Protein AF-A0A7M4D981-F1 (afdb_monomer_lite)

Secondary structure (DSSP, 8-state):
---------GGGEEEEETT--EE-EEEETTEEEE-PPP-STT-EEEEEEEEEEE-TTT--EEEEEEEEEEEE--PPEEEEEEEEEBTT------HHHHHHHHHHHHGGGTEEEEEEE---B----SS-GGG-B--S--SSS-SS-HHHHHHHHHHHHHS---TTSEEEEEES-BSSTT--EE--TT-SEEEEEGGGGTT-HHHHHHHHHHHHHHHHH-PPPHHHH-TTSPTT-S-BTTSSSS--BPPHHHHHHHHS-------S---TT--------HHHHHHHHHHHHHHHHHTPPEEE----SS---EEEEEEEETTEEEEEEEEEE-S-EEE-----PPEEETTEEEEEETTTEEEEESS-HHHHHHHHS--HHHHHHHHHHHHHHGGG--SHHHHHHHHHHS-GGGGGG--HHHHHHHHHHHTT-S----TTS-S--HHHHHHHHHHHTTT-HHHHHHHHHHHTSTTHHHHHHHH--HHHHHHHHHHHHHHHHHHS---TTGGGPPEE-TT--EE---SS-S-SS-S-EEE----HHHH----EEE---

Sequence (553 aa):
MSRNKLFYNPEGVHFMNAMGAEITPQKQGDAFSLNLRGSFHEDVQQITAYYNVKDDSTKKTKKVLLGALNVISYDQIEKNLVLVPVNGNSTSIPRAQLETYLNDTYSPANVRWTVSRHAGVQVEYSDDMSQGLDDGESKMLSNYTKEMNKVIKALKRSGDYDKHKTYVFLVDKAQTANKAGFMPKKRPWGFVFTNIHYNNSKALCRTISHEVAHGEFRLSHPFQDFPSIPENSTQNLMDYADGQQLRKYQWDDIHNLRDVELWGQEEEGNASQLVSDPVCTQKLLEQFRWAYVHGEKLNYQADGYPWIGHHAKELILGDNQFEKISIEVREAIDFIPTKVSSQIHYGRADVLYGKVLVISSIDKFDLFQDYLYPDLSEYNHQIGELIIKINSIEDKFDLLNHLAILPYQEYDRMSPNDISHIFNKIADLFTMTTDYISCVNTEEIILKIIESCKSDNQKQMALLSVLRKGNNINRFIAHLDGENRKEFLFTCAKFEIQNTTPDVTEIYRQNLNYMGDSYTKVFNWEETLNPDVIFISENLVRTGKFKISTKND

Foldseek 3Di:
DDDPPPPDDPVQKWKAKPVRHTWDWDDDPSDTDTDDDADPAFDKIKIWIWGWDQDPVVRDTDTGTPDIDIDTHHDAAEAEEEEAEEQCPPDDQDQVNLQVLLCVLCVVLNYHYHYYYDPHFYFDLDPDCVLPFELAEPPDPDPGHSSLVRRVVRVVVVVPDDPRHAYEYETQAYNDPPDAKDAAAQASYIYGHCVNQVPPNLVNSLSVSLRCCCHQQVDAAVCVVPVVQDALRDLDSSGPHSHRYDDPVSSVSRRVVPPPPPPDDPDPHYDPDPDAFLLQQLQLLQLLQVLQQVVHWRWAAQPPPDFNFHKHAQHDQQNDGARMKGKTAQHTGTGRDDQDAFDDDPQKTWDDDDRGMIIIGNDPNVVVSCSSNDHPVVSVVRLVVLLVCLLVDQALVVNLSSLLSHDLVCLLVHDLVSLLSNLLNCLPDPAADDPPPGSRRPLVSLLSNLVSCQPPLSNLVSNLVSCPPDPSVLSNLVHDDDVSSVSNVVSNLVSLAVNDDDPPVLQVDFDADPVRDTDRDPSHDPDDDDDFWDFDDDDSPPDVDGDTDGDDD

Radius of gyration: 33.83 Å; chains: 1; bounding box: 59×115×68 Å

pLDDT: mean 77.54, std 19.72, range [28.14, 98.12]

Structure (mmCIF, N/CA/C/O backbone):
data_AF-A0A7M4D981-F1
#
_entry.id   AF-A0A7M4D981-F1
#
loop_
_atom_site.group_PDB
_atom_site.id
_atom_site.type_symbol
_atom_site.label_atom_id
_atom_site.label_alt_id
_atom_site.label_comp_id
_atom_site.label_asym_id
_atom_site.label_entity_id
_atom_site.label_seq_id
_atom_site.pdbx_PDB_ins_code
_atom_site.Cartn_x
_atom_site.Cartn_y
_atom_site.Cartn_z
_atom_site.occupancy
_atom_site.B_iso_or_equiv
_atom_site.auth_seq_id
_atom_site.auth_comp_id
_atom_site.auth_asym_id
_atom_site.auth_atom_id
_atom_site.pdbx_PDB_model_num
ATOM 1 N N . MET A 1 1 ? 2.452 -58.410 32.528 1.00 35.91 1 MET A N 1
ATOM 2 C CA . MET A 1 1 ? 1.148 -58.110 31.896 1.00 35.91 1 MET A CA 1
ATOM 3 C C . MET A 1 1 ? 1.405 -57.635 30.477 1.00 35.91 1 MET A C 1
ATOM 5 O O . MET A 1 1 ? 2.052 -56.610 30.296 1.00 35.91 1 MET A O 1
ATOM 9 N N . SER A 1 2 ? 1.005 -58.429 29.483 1.00 33.47 2 SER A N 1
ATOM 10 C CA . SER A 1 2 ? 1.162 -58.105 28.065 1.00 33.47 2 SER A CA 1
ATOM 11 C C . SER A 1 2 ? 0.303 -56.894 27.706 1.00 33.47 2 SER A C 1
ATOM 13 O O . SER A 1 2 ? -0.898 -56.882 27.966 1.00 33.47 2 SER A O 1
ATOM 15 N N . ARG A 1 3 ? 0.905 -55.870 27.096 1.00 35.62 3 ARG A N 1
ATOM 16 C CA . ARG A 1 3 ? 0.148 -54.804 26.431 1.00 35.62 3 ARG A CA 1
ATOM 17 C C . ARG A 1 3 ? -0.583 -55.443 25.249 1.00 35.62 3 ARG A C 1
ATOM 19 O O . ARG A 1 3 ? 0.062 -55.809 24.271 1.00 35.62 3 ARG A O 1
ATOM 26 N N . ASN A 1 4 ? -1.901 -55.608 25.354 1.00 39.44 4 ASN A N 1
ATOM 27 C CA . ASN A 1 4 ? -2.748 -55.996 24.229 1.00 39.44 4 ASN A CA 1
ATOM 28 C C . ASN A 1 4 ? -2.600 -54.941 23.126 1.00 39.44 4 ASN A C 1
ATOM 30 O O . ASN A 1 4 ? -3.183 -53.861 23.207 1.00 39.44 4 ASN A O 1
ATOM 34 N N . LYS A 1 5 ? -1.803 -55.241 22.096 1.00 43.88 5 LYS A N 1
ATOM 35 C CA . LYS A 1 5 ? -1.917 -54.568 20.803 1.00 43.88 5 LYS A CA 1
ATOM 36 C C . LYS A 1 5 ? -3.284 -54.956 20.243 1.00 43.88 5 LYS A C 1
ATOM 38 O O . LYS A 1 5 ? -3.477 -56.098 19.838 1.00 43.88 5 LYS A O 1
ATOM 43 N N . LEU A 1 6 ? -4.235 -54.027 20.268 1.00 52.44 6 LEU A N 1
ATOM 44 C CA . LEU A 1 6 ? -5.447 -54.132 19.461 1.00 52.44 6 LEU A CA 1
ATOM 45 C C . LEU A 1 6 ? -5.005 -54.172 17.993 1.00 52.44 6 LEU A C 1
ATOM 47 O O . LEU A 1 6 ? -4.535 -53.173 17.452 1.00 52.44 6 LEU A O 1
ATOM 51 N N . PHE A 1 7 ? -5.081 -55.349 17.375 1.00 52.53 7 PHE A N 1
ATOM 52 C CA . PHE A 1 7 ? -4.925 -55.499 15.934 1.00 52.53 7 PHE A CA 1
ATOM 53 C C . PHE A 1 7 ? -6.234 -55.040 15.288 1.00 52.53 7 PHE A C 1
ATOM 55 O O . PHE A 1 7 ? -7.213 -55.784 15.258 1.00 52.53 7 PHE A O 1
ATOM 62 N N . TYR A 1 8 ? -6.283 -53.792 14.828 1.00 59.50 8 TYR A N 1
ATOM 63 C CA . TYR A 1 8 ? -7.421 -53.296 14.060 1.00 59.50 8 TYR A CA 1
ATOM 64 C C . TYR A 1 8 ? -7.385 -53.934 12.666 1.00 59.50 8 TYR A C 1
ATOM 66 O O . TYR A 1 8 ? -6.450 -53.700 11.904 1.00 59.50 8 TYR A O 1
ATOM 74 N N . ASN A 1 9 ? -8.380 -54.762 12.334 1.00 68.38 9 ASN A N 1
ATOM 75 C CA . ASN A 1 9 ? -8.575 -55.218 10.956 1.00 68.38 9 ASN A CA 1
ATOM 76 C C . ASN A 1 9 ? -8.981 -53.998 10.105 1.00 68.38 9 ASN A C 1
ATOM 78 O O . ASN A 1 9 ? -9.991 -53.380 10.447 1.00 68.38 9 ASN A O 1
ATOM 82 N N . PRO A 1 10 ? -8.270 -53.661 9.010 1.00 65.50 10 PRO A N 1
ATOM 83 C CA . PRO A 1 10 ? -8.648 -52.552 8.135 1.00 65.50 10 PRO A CA 1
ATOM 84 C C . PRO A 1 10 ? -10.115 -52.604 7.688 1.00 65.50 10 PRO A C 1
ATOM 86 O O . PRO A 1 10 ? -10.748 -51.568 7.551 1.00 65.50 10 PRO A O 1
ATOM 89 N N . GLU A 1 11 ? -10.703 -53.794 7.535 1.00 69.50 11 GLU A N 1
ATOM 90 C CA . GLU A 1 11 ? -12.107 -53.950 7.116 1.00 69.50 11 GLU A CA 1
ATOM 91 C C . GLU A 1 11 ? -13.147 -53.556 8.172 1.00 69.50 11 GLU A C 1
ATOM 93 O O . GLU A 1 11 ? -14.323 -53.432 7.849 1.00 69.50 11 GLU A O 1
ATOM 98 N N . GLY A 1 12 ? -12.736 -53.345 9.425 1.00 79.44 12 GLY A N 1
ATOM 99 C CA . GLY A 1 12 ? -13.617 -52.852 10.488 1.00 79.44 12 GLY A CA 1
ATOM 100 C C . GLY A 1 12 ? -13.555 -51.337 10.697 1.00 79.44 12 GLY A C 1
ATOM 101 O O . GLY A 1 12 ? -14.090 -50.845 11.691 1.00 79.44 12 GLY A O 1
ATOM 102 N N . VAL A 1 13 ? -12.864 -50.602 9.817 1.00 88.25 13 VAL A N 1
ATOM 103 C CA . VAL A 1 13 ? -12.816 -49.136 9.856 1.00 88.25 13 VAL A CA 1
ATOM 104 C C . VAL A 1 13 ? -14.079 -48.570 9.215 1.00 88.25 13 VAL A C 1
ATOM 106 O O . VAL A 1 13 ? -14.408 -48.870 8.070 1.00 88.25 13 VAL A O 1
ATOM 109 N N . HIS A 1 14 ? -14.765 -47.718 9.963 1.00 91.81 14 HIS A N 1
ATOM 110 C CA . HIS A 1 14 ? -15.961 -47.007 9.536 1.00 91.81 14 HIS A CA 1
ATOM 111 C C . HIS A 1 14 ? -15.699 -45.501 9.517 1.00 91.81 14 HIS A C 1
ATOM 113 O O . HIS A 1 14 ? -14.808 -45.009 10.214 1.00 91.81 14 HIS A O 1
ATOM 119 N N . PHE A 1 15 ? -16.494 -44.767 8.741 1.00 93.38 15 PHE A N 1
ATOM 120 C CA . PHE A 1 15 ? -16.379 -43.320 8.599 1.00 93.38 15 PHE A CA 1
ATOM 121 C C . PHE A 1 15 ? -17.729 -42.674 8.862 1.00 93.38 15 PHE A C 1
ATOM 123 O O . PHE A 1 15 ? -18.752 -43.157 8.385 1.00 93.38 15 PHE A O 1
ATOM 130 N N . MET A 1 16 ? -17.735 -41.566 9.591 1.00 91.06 16 MET A N 1
ATOM 131 C CA . MET A 1 16 ? -18.941 -40.777 9.822 1.00 91.06 16 MET A CA 1
ATOM 132 C C . MET A 1 16 ? -18.642 -39.285 9.737 1.00 91.06 16 MET A C 1
ATOM 134 O O . MET A 1 16 ? -17.504 -38.866 9.950 1.00 91.06 16 MET A O 1
ATOM 138 N N . ASN A 1 17 ? -19.662 -38.485 9.441 1.00 84.62 17 ASN A N 1
ATOM 139 C CA . ASN A 1 17 ? -19.564 -37.031 9.548 1.00 84.62 17 ASN A CA 1
ATOM 140 C C . ASN A 1 17 ? -19.780 -36.550 10.998 1.00 84.62 17 ASN A C 1
ATOM 142 O O . ASN A 1 17 ? -20.137 -37.331 11.883 1.00 84.62 17 ASN A O 1
ATOM 146 N N . ALA A 1 18 ? -19.627 -35.245 11.229 1.00 76.62 18 ALA A N 1
ATOM 147 C CA . ALA A 1 18 ? -19.832 -34.615 12.539 1.00 76.62 18 ALA A CA 1
ATOM 148 C C . ALA A 1 18 ? -21.239 -34.826 13.143 1.00 76.62 18 ALA A C 1
ATOM 150 O O . ALA A 1 18 ? -21.393 -34.805 14.361 1.00 76.62 18 ALA A O 1
ATOM 151 N N . MET A 1 19 ? -22.262 -35.068 12.314 1.00 78.88 19 MET A N 1
ATOM 152 C CA . MET A 1 19 ? -23.628 -35.377 12.765 1.00 78.88 19 MET A CA 1
ATOM 153 C C . MET A 1 19 ? -23.831 -36.871 13.079 1.00 78.88 19 MET A C 1
ATOM 155 O O . MET A 1 19 ? -24.933 -37.286 13.429 1.00 78.88 19 MET A O 1
ATOM 159 N N . GLY A 1 20 ? -22.787 -37.693 12.940 1.00 81.75 20 GLY A N 1
ATOM 160 C CA . GLY A 1 20 ? -22.836 -39.137 13.161 1.00 81.75 20 GLY A CA 1
ATOM 161 C C . GLY A 1 20 ? -23.452 -39.934 12.009 1.00 81.75 20 GLY A C 1
ATOM 162 O O . GLY A 1 20 ? -23.713 -41.123 12.185 1.00 81.75 20 GLY A O 1
ATOM 163 N N . ALA A 1 21 ? -23.683 -39.317 10.843 1.00 87.62 21 ALA A N 1
ATOM 164 C CA . ALA A 1 21 ? -24.151 -40.029 9.658 1.00 87.62 21 ALA A CA 1
ATOM 165 C C . ALA A 1 21 ? -22.999 -40.825 9.029 1.00 87.62 21 ALA A C 1
ATOM 167 O O . ALA A 1 21 ? -21.914 -40.284 8.810 1.00 87.62 21 ALA A O 1
ATOM 168 N N . GLU A 1 22 ? -23.244 -42.102 8.738 1.00 92.62 22 GLU A N 1
ATOM 169 C CA . GLU A 1 22 ? -22.244 -43.011 8.172 1.00 92.62 22 GLU A CA 1
ATOM 170 C C . GLU A 1 22 ? -21.929 -42.668 6.709 1.00 92.62 22 GLU A C 1
ATOM 172 O O . GLU A 1 22 ? -22.816 -42.368 5.908 1.00 92.62 22 GLU A O 1
ATOM 177 N N . ILE A 1 23 ? -20.651 -42.761 6.355 1.00 92.44 23 ILE A N 1
ATOM 178 C CA . ILE A 1 23 ? -20.125 -42.551 5.008 1.00 92.44 23 ILE A CA 1
ATOM 179 C C . ILE A 1 23 ? -19.639 -43.902 4.507 1.00 92.44 23 ILE A C 1
ATOM 181 O O . ILE A 1 23 ? -18.831 -44.553 5.163 1.00 92.44 23 ILE A O 1
ATOM 185 N N . THR A 1 24 ? -20.129 -44.331 3.343 1.00 92.25 24 THR A N 1
ATOM 186 C CA . THR A 1 24 ? -19.738 -45.620 2.759 1.00 92.25 24 THR A CA 1
ATOM 187 C C . THR A 1 24 ? -18.385 -45.480 2.058 1.00 92.25 24 THR A C 1
ATOM 189 O O . THR A 1 24 ? -18.315 -44.782 1.043 1.00 92.25 24 THR A O 1
ATOM 192 N N . PRO A 1 25 ? -17.310 -46.121 2.556 1.00 91.31 25 PRO A N 1
ATOM 193 C CA . PRO A 1 25 ? -16.015 -46.067 1.902 1.00 91.31 25 PRO A CA 1
ATOM 194 C C . PRO A 1 25 ? -15.925 -47.082 0.757 1.00 91.31 25 PRO A C 1
ATOM 196 O O . PRO A 1 25 ? -16.499 -48.170 0.816 1.00 91.31 25 PRO A O 1
ATOM 199 N N . GLN A 1 26 ? -15.130 -46.765 -0.259 1.00 90.94 26 GLN A N 1
ATOM 200 C CA . GLN A 1 26 ? -14.675 -47.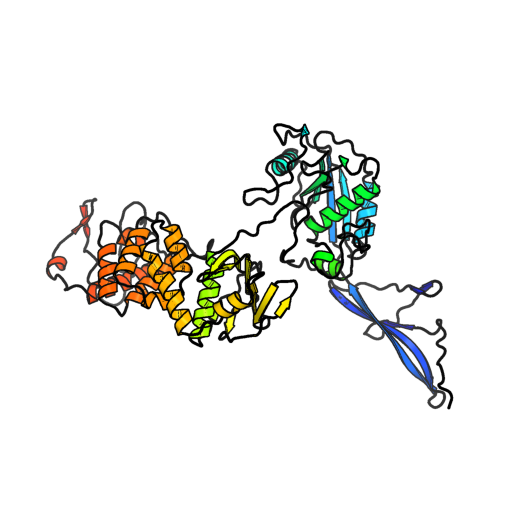713 -1.271 1.00 90.94 26 GLN A CA 1
ATOM 201 C C . GLN A 1 26 ? -13.218 -48.076 -0.989 1.00 90.94 26 GLN A C 1
ATOM 203 O O . GLN A 1 26 ? -12.334 -47.225 -1.062 1.00 90.94 26 GLN A O 1
ATOM 208 N N . LYS A 1 27 ? -12.950 -49.336 -0.643 1.00 85.00 27 LYS A N 1
ATOM 209 C CA . LYS A 1 27 ? -11.582 -49.803 -0.381 1.00 85.00 27 LYS A CA 1
ATOM 210 C C . LYS A 1 27 ? -10.807 -49.923 -1.696 1.00 85.00 27 LYS A C 1
ATOM 212 O O . LYS A 1 27 ? -11.278 -50.555 -2.638 1.00 85.00 27 LYS A O 1
ATOM 217 N N . GLN A 1 28 ? -9.618 -49.334 -1.740 1.00 86.06 28 GLN A N 1
ATOM 218 C CA . GLN A 1 28 ? -8.698 -49.362 -2.874 1.00 86.06 28 GLN A CA 1
ATOM 219 C C . GLN A 1 28 ? -7.299 -49.723 -2.361 1.00 86.06 28 GLN A C 1
ATOM 221 O O . GLN A 1 28 ? -6.540 -48.861 -1.921 1.00 86.06 28 GLN A O 1
ATOM 226 N N . GLY A 1 29 ? -6.978 -51.021 -2.361 1.00 83.56 29 GLY A N 1
ATOM 227 C CA . GLY A 1 29 ? -5.745 -51.533 -1.754 1.00 83.56 29 GLY A CA 1
ATOM 228 C C . GLY A 1 29 ? -5.684 -51.216 -0.257 1.00 83.56 29 GLY A C 1
ATOM 229 O O . GLY A 1 29 ? -6.576 -51.615 0.497 1.00 83.56 29 GLY A O 1
ATOM 230 N N . ASP A 1 30 ? -4.657 -50.463 0.140 1.00 83.50 30 ASP A N 1
ATOM 231 C CA . ASP A 1 30 ? -4.426 -50.013 1.520 1.00 83.50 30 ASP A CA 1
ATOM 232 C C . ASP A 1 30 ? -5.098 -48.663 1.849 1.00 83.50 30 ASP A C 1
ATOM 234 O O . ASP A 1 30 ? -4.933 -48.137 2.950 1.00 83.50 30 ASP A O 1
ATOM 238 N N . ALA A 1 31 ? -5.870 -48.094 0.916 1.00 86.00 31 ALA A N 1
ATOM 239 C CA . ALA A 1 31 ? -6.561 -46.818 1.078 1.00 86.00 31 ALA A CA 1
ATOM 240 C C . ALA A 1 31 ? -8.091 -46.966 1.039 1.00 86.00 31 ALA A C 1
ATOM 242 O O . ALA A 1 31 ? -8.646 -47.922 0.491 1.00 86.00 31 ALA A O 1
ATOM 243 N N . PHE A 1 32 ? -8.785 -45.968 1.586 1.00 89.00 32 PHE A N 1
ATOM 244 C CA . PHE A 1 32 ? -10.228 -45.796 1.435 1.00 89.00 32 PHE A CA 1
ATOM 245 C C . PHE A 1 32 ? -10.507 -44.549 0.601 1.00 89.00 32 PHE A C 1
ATOM 247 O O . PHE A 1 32 ? -10.018 -43.466 0.914 1.00 89.00 32 PHE A O 1
ATOM 254 N N . SER A 1 33 ? -11.317 -44.699 -0.442 1.00 91.12 33 SER A N 1
ATOM 255 C CA . SER A 1 33 ? -11.896 -43.593 -1.195 1.00 91.12 33 SER A CA 1
ATOM 256 C C . SER A 1 33 ? -13.271 -43.265 -0.619 1.00 91.12 33 SER A C 1
ATOM 258 O O . SER A 1 33 ? -14.108 -44.153 -0.437 1.00 91.12 33 SER A O 1
ATOM 260 N N . LEU A 1 34 ? -13.492 -41.994 -0.289 1.00 91.19 34 LEU A N 1
ATOM 261 C CA . LEU A 1 34 ? -14.752 -41.496 0.252 1.00 91.19 34 LEU A CA 1
ATOM 262 C C . LEU A 1 34 ? -15.383 -40.552 -0.769 1.00 91.19 34 LEU A C 1
ATOM 264 O O . LEU A 1 34 ? -14.747 -39.593 -1.197 1.00 91.19 34 LEU A O 1
ATOM 268 N N . ASN A 1 35 ? -16.647 -40.791 -1.113 1.00 89.81 35 ASN A N 1
ATOM 269 C CA . ASN A 1 35 ? -17.432 -39.841 -1.893 1.00 89.81 35 ASN A CA 1
ATOM 270 C C . ASN A 1 35 ? -18.133 -38.889 -0.927 1.00 89.81 35 ASN A C 1
ATOM 272 O O . ASN A 1 35 ? -19.099 -39.265 -0.262 1.00 89.81 35 ASN A O 1
ATOM 276 N N . LEU A 1 36 ? -17.612 -37.671 -0.828 1.00 87.38 36 LEU A N 1
ATOM 277 C CA . LEU A 1 36 ? -18.137 -36.631 0.047 1.00 87.38 36 LEU A CA 1
ATOM 278 C C . LEU A 1 36 ? -18.955 -35.638 -0.776 1.00 87.38 36 LEU A C 1
ATOM 280 O O . LEU A 1 36 ? -18.582 -35.282 -1.893 1.00 87.38 36 LEU A O 1
ATOM 284 N N . ARG A 1 37 ? -20.079 -35.185 -0.220 1.00 83.44 37 ARG A N 1
ATOM 285 C CA . ARG A 1 37 ? -20.861 -34.099 -0.809 1.00 83.44 37 ARG A CA 1
ATOM 286 C C . ARG A 1 37 ? -20.360 -32.783 -0.227 1.00 83.44 37 ARG A C 1
ATOM 288 O O . ARG A 1 37 ? -20.421 -32.612 0.987 1.00 83.44 37 ARG A O 1
ATOM 295 N N . GLY A 1 38 ? -19.898 -31.882 -1.092 1.00 77.31 38 GLY A N 1
ATOM 296 C CA . GLY A 1 38 ? -19.537 -30.522 -0.695 1.00 77.31 38 GLY A CA 1
ATOM 297 C C . GLY A 1 38 ? -20.724 -29.768 -0.087 1.00 77.31 38 GLY A C 1
ATOM 298 O O . GLY A 1 38 ? -21.881 -30.019 -0.445 1.00 77.31 38 GLY A O 1
ATOM 299 N N . SER A 1 39 ? -20.416 -28.877 0.848 1.00 76.75 39 SER A N 1
ATOM 300 C CA . SER A 1 39 ? -21.352 -27.958 1.501 1.00 76.75 39 SER A CA 1
ATOM 301 C C . SER A 1 39 ? -21.214 -26.549 0.901 1.00 76.75 39 SER A C 1
ATOM 303 O O . SER A 1 39 ? -20.708 -26.399 -0.212 1.00 76.75 39 SER A O 1
ATOM 305 N N . PHE A 1 40 ? -21.688 -25.527 1.612 1.00 75.25 40 PHE A N 1
ATOM 306 C CA . PHE A 1 40 ? -21.482 -24.121 1.277 1.00 75.25 40 PHE A CA 1
ATOM 307 C C . PHE A 1 40 ? -19.993 -23.760 1.216 1.00 75.25 40 PHE A C 1
ATOM 309 O O . PHE A 1 40 ? -19.147 -24.439 1.805 1.00 75.25 40 PHE A O 1
ATOM 316 N N . HIS A 1 41 ? -19.693 -22.673 0.509 1.00 78.25 41 HIS A N 1
ATOM 317 C CA . HIS A 1 41 ? -18.358 -22.101 0.427 1.00 78.25 41 HIS A CA 1
ATOM 318 C C . HIS A 1 41 ? -17.707 -21.959 1.812 1.00 78.25 41 HIS A C 1
ATOM 320 O O . HIS A 1 41 ? -18.306 -21.409 2.735 1.00 78.25 41 HIS A O 1
ATOM 326 N N . GLU A 1 42 ? -16.492 -22.489 1.932 1.00 72.56 42 GLU A N 1
ATOM 327 C CA . GLU A 1 42 ? -15.629 -22.512 3.121 1.00 72.56 42 GLU A CA 1
ATOM 328 C C . GLU A 1 42 ? -16.163 -23.280 4.329 1.00 72.56 42 GLU A C 1
ATOM 330 O O . GLU A 1 42 ? -15.545 -23.283 5.395 1.00 72.56 42 GLU A O 1
ATOM 335 N N . ASP A 1 43 ? -17.276 -23.993 4.169 1.00 74.19 43 ASP A N 1
ATOM 336 C CA . ASP A 1 43 ? -17.795 -24.837 5.228 1.00 74.19 43 ASP A CA 1
ATOM 337 C C . ASP A 1 43 ? -16.901 -26.067 5.426 1.00 74.19 43 ASP A C 1
ATOM 339 O O . ASP A 1 43 ? -16.451 -26.723 4.474 1.00 74.19 43 ASP A O 1
ATOM 343 N N . VAL A 1 44 ? -16.648 -26.378 6.695 1.00 78.44 44 VAL A N 1
ATOM 344 C CA . VAL A 1 44 ? -15.725 -27.425 7.119 1.00 78.44 44 VAL A CA 1
ATOM 345 C C . VAL A 1 44 ? -16.511 -28.578 7.719 1.00 78.44 44 VAL A C 1
ATOM 347 O O . VAL A 1 44 ? -17.068 -28.492 8.813 1.00 78.44 44 VAL A O 1
ATOM 350 N N . GLN A 1 45 ? -16.471 -29.720 7.040 1.00 80.19 45 GLN A N 1
ATOM 351 C CA . GLN A 1 45 ? -17.023 -30.966 7.542 1.00 80.19 45 GLN A CA 1
ATOM 352 C C . GLN A 1 45 ? -15.922 -31.822 8.170 1.00 80.19 45 GLN A C 1
ATOM 354 O O . GLN A 1 45 ? -14.953 -32.198 7.513 1.00 80.19 45 GLN A O 1
ATOM 359 N N . GLN A 1 46 ? -16.095 -32.203 9.437 1.00 84.62 46 GLN A N 1
ATOM 360 C CA . GLN A 1 46 ? -15.244 -33.222 10.045 1.00 84.62 46 GLN A CA 1
ATOM 361 C C . GLN A 1 46 ? -15.691 -34.624 9.617 1.00 84.62 46 GLN A C 1
ATOM 363 O O . GLN A 1 46 ? -16.857 -34.995 9.775 1.00 84.62 46 GLN A O 1
ATOM 368 N N . ILE A 1 47 ? -14.733 -35.403 9.124 1.00 89.44 47 ILE A N 1
ATOM 369 C CA . ILE A 1 47 ? -14.857 -36.820 8.802 1.00 89.44 47 ILE A CA 1
ATOM 370 C C . ILE A 1 47 ? -14.077 -37.606 9.845 1.00 89.44 47 ILE A C 1
ATOM 372 O O . ILE A 1 47 ? -12.863 -37.452 9.975 1.00 89.44 47 ILE A O 1
ATOM 376 N N . THR A 1 48 ? -14.764 -38.459 10.592 1.00 90.75 48 THR A N 1
ATOM 377 C CA . THR A 1 48 ? -14.171 -39.239 11.674 1.00 90.75 48 THR A CA 1
ATOM 378 C C . THR A 1 48 ? -14.072 -40.701 11.269 1.00 90.75 48 THR A C 1
ATOM 380 O O . THR A 1 48 ? -15.085 -41.339 10.979 1.00 90.75 48 THR A O 1
ATOM 383 N N . ALA A 1 49 ? -12.856 -41.241 11.293 1.00 91.62 49 ALA A N 1
ATOM 384 C CA . ALA A 1 49 ? -12.606 -42.669 11.188 1.00 91.62 49 ALA A CA 1
ATOM 385 C C . ALA A 1 49 ? -12.733 -43.308 12.575 1.00 91.62 49 ALA A C 1
ATOM 387 O O . ALA A 1 49 ? -12.156 -42.823 13.555 1.00 91.62 49 ALA A O 1
ATOM 388 N N . TYR A 1 50 ? -13.474 -44.404 12.678 1.00 89.19 50 TYR A N 1
ATOM 389 C CA . TYR A 1 50 ? -13.703 -45.084 13.947 1.00 89.19 50 TYR A CA 1
ATOM 390 C C . TYR A 1 50 ? -13.802 -46.604 13.774 1.00 89.19 50 TYR A C 1
ATOM 392 O O . TYR A 1 50 ? -14.042 -47.118 12.684 1.00 89.19 50 TYR A O 1
ATOM 400 N N . TYR A 1 51 ? -13.610 -47.326 14.876 1.00 89.44 51 TYR A N 1
ATOM 401 C CA . TYR A 1 51 ? -13.730 -48.776 14.965 1.00 89.44 51 TYR A CA 1
ATOM 402 C C . TYR A 1 51 ? -14.811 -49.155 15.975 1.00 89.44 51 TYR A C 1
ATOM 404 O O . TYR A 1 51 ? -14.914 -48.552 17.046 1.00 89.44 51 TYR A O 1
ATOM 412 N N . ASN A 1 52 ? -15.603 -50.177 15.669 1.00 85.69 52 ASN A N 1
ATOM 413 C CA . ASN A 1 52 ? -16.591 -50.714 16.601 1.00 85.69 52 ASN A CA 1
ATOM 414 C C . ASN A 1 52 ? -15.958 -51.816 17.458 1.00 85.69 52 ASN A C 1
ATOM 416 O O . ASN A 1 52 ? -15.643 -52.893 16.959 1.00 85.69 52 ASN A O 1
ATOM 420 N N . VAL A 1 53 ? -15.792 -51.566 18.758 1.00 82.75 53 VAL A N 1
ATOM 421 C CA . VAL A 1 53 ? -15.291 -52.563 19.715 1.00 82.75 53 VAL A CA 1
ATOM 422 C C . VAL A 1 53 ? -16.458 -53.086 20.542 1.00 82.75 53 VAL A C 1
ATOM 424 O O . VAL A 1 53 ? -17.174 -52.313 21.180 1.00 82.75 53 VAL A O 1
ATOM 427 N N . LYS A 1 54 ? -16.668 -54.403 20.527 1.00 78.88 54 LYS A N 1
ATOM 428 C CA . LYS A 1 54 ? -17.647 -55.056 21.400 1.00 78.88 54 LYS A CA 1
ATOM 429 C C . LYS A 1 54 ? -17.054 -55.210 22.795 1.00 78.88 54 LYS A C 1
ATOM 431 O O . LYS A 1 54 ? -15.931 -55.677 22.943 1.00 78.88 54 LYS A O 1
ATOM 436 N N . ASP A 1 55 ? -17.811 -54.802 23.802 1.00 70.31 55 ASP A N 1
ATOM 437 C CA . ASP A 1 55 ? -17.520 -55.110 25.195 1.00 70.31 55 ASP A CA 1
ATOM 438 C C . ASP A 1 55 ? -18.209 -56.433 25.554 1.00 70.31 55 ASP A C 1
ATOM 440 O O . ASP A 1 55 ? -19.440 -56.509 25.625 1.00 70.31 55 ASP A O 1
ATOM 444 N N . ASP A 1 56 ? -17.409 -57.477 25.766 1.00 68.69 56 ASP A N 1
ATOM 445 C CA . ASP A 1 56 ? -17.889 -58.833 26.048 1.00 68.69 56 ASP A CA 1
ATOM 446 C C . ASP A 1 56 ? -18.669 -58.933 27.372 1.00 68.69 56 ASP A C 1
ATOM 448 O O . ASP A 1 56 ? -19.501 -59.828 27.531 1.00 68.69 56 ASP A O 1
ATOM 452 N N . SER A 1 57 ? -18.458 -57.999 28.307 1.00 66.75 57 SER A N 1
ATOM 453 C CA . SER A 1 57 ? -19.123 -57.990 29.616 1.00 66.75 57 SER A CA 1
ATOM 454 C C . SER A 1 57 ? -20.500 -57.321 29.582 1.00 66.75 57 SER A C 1
ATOM 456 O O . SER A 1 57 ? -21.433 -57.777 30.242 1.00 66.75 57 SER A O 1
ATOM 458 N N . THR A 1 58 ? -20.659 -56.267 28.777 1.00 71.94 58 THR A N 1
ATOM 459 C CA . THR A 1 58 ? -21.910 -55.494 28.693 1.00 71.94 58 THR A CA 1
ATOM 460 C C . THR A 1 58 ? -22.730 -55.796 27.437 1.00 71.94 58 THR A C 1
ATOM 462 O O . THR A 1 58 ? -23.861 -55.320 27.322 1.00 71.94 58 THR A O 1
ATOM 465 N N . LYS A 1 59 ? -22.177 -56.568 26.486 1.00 71.06 59 LYS A N 1
ATOM 466 C CA . LYS A 1 59 ? -22.699 -56.786 25.121 1.00 71.06 59 LYS A CA 1
ATOM 467 C C . LYS A 1 59 ? -22.962 -55.490 24.340 1.00 71.06 59 LYS A C 1
ATOM 469 O O . LYS A 1 59 ? -23.649 -55.511 23.317 1.00 71.06 59 LYS A O 1
ATOM 474 N N . LYS A 1 60 ? -22.430 -54.352 24.798 1.00 71.94 60 LYS A N 1
ATOM 475 C CA . LYS A 1 60 ? -22.570 -53.058 24.125 1.00 71.94 60 LYS A CA 1
ATOM 476 C C . LYS A 1 60 ? -21.426 -52.867 23.136 1.00 71.94 60 LYS A C 1
ATOM 478 O O . LYS A 1 60 ? -20.297 -53.288 23.370 1.00 71.94 60 LYS A O 1
ATOM 483 N N . THR A 1 61 ? -21.731 -52.220 22.016 1.00 79.44 61 THR A N 1
ATOM 484 C CA . THR A 1 61 ? -20.716 -51.812 21.040 1.00 79.44 61 THR A CA 1
ATOM 485 C C . THR A 1 61 ? -20.285 -50.389 21.359 1.00 79.44 61 THR A C 1
ATOM 487 O O . THR A 1 61 ? -21.127 -49.497 21.463 1.00 79.44 61 THR A O 1
ATOM 490 N N . LYS A 1 62 ? -18.981 -50.177 21.530 1.00 82.31 62 LYS A N 1
ATOM 491 C CA . LYS A 1 62 ? -18.375 -48.868 21.764 1.00 82.31 62 LYS A CA 1
ATOM 492 C C . LYS A 1 62 ? -17.636 -48.419 20.504 1.00 82.31 62 LYS A C 1
ATOM 494 O O . LYS A 1 62 ? -16.788 -49.150 19.995 1.00 82.31 62 LYS A O 1
ATOM 499 N N . LYS A 1 63 ? -17.923 -47.200 20.039 1.00 86.44 63 LYS A N 1
ATOM 500 C CA . LYS A 1 63 ? -17.138 -46.541 18.986 1.00 86.44 63 LYS A CA 1
ATOM 501 C C . LYS A 1 63 ? -15.802 -46.077 19.578 1.00 86.44 63 LYS A C 1
ATOM 503 O O . LYS A 1 63 ? -15.780 -45.323 20.551 1.00 86.44 63 LYS A O 1
ATOM 508 N N . VAL A 1 64 ? -14.696 -46.543 19.008 1.00 86.44 64 VAL A N 1
ATOM 509 C CA . VAL A 1 64 ? -13.332 -46.099 19.318 1.00 86.44 64 VAL A CA 1
ATOM 510 C C . VAL A 1 64 ? -12.846 -45.254 18.152 1.00 86.44 64 VAL A C 1
ATOM 512 O O . VAL A 1 64 ? -12.770 -45.742 17.029 1.00 86.44 64 VAL A O 1
ATOM 515 N N . LEU A 1 65 ? -12.551 -43.980 18.402 1.00 86.62 65 LEU A N 1
ATOM 516 C CA . LEU A 1 65 ? -12.083 -43.067 17.362 1.00 86.62 65 LEU A CA 1
ATOM 517 C C . LEU A 1 65 ? -10.643 -43.419 16.970 1.00 86.62 65 LEU A C 1
ATOM 519 O O . LEU A 1 65 ? -9.797 -43.612 17.842 1.00 86.62 65 LEU A O 1
ATOM 523 N N . LEU A 1 66 ? -10.386 -43.506 15.667 1.00 86.69 66 LEU A N 1
ATOM 524 C CA . LEU A 1 66 ? -9.061 -43.773 15.100 1.00 86.69 66 LEU A CA 1
ATOM 525 C C . LEU A 1 66 ? -8.380 -42.479 14.646 1.00 86.69 66 LEU A C 1
ATOM 527 O O . LEU A 1 66 ? -7.166 -42.346 14.763 1.00 86.69 66 LEU A O 1
ATOM 531 N N . GLY A 1 67 ? -9.166 -41.525 14.148 1.00 83.81 67 GLY A N 1
ATOM 532 C CA . GLY A 1 67 ? -8.692 -40.222 13.700 1.00 83.81 67 GLY A CA 1
ATOM 533 C C . GLY A 1 67 ? -9.822 -39.394 13.102 1.00 83.81 67 GLY A C 1
ATOM 534 O O . GLY A 1 67 ? -10.919 -39.902 12.861 1.00 83.81 67 GLY A O 1
ATOM 535 N N . ALA A 1 68 ? -9.557 -38.116 12.861 1.00 85.94 68 ALA A N 1
ATOM 536 C CA . ALA A 1 68 ? -10.492 -37.219 12.202 1.00 85.94 68 ALA A CA 1
ATOM 537 C C . ALA A 1 68 ? -9.755 -36.315 11.210 1.00 85.94 68 ALA A C 1
ATOM 539 O O . ALA A 1 68 ? -8.611 -35.932 11.450 1.00 85.94 68 ALA A O 1
ATOM 540 N N . LEU A 1 69 ? -10.425 -35.983 10.110 1.00 82.88 69 LEU A N 1
ATOM 541 C CA . LEU A 1 69 ? -9.959 -35.058 9.085 1.00 82.88 69 LEU A CA 1
ATOM 542 C C . LEU A 1 69 ? -11.029 -33.993 8.865 1.00 82.88 69 LEU A C 1
ATOM 544 O O . LEU A 1 69 ? -12.197 -34.317 8.675 1.00 82.88 69 LEU A O 1
ATOM 548 N N . ASN A 1 70 ? -10.621 -32.731 8.853 1.00 81.50 70 ASN A N 1
ATOM 549 C CA . ASN A 1 70 ? -11.486 -31.633 8.450 1.00 81.50 70 ASN A CA 1
ATOM 550 C C . ASN A 1 70 ? -11.383 -31.451 6.931 1.00 81.50 70 ASN A C 1
ATOM 552 O O . ASN A 1 70 ? -10.286 -31.268 6.404 1.00 81.50 70 ASN A O 1
ATOM 556 N N . VAL A 1 71 ? -12.519 -31.515 6.242 1.00 82.19 71 VAL A N 1
ATOM 557 C CA . VAL A 1 71 ? -12.636 -31.341 4.792 1.00 82.19 71 VAL A CA 1
ATOM 558 C C . VAL A 1 71 ? -13.399 -30.051 4.529 1.00 82.19 71 VAL A C 1
ATOM 560 O O . VAL A 1 71 ? -14.530 -29.902 4.984 1.00 82.19 71 VAL A O 1
ATOM 563 N N . ILE A 1 72 ? -12.771 -29.122 3.817 1.00 79.06 72 ILE A N 1
ATOM 564 C CA . ILE A 1 72 ? -13.365 -27.837 3.438 1.00 79.06 72 ILE A CA 1
ATOM 565 C C . ILE A 1 72 ? -13.996 -27.929 2.047 1.00 79.06 72 ILE A C 1
ATOM 567 O O . ILE A 1 72 ? -13.476 -28.630 1.176 1.00 79.06 72 ILE A O 1
ATOM 571 N N . SER A 1 73 ? -15.112 -27.234 1.845 1.00 82.00 73 SER A N 1
ATOM 572 C CA . SER A 1 73 ? -15.761 -27.085 0.537 1.00 82.00 73 SER A CA 1
ATOM 573 C C . SER A 1 73 ? -15.467 -25.708 -0.054 1.00 82.00 73 SER A C 1
ATOM 575 O O . SER A 1 73 ? -15.443 -24.722 0.673 1.00 82.00 73 SER A O 1
ATOM 577 N N . TYR A 1 74 ? -15.284 -25.620 -1.370 1.00 83.12 74 TYR A N 1
ATOM 578 C CA . TYR A 1 74 ? -15.146 -24.344 -2.073 1.00 83.12 74 TYR A CA 1
ATOM 579 C C . TYR A 1 74 ? -16.106 -24.274 -3.252 1.00 83.12 74 TYR A C 1
ATOM 581 O O . TYR A 1 74 ? -16.360 -25.296 -3.896 1.00 83.12 74 TYR A O 1
ATOM 589 N N . ASP A 1 75 ? -16.574 -23.071 -3.575 1.00 86.88 75 ASP A N 1
ATOM 590 C CA . ASP A 1 75 ? -17.336 -22.837 -4.796 1.00 86.88 75 ASP A CA 1
ATOM 591 C C . ASP A 1 75 ? -16.416 -23.008 -6.005 1.00 86.88 75 ASP A C 1
ATOM 593 O O . ASP A 1 75 ? -15.199 -22.872 -5.904 1.00 86.88 75 ASP A O 1
ATOM 597 N N . GLN A 1 76 ? -16.969 -23.363 -7.161 1.00 93.50 76 GLN A N 1
ATOM 598 C CA . GLN A 1 76 ? -16.150 -23.498 -8.361 1.00 93.50 76 GLN A CA 1
ATOM 599 C C . GLN A 1 76 ? -15.845 -22.117 -8.950 1.00 93.50 76 GLN A C 1
ATOM 601 O O . GLN A 1 76 ? -16.762 -21.347 -9.233 1.00 93.50 76 GLN A O 1
ATOM 606 N N . ILE A 1 77 ? -14.564 -21.827 -9.192 1.00 94.38 77 ILE A N 1
ATOM 607 C CA . ILE A 1 77 ? -14.133 -20.612 -9.896 1.00 94.38 77 ILE A CA 1
ATOM 608 C C . ILE A 1 77 ? -13.905 -20.953 -11.368 1.00 94.38 77 ILE A C 1
ATOM 610 O O . ILE A 1 77 ? -13.053 -21.779 -11.693 1.00 94.38 77 ILE A O 1
ATOM 614 N N . GLU A 1 78 ? -14.619 -20.284 -12.271 1.00 96.44 78 GLU A N 1
ATOM 615 C CA . GLU A 1 78 ? -14.395 -20.409 -13.713 1.00 96.44 78 GLU A CA 1
ATOM 616 C C . GLU A 1 78 ? -13.506 -19.272 -14.240 1.00 96.44 78 GLU A C 1
ATOM 618 O O . GLU A 1 78 ? -13.758 -18.091 -13.989 1.00 96.44 78 GLU A O 1
ATOM 623 N N . LYS A 1 79 ? -12.461 -19.620 -15.000 1.00 96.38 79 LYS A N 1
ATOM 624 C CA . LYS A 1 79 ? -11.529 -18.671 -15.624 1.00 96.38 79 LYS A CA 1
ATOM 625 C C . LYS A 1 79 ? -11.378 -18.933 -17.119 1.00 96.38 79 LYS A C 1
ATOM 627 O O . LYS A 1 79 ? -11.387 -20.073 -17.583 1.00 96.38 79 LYS A O 1
ATOM 632 N N . ASN A 1 80 ? -11.203 -17.855 -17.878 1.00 97.19 80 ASN A N 1
ATOM 633 C CA . ASN A 1 80 ? -11.061 -17.890 -19.330 1.00 97.19 80 ASN A CA 1
ATOM 634 C C . ASN A 1 80 ? -9.715 -17.290 -19.733 1.00 97.19 80 ASN A C 1
ATOM 636 O O . ASN A 1 80 ? -9.502 -16.091 -19.562 1.00 97.19 80 ASN A O 1
ATOM 640 N N . LEU A 1 81 ? -8.836 -18.115 -20.298 1.00 97.56 81 LEU A N 1
ATOM 641 C CA . LEU A 1 81 ? -7.526 -17.704 -20.795 1.00 97.56 81 LEU A CA 1
ATOM 642 C C . LEU A 1 81 ? -7.550 -17.554 -22.316 1.00 97.56 81 LEU A C 1
ATOM 644 O O . LEU A 1 81 ? -8.060 -18.418 -23.031 1.00 97.56 81 LEU A O 1
ATOM 648 N N . VAL A 1 82 ? -6.952 -16.483 -22.826 1.00 96.56 82 VAL A N 1
ATOM 649 C CA . VAL A 1 82 ? -6.759 -16.241 -24.257 1.00 96.56 82 VAL A CA 1
ATOM 650 C C . VAL A 1 82 ? -5.265 -16.167 -24.558 1.00 96.56 82 VAL A C 1
ATOM 652 O O . VAL A 1 82 ? -4.567 -15.272 -24.084 1.00 96.56 82 VAL A O 1
ATOM 655 N N . LEU A 1 83 ? -4.768 -17.092 -25.378 1.00 95.12 83 LEU A N 1
ATOM 656 C CA . LEU A 1 83 ? -3.407 -17.032 -25.909 1.00 95.12 83 LEU A CA 1
ATOM 657 C C . LEU A 1 83 ? -3.347 -16.064 -27.087 1.00 95.12 83 LEU A C 1
ATOM 659 O O . LEU A 1 83 ? -4.093 -16.229 -28.055 1.00 95.12 83 LEU A O 1
ATOM 663 N N . VAL A 1 84 ? -2.432 -15.099 -27.033 1.00 95.19 84 VAL A N 1
ATOM 664 C CA . VAL A 1 84 ? -2.283 -14.053 -28.050 1.00 95.19 84 VAL A CA 1
ATOM 665 C C . VAL A 1 84 ? -0.871 -14.086 -28.636 1.00 95.19 84 VAL A C 1
ATOM 667 O O . VAL A 1 84 ? 0.060 -13.583 -28.011 1.00 95.19 84 VAL A O 1
ATOM 670 N N . PRO A 1 85 ? -0.680 -14.645 -29.841 1.00 94.69 85 PRO A N 1
ATOM 671 C CA . PRO A 1 85 ? 0.584 -14.518 -30.560 1.00 94.69 85 PRO A CA 1
ATOM 672 C C . PRO A 1 85 ? 0.914 -13.051 -30.868 1.00 94.69 85 PRO A C 1
ATOM 674 O O . PRO A 1 85 ? 0.066 -12.332 -31.398 1.00 94.69 85 PRO A O 1
ATOM 677 N N . VAL A 1 86 ? 2.134 -12.606 -30.573 1.00 95.00 86 VAL A N 1
ATOM 678 C CA . VAL A 1 86 ? 2.621 -11.262 -30.923 1.00 95.00 86 VAL A CA 1
ATOM 679 C C . VAL A 1 86 ? 3.582 -11.367 -32.104 1.00 95.00 86 VAL A C 1
ATOM 681 O O . VAL A 1 86 ? 4.454 -12.231 -32.117 1.00 95.00 86 VAL A O 1
ATOM 684 N N . ASN A 1 87 ? 3.411 -10.507 -33.111 1.00 93.12 87 ASN A N 1
ATOM 685 C CA . ASN A 1 87 ? 4.303 -10.378 -34.272 1.00 93.12 87 ASN A CA 1
ATOM 686 C C . ASN A 1 87 ? 4.586 -11.698 -35.004 1.00 93.12 87 ASN A C 1
ATOM 688 O O . ASN A 1 87 ? 5.705 -11.978 -35.421 1.00 93.12 87 ASN A O 1
ATOM 692 N N . GLY A 1 88 ? 3.552 -12.530 -35.156 1.00 81.44 88 GLY A N 1
ATOM 693 C CA . GLY A 1 88 ? 3.664 -13.795 -35.886 1.00 81.44 88 GLY A CA 1
ATOM 694 C C . GLY A 1 88 ? 4.398 -14.905 -35.129 1.00 81.44 88 GLY A C 1
ATOM 695 O O . GLY A 1 88 ? 4.794 -15.883 -35.760 1.00 81.44 88 GLY A O 1
ATOM 696 N N . ASN A 1 89 ? 4.553 -14.789 -33.802 1.00 85.94 89 ASN A N 1
ATOM 697 C CA . ASN A 1 89 ? 5.091 -15.863 -32.968 1.00 85.94 89 ASN A CA 1
ATOM 698 C C . ASN A 1 89 ? 4.345 -17.184 -33.233 1.00 85.94 89 ASN A C 1
ATOM 700 O O . ASN A 1 89 ? 3.153 -17.323 -32.946 1.00 85.94 89 ASN A O 1
ATOM 704 N N . SER A 1 90 ? 5.058 -18.151 -33.806 1.00 73.12 90 SER A N 1
ATOM 705 C CA . SER A 1 90 ? 4.503 -19.414 -34.295 1.00 73.12 90 SER A CA 1
ATOM 706 C C . SER A 1 90 ? 4.638 -20.559 -33.292 1.00 73.12 90 SER A C 1
ATOM 708 O O . SER A 1 90 ? 4.364 -21.711 -33.637 1.00 73.12 90 SER A O 1
ATOM 710 N N . THR A 1 91 ? 5.023 -20.263 -32.044 1.00 79.94 91 THR A N 1
ATOM 711 C CA . THR A 1 91 ? 5.218 -21.278 -31.007 1.00 79.94 91 THR A CA 1
ATOM 712 C C . THR A 1 91 ? 3.958 -22.130 -30.847 1.00 79.94 91 THR A C 1
ATOM 714 O O . THR A 1 91 ? 2.856 -21.662 -30.521 1.00 79.94 91 THR A O 1
ATOM 717 N N . SER A 1 92 ? 4.121 -23.421 -31.127 1.00 70.50 92 SER A N 1
ATOM 718 C CA . SER A 1 92 ? 3.027 -24.381 -31.140 1.00 70.50 92 SER A CA 1
ATOM 719 C C . SER A 1 92 ? 2.800 -24.943 -29.741 1.00 70.50 92 SER A C 1
ATOM 721 O O . SER A 1 92 ? 3.444 -25.906 -29.332 1.00 70.50 92 SER A O 1
ATOM 723 N N . ILE A 1 93 ? 1.838 -24.364 -29.025 1.00 77.62 93 ILE A N 1
ATOM 724 C CA . ILE A 1 93 ? 1.210 -24.984 -27.854 1.00 77.62 93 ILE A CA 1
ATOM 725 C C . ILE A 1 93 ? -0.183 -25.451 -28.282 1.00 77.62 93 ILE A C 1
ATOM 727 O O . ILE A 1 93 ? -1.016 -24.607 -28.639 1.00 77.62 93 ILE A O 1
ATOM 731 N N . PRO A 1 94 ? -0.484 -26.759 -28.246 1.00 79.31 94 PRO A N 1
ATOM 732 C CA . PRO A 1 94 ? -1.851 -27.223 -28.419 1.00 79.31 94 PRO A CA 1
ATOM 733 C C . PRO A 1 94 ? -2.743 -26.643 -27.313 1.00 79.31 94 PRO A C 1
ATOM 735 O O . PRO A 1 94 ? -2.503 -26.883 -26.133 1.00 79.31 94 PRO A O 1
ATOM 738 N N . ARG A 1 95 ? -3.809 -25.920 -27.688 1.00 88.69 95 ARG A N 1
ATOM 739 C CA . ARG A 1 95 ? -4.820 -25.356 -26.762 1.00 88.69 95 ARG A CA 1
ATOM 740 C C . ARG A 1 95 ? -5.256 -26.368 -25.697 1.00 88.69 95 ARG A C 1
ATOM 742 O O . ARG A 1 95 ? -5.305 -26.042 -24.518 1.00 88.69 95 ARG A O 1
ATOM 749 N N . ALA A 1 96 ? -5.537 -27.597 -26.133 1.00 91.19 96 ALA A N 1
ATOM 750 C CA . ALA A 1 96 ? -5.978 -28.687 -25.269 1.00 91.19 96 ALA A CA 1
ATOM 751 C C . ALA A 1 96 ? -4.907 -29.106 -24.251 1.00 91.19 96 ALA A C 1
ATOM 753 O O . ALA A 1 96 ? -5.242 -29.378 -23.108 1.00 91.19 96 ALA A O 1
ATOM 754 N N . GLN A 1 97 ? -3.625 -29.101 -24.636 1.00 94.19 97 GLN A N 1
ATOM 755 C CA . GLN A 1 97 ? -2.532 -29.442 -23.723 1.00 94.19 97 GLN A CA 1
ATOM 756 C C . GLN A 1 97 ? -2.436 -28.426 -22.579 1.00 94.19 97 GLN A C 1
ATOM 758 O O . GLN A 1 97 ? -2.324 -28.827 -21.424 1.00 94.19 97 GLN A O 1
ATOM 763 N N . LEU A 1 98 ? -2.520 -27.127 -22.890 1.00 95.75 98 LEU A N 1
ATOM 764 C CA . LEU A 1 98 ? -2.506 -26.079 -21.869 1.00 95.75 98 LEU A CA 1
ATOM 765 C C . LEU A 1 98 ? -3.755 -26.135 -20.979 1.00 95.75 98 LEU A C 1
ATOM 767 O O . LEU A 1 98 ? -3.643 -26.008 -19.766 1.00 95.75 98 LEU A O 1
ATOM 771 N N . GLU A 1 99 ? -4.935 -26.343 -21.567 1.00 97.69 99 GLU A N 1
ATOM 772 C CA . GLU A 1 99 ? -6.192 -26.463 -20.819 1.00 97.69 99 GLU A CA 1
ATOM 773 C C . GLU A 1 99 ? -6.159 -27.637 -19.835 1.00 97.69 99 GLU A C 1
ATOM 775 O O . GLU A 1 99 ? -6.530 -27.466 -18.675 1.00 97.69 99 GLU A O 1
ATOM 780 N N . THR A 1 100 ? -5.668 -28.804 -20.261 1.00 97.38 100 THR A N 1
ATOM 781 C CA . THR A 1 100 ? -5.451 -29.948 -19.365 1.00 97.38 100 THR A CA 1
ATOM 782 C C . THR A 1 100 ? -4.450 -29.598 -18.270 1.00 97.38 100 THR A C 1
ATOM 784 O O . THR A 1 100 ? -4.760 -29.779 -17.100 1.00 97.38 100 THR A O 1
ATOM 787 N N . TYR A 1 101 ? -3.299 -29.012 -18.618 1.00 97.06 101 TYR A N 1
ATOM 788 C CA . TYR A 1 101 ? -2.270 -28.665 -17.636 1.00 97.06 101 TYR A CA 1
ATOM 789 C C . TYR A 1 101 ? -2.783 -27.690 -16.563 1.00 97.06 101 TYR A C 1
ATOM 791 O O . TYR A 1 101 ? -2.547 -27.900 -15.373 1.00 97.06 101 TYR A O 1
ATOM 799 N N . LEU A 1 102 ? -3.512 -26.641 -16.959 1.00 97.88 102 LEU A N 1
ATOM 800 C CA . LEU A 1 102 ? -4.124 -25.685 -16.031 1.00 97.88 102 LEU A CA 1
ATOM 801 C C . LEU A 1 102 ? -5.147 -26.376 -15.121 1.00 97.88 102 LEU A C 1
ATOM 803 O O . LEU A 1 102 ? -5.099 -26.213 -13.905 1.00 97.88 102 LEU A O 1
ATOM 807 N N . ASN A 1 103 ? -6.054 -27.176 -15.683 1.00 98.12 103 ASN A N 1
ATOM 808 C CA . ASN A 1 103 ? -7.079 -27.855 -14.888 1.00 98.12 103 ASN A CA 1
ATOM 809 C C . ASN A 1 103 ? -6.483 -28.912 -13.941 1.00 98.12 103 ASN A C 1
ATOM 811 O O . ASN A 1 103 ? -6.930 -29.023 -12.802 1.00 98.12 103 ASN A O 1
ATOM 815 N N . ASP A 1 104 ? -5.424 -29.616 -14.339 1.00 97.50 104 ASP A N 1
ATOM 816 C CA . ASP A 1 104 ? -4.700 -30.532 -13.450 1.00 97.50 104 ASP A CA 1
ATOM 817 C C . ASP A 1 104 ? -4.012 -29.774 -12.302 1.00 97.50 104 ASP A C 1
ATOM 819 O O . ASP A 1 104 ? -4.008 -30.231 -11.162 1.00 97.50 104 ASP A O 1
ATOM 823 N N . THR A 1 105 ? -3.476 -28.584 -12.590 1.00 97.31 105 THR A N 1
ATOM 824 C CA . THR A 1 105 ? -2.776 -27.728 -11.619 1.00 97.31 105 THR A CA 1
ATOM 825 C C . THR A 1 105 ? -3.720 -27.123 -10.577 1.00 97.31 105 THR A C 1
ATOM 827 O O . THR A 1 105 ? -3.423 -27.158 -9.383 1.00 97.31 105 THR A O 1
ATOM 830 N N . TYR A 1 106 ? -4.861 -26.571 -11.008 1.00 97.50 106 TYR A N 1
ATOM 831 C CA . TYR A 1 106 ? -5.752 -25.798 -10.134 1.00 97.50 106 TYR A CA 1
ATOM 832 C C . TYR A 1 106 ? -7.012 -26.541 -9.666 1.00 97.50 106 TYR A C 1
ATOM 834 O O . TYR A 1 106 ? -7.726 -26.024 -8.803 1.00 97.50 106 TYR A O 1
ATOM 842 N N . SER A 1 107 ? -7.290 -27.754 -10.158 1.00 95.44 107 SER A N 1
ATOM 843 C CA . SER A 1 107 ? -8.432 -28.549 -9.675 1.00 95.44 107 SER A CA 1
ATOM 844 C C . SER A 1 107 ? -8.428 -28.829 -8.165 1.00 95.44 107 SER A C 1
ATOM 846 O O . SER A 1 107 ? -9.523 -28.820 -7.596 1.00 95.44 107 SER A O 1
ATOM 848 N N . PRO A 1 108 ? -7.282 -28.985 -7.457 1.00 91.75 108 PRO A N 1
ATOM 849 C CA . PRO A 1 108 ? -7.304 -29.116 -5.997 1.00 91.75 108 PRO A CA 1
ATOM 850 C C . PRO A 1 108 ? -7.877 -27.882 -5.280 1.00 91.75 108 PRO A C 1
ATOM 852 O O . PRO A 1 108 ? -8.431 -28.005 -4.193 1.00 91.75 108 PRO A O 1
ATOM 855 N N . ALA A 1 109 ? -7.791 -26.709 -5.916 1.00 92.38 109 ALA A N 1
ATOM 856 C CA . ALA A 1 109 ? -8.410 -25.463 -5.478 1.00 92.38 109 ALA A CA 1
ATOM 857 C C . ALA A 1 109 ? -9.765 -25.207 -6.169 1.00 92.38 109 ALA A C 1
ATOM 859 O O . ALA A 1 109 ? -10.190 -24.068 -6.255 1.00 92.38 109 ALA A O 1
ATOM 860 N N . ASN A 1 110 ? -10.438 -26.222 -6.720 1.00 93.62 110 ASN A N 1
ATOM 861 C CA . ASN A 1 110 ? -11.728 -26.113 -7.421 1.00 93.62 110 ASN A CA 1
ATOM 862 C C . ASN A 1 110 ? -11.814 -24.989 -8.482 1.00 93.62 110 ASN A C 1
ATOM 864 O O . ASN A 1 110 ? -12.862 -24.368 -8.677 1.00 93.62 110 ASN A O 1
ATOM 868 N N . VAL A 1 111 ? -10.711 -24.719 -9.183 1.00 97.06 111 VAL A N 1
ATOM 869 C CA . VAL A 1 111 ? -10.690 -23.774 -10.306 1.00 97.06 111 VAL A CA 1
ATOM 870 C C . VAL A 1 111 ? -10.770 -24.543 -11.613 1.00 97.06 111 VAL A C 1
ATOM 872 O O . VAL A 1 111 ? -10.056 -25.527 -11.818 1.00 97.06 111 VAL A O 1
ATOM 875 N N . ARG A 1 112 ? -11.593 -24.040 -12.529 1.00 97.81 112 ARG A N 1
ATOM 876 C CA . ARG A 1 112 ? -11.732 -24.559 -13.881 1.00 97.81 112 ARG A CA 1
ATOM 877 C C . ARG A 1 112 ? -11.330 -23.511 -14.910 1.00 97.81 112 ARG A C 1
ATOM 879 O O . ARG A 1 112 ? -11.887 -22.417 -14.956 1.00 97.81 112 ARG A O 1
ATOM 886 N N . TRP A 1 113 ? -10.399 -23.879 -15.779 1.00 98.00 113 TRP A N 1
ATOM 887 C CA . TRP A 1 113 ? -9.907 -23.049 -16.870 1.00 98.00 113 TRP A CA 1
ATOM 888 C C . TRP A 1 113 ? -10.464 -23.498 -18.216 1.00 98.00 113 TRP A C 1
ATOM 890 O O . TRP A 1 113 ? -10.461 -24.687 -18.539 1.00 98.00 113 TRP A O 1
ATOM 900 N N . THR A 1 114 ? -10.862 -22.521 -19.026 1.00 98.00 114 THR A N 1
ATOM 901 C CA . THR A 1 114 ? -11.111 -22.688 -20.461 1.00 98.00 114 THR A CA 1
ATOM 902 C C . THR A 1 114 ? -10.091 -21.868 -21.240 1.00 98.00 114 THR A C 1
ATOM 904 O O . THR A 1 114 ? -9.900 -20.682 -20.969 1.00 98.00 114 THR A O 1
ATOM 907 N N . VAL A 1 115 ? -9.426 -22.484 -22.216 1.00 97.50 115 VAL A N 1
ATOM 908 C CA . VAL A 1 115 ? -8.380 -21.839 -23.021 1.00 97.50 115 VAL A CA 1
ATOM 909 C C . VAL A 1 115 ? -8.901 -21.549 -24.420 1.00 97.50 115 VAL A C 1
ATOM 911 O O . VAL A 1 115 ? -9.444 -22.413 -25.097 1.00 97.50 115 VAL A O 1
ATOM 914 N N . SER A 1 116 ? -8.669 -20.350 -24.925 1.00 95.06 116 SER A N 1
ATOM 915 C CA . SER A 1 116 ? -8.924 -19.975 -26.315 1.00 95.06 116 SER A CA 1
ATOM 916 C C . SER A 1 116 ? -7.673 -19.351 -26.929 1.00 95.06 116 SER A C 1
ATOM 918 O O . SER A 1 116 ? -6.698 -19.062 -26.233 1.00 95.06 116 SER A O 1
ATOM 920 N N . ARG A 1 117 ? -7.658 -19.193 -28.253 1.00 92.44 117 ARG A N 1
ATOM 921 C CA . ARG A 1 117 ? -6.525 -18.612 -28.980 1.00 92.44 117 ARG A CA 1
ATOM 922 C C . ARG A 1 117 ? -7.024 -17.477 -29.863 1.00 92.44 117 ARG A C 1
ATOM 924 O O . ARG A 1 117 ? -7.948 -17.668 -30.646 1.00 92.44 117 ARG A O 1
ATOM 931 N N . HIS A 1 118 ? -6.397 -16.319 -29.716 1.00 93.56 118 HIS A N 1
ATOM 932 C CA . HIS A 1 118 ? -6.586 -15.157 -30.573 1.00 93.56 118 HIS A CA 1
ATOM 933 C C . HIS A 1 118 ? -5.772 -15.319 -31.867 1.00 93.56 118 HIS A C 1
ATOM 935 O O . HIS A 1 118 ? -4.742 -15.999 -31.871 1.00 93.56 118 HIS A O 1
ATOM 941 N N . ALA A 1 119 ? -6.199 -14.671 -32.956 1.00 91.44 119 ALA A N 1
ATOM 942 C CA . ALA A 1 119 ? -5.500 -14.720 -34.248 1.00 91.44 119 ALA A CA 1
ATOM 943 C C . ALA A 1 119 ? -4.068 -14.145 -34.184 1.00 91.44 119 ALA A C 1
ATOM 945 O O . ALA A 1 119 ? -3.197 -14.524 -34.962 1.00 91.44 119 ALA A O 1
ATOM 946 N N . GLY A 1 120 ? -3.831 -13.261 -33.219 1.00 93.31 120 GLY A N 1
ATOM 947 C CA . GLY A 1 120 ? -2.556 -12.608 -32.937 1.00 93.31 120 GLY A CA 1
ATOM 948 C C . GLY A 1 120 ? -2.629 -11.096 -33.129 1.00 93.31 120 GLY A C 1
ATOM 949 O O . GLY A 1 120 ? -3.601 -10.575 -33.668 1.00 93.31 120 GLY A O 1
ATOM 950 N N . VAL A 1 121 ? -1.618 -10.381 -32.645 1.00 94.56 121 VAL A N 1
ATOM 951 C CA . VAL A 1 121 ? -1.493 -8.924 -32.800 1.00 94.56 121 VAL A CA 1
ATOM 952 C C . VAL A 1 121 ? -0.173 -8.579 -33.474 1.00 94.56 121 VAL A C 1
ATOM 954 O O . VAL A 1 121 ? 0.839 -9.238 -33.243 1.00 94.56 121 VAL A O 1
ATOM 957 N N . GLN A 1 122 ? -0.195 -7.542 -34.308 1.00 93.88 122 GLN A N 1
ATOM 958 C CA . GLN A 1 122 ? 0.989 -6.980 -34.959 1.00 93.88 122 GLN A CA 1
ATOM 959 C C . GLN A 1 122 ? 1.258 -5.601 -34.357 1.00 93.88 122 GLN A C 1
ATOM 961 O O . GLN A 1 122 ? 0.361 -4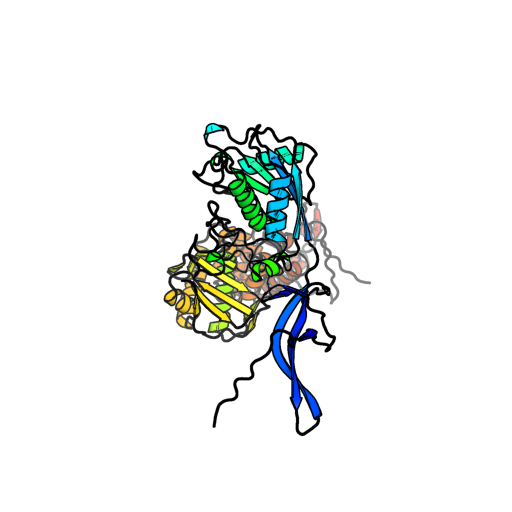.756 -34.319 1.00 93.88 122 GLN A O 1
ATOM 966 N N . VAL A 1 123 ? 2.460 -5.396 -33.827 1.00 92.25 123 VAL A N 1
ATOM 967 C CA . VAL A 1 123 ? 2.830 -4.191 -33.084 1.00 92.25 123 VAL A CA 1
ATOM 968 C C . VAL A 1 123 ? 4.344 -3.986 -33.078 1.00 92.25 123 VAL A C 1
ATOM 970 O O . VAL A 1 123 ? 5.108 -4.838 -32.630 1.00 92.25 123 VAL A O 1
ATOM 973 N N . GLU A 1 124 ? 4.774 -2.808 -33.517 1.00 90.38 124 GLU A N 1
ATOM 974 C CA . GLU A 1 124 ? 6.134 -2.309 -33.300 1.00 90.38 124 GLU A CA 1
ATOM 975 C C . GLU A 1 124 ? 6.209 -1.714 -31.891 1.00 90.38 124 GLU A C 1
ATOM 977 O O . GLU A 1 124 ? 5.734 -0.602 -31.618 1.00 90.38 124 GLU A O 1
ATOM 982 N N . TYR A 1 125 ? 6.705 -2.509 -30.945 1.00 86.50 125 TYR A N 1
ATOM 983 C CA . TYR A 1 125 ? 6.740 -2.108 -29.544 1.00 86.50 125 TYR A CA 1
ATOM 984 C C . TYR A 1 125 ? 8.001 -1.306 -29.183 1.00 86.50 125 TYR A C 1
ATOM 986 O O . TYR A 1 125 ? 7.892 -0.424 -28.328 1.00 86.50 125 TYR A O 1
ATOM 994 N N . SER A 1 126 ? 9.105 -1.472 -29.916 1.00 85.00 126 SER A N 1
ATOM 995 C CA . SER A 1 126 ? 10.367 -0.735 -29.754 1.00 85.00 126 SER A CA 1
ATOM 996 C C . SER A 1 126 ? 10.912 -0.225 -31.098 1.00 85.00 126 SER A C 1
ATOM 998 O O . SER A 1 126 ? 10.465 -0.665 -32.159 1.00 85.00 126 SER A O 1
ATOM 1000 N N . ASP A 1 127 ? 11.875 0.702 -31.049 1.00 80.12 127 ASP A N 1
ATOM 1001 C CA . ASP A 1 127 ? 12.597 1.178 -32.243 1.00 80.12 127 ASP A CA 1
ATOM 1002 C C . ASP A 1 127 ? 13.666 0.164 -32.710 1.00 80.12 127 ASP A C 1
ATOM 1004 O O . ASP A 1 127 ? 14.031 0.137 -33.885 1.00 80.12 127 ASP A O 1
ATOM 1008 N N . ASP A 1 128 ? 14.141 -0.701 -31.804 1.00 82.62 128 ASP A N 1
ATOM 1009 C CA . ASP A 1 128 ? 15.014 -1.844 -32.097 1.00 82.62 128 ASP A CA 1
ATOM 1010 C C . ASP A 1 128 ? 14.394 -3.143 -31.562 1.00 82.62 128 ASP A C 1
ATOM 1012 O O . ASP A 1 128 ? 14.627 -3.574 -30.429 1.00 82.62 128 ASP A O 1
ATOM 1016 N N . MET A 1 129 ? 13.602 -3.799 -32.410 1.00 82.31 129 MET A N 1
ATOM 1017 C CA . MET A 1 129 ? 12.926 -5.060 -32.085 1.00 82.31 129 MET A CA 1
ATOM 1018 C C . MET A 1 129 ? 13.913 -6.217 -31.844 1.00 82.31 129 MET A C 1
ATOM 1020 O O . MET A 1 129 ? 13.529 -7.249 -31.288 1.00 82.31 129 MET A O 1
ATOM 1024 N N . SER A 1 130 ? 15.185 -6.065 -32.243 1.00 81.62 130 SER A N 1
ATOM 1025 C CA . SER A 1 130 ? 16.213 -7.090 -32.052 1.00 81.62 130 SER A CA 1
ATOM 1026 C C . SER A 1 130 ? 16.662 -7.221 -30.598 1.00 81.62 130 SER A C 1
ATOM 1028 O O . SER A 1 130 ? 17.195 -8.274 -30.245 1.00 81.62 130 SER A O 1
ATOM 1030 N N . GLN A 1 131 ? 16.397 -6.231 -29.738 1.00 82.88 131 GLN A N 1
ATOM 1031 C CA . GLN A 1 131 ? 16.685 -6.327 -28.301 1.00 82.88 131 GLN A CA 1
ATOM 1032 C C . GLN A 1 131 ? 15.657 -7.167 -27.538 1.00 82.88 131 GLN A C 1
ATOM 1034 O O . GLN A 1 131 ? 15.957 -7.620 -26.444 1.00 82.88 131 GLN A O 1
ATOM 1039 N N . GLY A 1 132 ? 14.495 -7.465 -28.128 1.00 86.19 132 GLY A N 1
ATOM 1040 C CA . GLY A 1 132 ? 13.376 -8.069 -27.401 1.00 86.19 132 GLY A CA 1
ATOM 1041 C C . GLY A 1 132 ? 12.457 -7.017 -26.784 1.00 86.19 132 GLY A C 1
ATOM 1042 O O . GLY A 1 132 ? 12.652 -5.824 -26.986 1.00 86.19 132 GLY A O 1
ATOM 1043 N N . LEU A 1 133 ? 11.404 -7.473 -26.109 1.00 87.50 133 LEU A N 1
ATOM 1044 C CA . LEU A 1 133 ? 10.451 -6.596 -25.424 1.00 87.50 133 LEU A CA 1
ATOM 1045 C C . LEU A 1 133 ? 11.055 -6.081 -24.112 1.00 87.50 133 LEU A C 1
ATOM 1047 O O . LEU A 1 133 ? 11.471 -6.903 -23.293 1.00 87.50 133 LEU A O 1
ATOM 1051 N N . ASP A 1 134 ? 11.040 -4.764 -23.900 1.00 83.12 134 ASP A N 1
ATOM 1052 C CA . ASP A 1 134 ? 11.425 -4.147 -22.627 1.00 83.12 134 ASP A CA 1
ATOM 1053 C C . ASP A 1 134 ? 10.546 -4.682 -21.493 1.00 83.12 134 ASP A C 1
ATOM 1055 O O . ASP A 1 134 ? 9.319 -4.496 -21.465 1.00 83.12 134 ASP A O 1
ATOM 1059 N N . ASP A 1 135 ? 11.205 -5.358 -20.563 1.00 69.88 135 ASP A N 1
ATOM 1060 C CA . ASP A 1 135 ? 10.645 -5.977 -19.376 1.00 69.88 135 ASP A CA 1
ATOM 1061 C C . ASP A 1 135 ? 11.234 -5.407 -18.075 1.00 69.88 135 ASP A C 1
ATOM 1063 O O . ASP A 1 135 ? 10.988 -5.979 -17.016 1.00 69.88 135 ASP A O 1
ATOM 1067 N N . GLY A 1 136 ? 11.965 -4.285 -18.147 1.00 59.78 136 GLY A N 1
ATOM 1068 C CA . GLY A 1 136 ? 12.554 -3.577 -17.006 1.00 59.78 136 GLY A CA 1
ATOM 1069 C C . GLY A 1 136 ? 11.667 -2.469 -16.418 1.00 59.78 136 GLY A C 1
ATOM 1070 O O . GLY A 1 136 ? 10.488 -2.344 -16.747 1.00 59.78 136 GLY A O 1
ATOM 1071 N N . GLU A 1 137 ? 12.236 -1.656 -15.517 1.00 42.12 137 GLU A N 1
ATOM 1072 C CA . GLU A 1 137 ? 11.491 -0.696 -14.689 1.00 42.12 137 GLU A CA 1
ATOM 1073 C C . GLU A 1 137 ? 10.595 0.258 -15.499 1.00 42.12 137 GLU A C 1
ATOM 1075 O O . GLU A 1 137 ? 11.055 1.146 -16.229 1.00 42.12 137 GLU A O 1
ATOM 1080 N N . SER A 1 138 ? 9.282 0.176 -15.271 1.00 37.59 138 SER A N 1
ATOM 1081 C CA . SER A 1 138 ? 8.372 1.256 -15.638 1.00 37.59 138 SER A CA 1
ATOM 1082 C C . SER A 1 138 ? 8.619 2.444 -14.704 1.00 37.59 138 SER A C 1
ATOM 1084 O O . SER A 1 138 ? 8.058 2.514 -13.616 1.00 37.59 138 SER A O 1
ATOM 1086 N N . LYS A 1 139 ? 9.436 3.411 -15.141 1.00 31.31 139 LYS A N 1
ATOM 1087 C CA . LYS A 1 139 ? 9.817 4.647 -14.410 1.00 31.31 139 LYS A CA 1
ATOM 1088 C C . LYS A 1 139 ? 8.657 5.606 -14.049 1.00 31.31 139 LYS A C 1
ATOM 1090 O O . LYS A 1 139 ? 8.877 6.784 -13.795 1.00 31.31 139 LYS A O 1
ATOM 1095 N N . MET A 1 140 ? 7.415 5.140 -14.097 1.00 33.16 140 MET A N 1
ATOM 1096 C CA . MET A 1 140 ? 6.163 5.865 -13.876 1.00 33.16 140 MET A CA 1
ATOM 1097 C C . MET A 1 140 ? 5.087 4.835 -13.518 1.00 33.16 140 MET A C 1
ATOM 1099 O O . MET A 1 140 ? 4.992 3.868 -14.267 1.00 33.16 140 MET A O 1
ATOM 1103 N N . LEU A 1 141 ? 4.306 5.073 -12.448 1.00 35.03 141 LEU A N 1
ATOM 1104 C CA . LEU A 1 141 ? 2.960 4.590 -12.012 1.00 35.03 141 LEU A CA 1
ATOM 1105 C C . LEU A 1 141 ? 2.239 3.401 -12.727 1.00 35.03 141 LEU A C 1
ATOM 1107 O O . LEU A 1 141 ? 1.023 3.254 -12.617 1.00 35.03 141 LEU A O 1
ATOM 1111 N N . SER A 1 142 ? 2.920 2.550 -13.485 1.00 43.91 142 SER A N 1
ATOM 1112 C CA . SER A 1 142 ? 2.365 1.575 -14.427 1.00 43.91 142 SER A CA 1
ATOM 1113 C C . SER A 1 142 ? 3.010 0.215 -14.190 1.00 43.91 142 SER A C 1
ATOM 1115 O O . SER A 1 142 ? 4.223 0.085 -14.255 1.00 43.91 142 SER A O 1
ATOM 1117 N N . ASN A 1 143 ? 2.189 -0.818 -13.982 1.00 64.62 143 ASN A N 1
ATOM 1118 C CA . ASN A 1 143 ? 2.637 -2.206 -13.777 1.00 64.62 143 ASN A CA 1
ATOM 1119 C C . ASN A 1 143 ? 3.244 -2.858 -15.036 1.00 64.62 143 ASN A C 1
ATOM 1121 O O . ASN A 1 143 ? 3.674 -4.003 -14.990 1.00 64.62 143 ASN A O 1
ATOM 1125 N N . TYR A 1 144 ? 3.207 -2.164 -16.172 1.00 75.56 144 TYR A N 1
ATOM 1126 C CA . TYR A 1 144 ? 3.714 -2.635 -17.456 1.00 75.56 144 TYR A CA 1
ATOM 1127 C C . TYR A 1 144 ? 4.611 -1.572 -18.072 1.00 75.56 144 TYR A C 1
ATOM 1129 O O . TYR A 1 144 ? 4.311 -0.375 -17.976 1.00 75.56 144 TYR A O 1
ATOM 1137 N N . THR A 1 145 ? 5.653 -1.999 -18.779 1.00 80.88 145 THR A N 1
ATOM 1138 C CA . THR A 1 145 ? 6.526 -1.096 -19.535 1.00 80.88 145 THR A CA 1
ATOM 1139 C C . THR A 1 145 ? 5.751 -0.375 -20.640 1.00 80.88 145 THR A C 1
ATOM 1141 O O . THR A 1 145 ? 4.607 -0.713 -20.986 1.00 80.88 145 THR A O 1
ATOM 1144 N N . LYS A 1 146 ? 6.356 0.663 -21.227 1.00 81.88 146 LYS A N 1
ATOM 1145 C CA . LYS A 1 146 ? 5.751 1.363 -22.373 1.00 81.88 146 LYS A CA 1
ATOM 1146 C C . LYS A 1 146 ? 5.519 0.405 -23.545 1.00 81.88 146 LYS A C 1
ATOM 1148 O O . LYS A 1 146 ? 4.501 0.525 -24.227 1.00 81.88 146 LYS A O 1
ATOM 1153 N N . GLU A 1 147 ? 6.423 -0.547 -23.742 1.00 88.94 147 GLU A N 1
ATOM 1154 C CA . GLU A 1 147 ? 6.381 -1.528 -24.824 1.00 88.94 147 GLU A CA 1
ATOM 1155 C C . GLU A 1 147 ? 5.285 -2.575 -24.603 1.00 88.94 147 GLU A C 1
ATOM 1157 O O . GLU A 1 147 ? 4.426 -2.761 -25.467 1.00 88.94 147 GLU A O 1
ATOM 1162 N N . MET A 1 148 ? 5.203 -3.152 -23.401 1.00 87.88 148 MET A N 1
ATOM 1163 C CA . MET A 1 148 ? 4.102 -4.040 -22.999 1.00 87.88 148 MET A CA 1
ATOM 1164 C C . MET A 1 148 ? 2.735 -3.359 -23.160 1.00 87.88 148 MET A C 1
ATOM 1166 O O . MET A 1 148 ? 1.788 -3.932 -23.706 1.00 87.88 148 MET A O 1
ATOM 1170 N N . ASN A 1 149 ? 2.632 -2.087 -22.764 1.00 87.25 149 ASN A N 1
ATOM 1171 C CA . ASN A 1 149 ? 1.412 -1.303 -22.943 1.00 87.25 149 ASN A CA 1
ATOM 1172 C C . ASN A 1 149 ? 1.037 -1.095 -24.420 1.00 87.25 149 ASN A C 1
ATOM 1174 O O . ASN A 1 149 ? -0.156 -1.005 -24.728 1.00 87.25 149 ASN A O 1
ATOM 1178 N N . LYS A 1 150 ? 2.002 -1.021 -25.349 1.00 89.94 150 LYS A N 1
ATOM 1179 C CA . LYS A 1 150 ? 1.704 -0.983 -26.793 1.00 89.94 150 LYS A CA 1
ATOM 1180 C C . LYS A 1 150 ? 1.069 -2.299 -27.250 1.00 89.94 150 LYS A C 1
ATOM 1182 O O . LYS A 1 150 ? 0.065 -2.251 -27.960 1.00 89.94 150 LYS A O 1
ATOM 1187 N N . VAL A 1 151 ? 1.573 -3.445 -26.787 1.00 93.06 151 VAL A N 1
ATOM 1188 C CA . VAL A 1 151 ? 1.004 -4.772 -27.098 1.00 93.06 151 VAL A CA 1
ATOM 1189 C C . VAL A 1 151 ? -0.425 -4.907 -26.556 1.00 93.06 151 VAL A C 1
ATOM 1191 O O . VAL A 1 151 ? -1.342 -5.255 -27.303 1.00 93.06 151 VAL A O 1
ATOM 1194 N N . ILE A 1 152 ? -0.655 -4.533 -25.292 1.00 91.00 152 ILE A N 1
ATOM 1195 C CA . ILE A 1 152 ? -1.996 -4.546 -24.677 1.00 91.00 152 ILE A CA 1
ATOM 1196 C C . ILE A 1 152 ? -2.962 -3.646 -25.461 1.00 91.00 152 ILE A C 1
ATOM 1198 O O . ILE A 1 152 ? -4.107 -4.022 -25.722 1.00 91.00 152 ILE A O 1
ATOM 1202 N N . LYS A 1 153 ? -2.515 -2.452 -25.874 1.00 90.31 153 LYS A N 1
ATOM 1203 C CA . LYS A 1 153 ? -3.321 -1.541 -26.703 1.00 90.31 153 LYS A CA 1
ATOM 1204 C C . LYS A 1 153 ? -3.625 -2.131 -28.080 1.00 90.31 153 LYS A C 1
ATOM 1206 O O . LYS A 1 153 ? -4.735 -1.926 -28.563 1.00 90.31 153 LYS A O 1
ATOM 1211 N N . ALA A 1 154 ? -2.690 -2.853 -28.697 1.00 91.62 154 ALA A N 1
ATOM 1212 C CA . ALA A 1 154 ? -2.912 -3.512 -29.983 1.00 91.62 154 ALA A CA 1
ATOM 1213 C C . ALA A 1 154 ? -4.026 -4.567 -29.889 1.00 91.62 154 ALA A C 1
ATOM 1215 O O . ALA A 1 154 ? -4.946 -4.553 -30.703 1.00 91.62 154 ALA A O 1
ATOM 1216 N N . LEU A 1 155 ? -4.023 -5.392 -28.835 1.00 92.44 155 LEU A N 1
ATOM 1217 C CA . LEU A 1 155 ? -5.119 -6.329 -28.569 1.00 92.44 155 LEU A CA 1
ATOM 1218 C C . LEU A 1 155 ? -6.444 -5.598 -28.339 1.00 92.44 155 LEU A C 1
ATOM 1220 O O . LEU A 1 155 ? -7.441 -5.936 -28.965 1.00 92.44 155 LEU A O 1
ATOM 1224 N N . LYS A 1 156 ? -6.476 -4.560 -27.496 1.00 88.56 156 LYS A N 1
ATOM 1225 C CA . LYS A 1 156 ? -7.713 -3.794 -27.254 1.00 88.56 156 LYS A CA 1
ATOM 1226 C C . LYS A 1 156 ? -8.286 -3.167 -28.530 1.00 88.56 156 LYS A C 1
ATOM 1228 O O . LYS A 1 156 ? -9.499 -3.053 -28.655 1.00 88.56 156 LYS A O 1
ATOM 1233 N N . ARG A 1 157 ? -7.426 -2.781 -29.478 1.00 89.38 157 ARG A N 1
ATOM 1234 C CA . ARG A 1 157 ? -7.825 -2.237 -30.786 1.00 89.38 157 ARG A CA 1
ATOM 1235 C C . ARG A 1 157 ? -8.308 -3.298 -31.778 1.00 89.38 157 ARG A C 1
ATOM 1237 O O . ARG A 1 157 ? -8.986 -2.924 -32.725 1.00 89.38 157 ARG A O 1
ATOM 1244 N N . SER A 1 158 ? -7.988 -4.577 -31.572 1.00 85.56 158 SER A N 1
ATOM 1245 C CA . SER A 1 158 ? -8.453 -5.668 -32.446 1.00 85.56 158 SER A CA 1
ATOM 1246 C C . SER A 1 158 ? -9.971 -5.890 -32.388 1.00 85.56 158 SER A C 1
ATOM 1248 O O . SER A 1 158 ? -10.539 -6.416 -33.336 1.00 85.56 158 SER A O 1
ATOM 1250 N N . GLY A 1 159 ? -10.628 -5.457 -31.303 1.00 77.12 159 GLY A N 1
ATOM 1251 C CA . GLY A 1 159 ? -12.061 -5.661 -31.064 1.00 77.12 159 GLY A CA 1
ATOM 1252 C C . GLY A 1 159 ? -12.394 -6.917 -30.250 1.00 77.12 159 GLY A C 1
ATOM 1253 O O . GLY A 1 159 ? -13.474 -6.979 -29.673 1.00 77.12 159 GLY A O 1
ATOM 1254 N N . ASP A 1 160 ? -11.450 -7.850 -30.096 1.00 80.56 160 ASP A N 1
ATOM 1255 C CA . ASP A 1 160 ? -11.650 -9.134 -29.399 1.00 80.56 160 ASP A CA 1
ATOM 1256 C C . ASP A 1 160 ? -11.380 -9.068 -27.881 1.00 80.56 160 ASP A C 1
ATOM 1258 O O . ASP A 1 160 ? -11.259 -10.091 -27.198 1.00 80.56 160 ASP A O 1
ATOM 1262 N N . TYR A 1 161 ? -11.270 -7.856 -27.329 1.00 87.69 161 TYR A N 1
ATOM 1263 C CA . TYR A 1 161 ? -11.030 -7.643 -25.906 1.00 87.69 161 TYR A CA 1
ATOM 1264 C C . TYR A 1 161 ? -12.311 -7.756 -25.071 1.00 87.69 161 TYR A C 1
ATOM 1266 O O . TYR A 1 161 ? -13.251 -6.977 -25.198 1.00 87.69 161 TYR A O 1
ATOM 1274 N N . ASP A 1 162 ? -12.261 -8.673 -24.118 1.00 86.88 162 ASP A N 1
ATOM 1275 C CA . ASP A 1 162 ? -13.198 -8.867 -23.018 1.00 86.88 162 ASP A CA 1
ATOM 1276 C C . ASP A 1 162 ? -12.492 -8.648 -21.669 1.00 86.88 162 ASP A C 1
ATOM 1278 O O . ASP A 1 162 ? -11.452 -9.254 -21.393 1.00 86.88 162 ASP A O 1
ATOM 1282 N N . LYS A 1 163 ? -13.080 -7.797 -20.821 1.00 82.94 163 LYS A N 1
ATOM 1283 C CA . LYS A 1 163 ? -12.565 -7.435 -19.492 1.00 82.94 163 LYS A CA 1
ATOM 1284 C C . LYS A 1 163 ? -12.609 -8.570 -18.463 1.00 82.94 163 LYS A C 1
ATOM 1286 O O . LYS A 1 163 ? -11.962 -8.443 -17.430 1.00 82.94 163 LYS A O 1
ATOM 1291 N N . HIS A 1 164 ? -13.367 -9.635 -18.720 1.00 84.94 164 HIS A N 1
ATOM 1292 C CA . HIS A 1 164 ? -13.515 -10.789 -17.828 1.00 84.94 164 HIS A CA 1
ATOM 1293 C C . HIS A 1 164 ? -12.587 -11.959 -18.185 1.00 84.94 164 HIS A C 1
ATOM 1295 O O . HIS A 1 164 ? -12.691 -13.030 -17.588 1.00 84.94 164 HIS A O 1
ATOM 1301 N N . LYS A 1 165 ? -11.696 -11.776 -19.166 1.00 93.69 165 LYS A N 1
ATOM 1302 C CA . LYS A 1 165 ? -10.732 -12.793 -19.596 1.00 93.69 165 LYS A CA 1
ATOM 1303 C C . LYS A 1 165 ? -9.309 -12.411 -19.212 1.00 93.69 165 LYS A C 1
ATOM 1305 O O . LYS A 1 165 ? -8.957 -11.233 -19.153 1.00 93.69 165 LYS A O 1
ATOM 1310 N N . THR A 1 166 ? -8.496 -13.440 -19.041 1.00 96.19 166 THR A N 1
ATOM 1311 C CA . THR A 1 166 ? -7.051 -13.362 -18.851 1.00 96.19 166 THR A CA 1
ATOM 1312 C C . THR A 1 166 ? -6.369 -13.526 -20.203 1.00 96.19 166 THR A C 1
ATOM 1314 O O . THR A 1 166 ? -6.718 -14.426 -20.968 1.00 96.19 166 THR A O 1
ATOM 1317 N N . TYR A 1 167 ? -5.382 -12.694 -20.513 1.00 96.62 167 TYR A N 1
ATOM 1318 C CA . TYR A 1 167 ? -4.648 -12.746 -21.775 1.00 96.62 167 TYR A CA 1
ATOM 1319 C C . TYR A 1 167 ? -3.180 -13.014 -21.512 1.00 96.62 167 TYR A C 1
ATOM 1321 O O . TYR A 1 167 ? -2.549 -12.329 -20.709 1.00 96.62 167 TYR A O 1
ATOM 1329 N N . VAL A 1 168 ? -2.633 -13.979 -22.242 1.00 96.94 168 VAL A N 1
ATOM 1330 C CA . VAL A 1 168 ? -1.206 -14.282 -22.221 1.00 96.94 168 VAL A CA 1
ATOM 1331 C C . VAL A 1 168 ? -0.634 -14.029 -23.608 1.00 96.94 168 VAL A C 1
ATOM 1333 O O . VAL A 1 168 ? -0.991 -14.700 -24.581 1.00 96.94 168 VAL A O 1
ATOM 1336 N N . PHE A 1 169 ? 0.236 -13.029 -23.691 1.00 96.38 169 PHE A N 1
ATOM 1337 C CA . PHE A 1 169 ? 0.950 -12.637 -24.894 1.00 96.38 169 PHE A CA 1
ATOM 1338 C C . PHE A 1 169 ? 2.160 -13.542 -25.094 1.00 96.38 169 PHE A C 1
ATOM 1340 O O . PHE A 1 169 ? 3.057 -13.583 -24.255 1.00 96.38 169 PHE A O 1
ATOM 1347 N N . LEU A 1 170 ? 2.189 -14.252 -26.219 1.00 94.81 170 LEU A N 1
ATOM 1348 C CA . LEU A 1 170 ? 3.340 -15.046 -26.637 1.00 94.81 170 LEU A CA 1
ATOM 1349 C C . LEU A 1 170 ? 4.270 -14.145 -27.443 1.00 94.81 170 LEU A C 1
ATOM 1351 O O . LEU A 1 170 ? 3.967 -13.788 -28.586 1.00 94.81 170 LEU A O 1
ATOM 1355 N N . VAL A 1 171 ? 5.375 -13.761 -26.819 1.00 93.62 171 VAL A N 1
ATOM 1356 C CA . VAL A 1 171 ? 6.401 -12.877 -27.379 1.00 93.62 171 VAL A CA 1
ATOM 1357 C C . VAL A 1 171 ? 7.649 -13.711 -27.631 1.00 93.62 171 VAL A C 1
ATOM 1359 O O . VAL A 1 171 ? 7.893 -14.672 -26.911 1.00 93.62 171 VAL A O 1
ATOM 1362 N N . ASP A 1 172 ? 8.416 -13.405 -28.680 1.00 90.62 172 ASP A N 1
ATOM 1363 C CA . ASP A 1 172 ? 9.620 -14.188 -28.993 1.00 90.62 172 ASP A CA 1
ATOM 1364 C C . ASP A 1 172 ? 10.613 -14.157 -27.826 1.00 90.62 172 ASP A C 1
ATOM 1366 O O . ASP A 1 172 ? 10.872 -15.197 -27.228 1.00 90.62 172 ASP A O 1
ATOM 1370 N N . LYS A 1 173 ? 11.088 -12.967 -27.438 1.00 89.62 173 LYS A N 1
ATOM 1371 C CA . LYS A 1 173 ? 12.059 -12.805 -26.351 1.00 89.62 173 LYS A CA 1
ATOM 1372 C C . LYS A 1 173 ? 11.888 -11.505 -25.565 1.00 89.62 173 LYS A C 1
ATOM 1374 O O . LYS A 1 173 ? 11.413 -10.503 -26.107 1.00 89.62 173 LYS A O 1
ATOM 1379 N N . ALA A 1 174 ? 12.314 -11.538 -24.307 1.00 89.00 174 ALA A N 1
ATOM 1380 C CA . ALA A 1 174 ? 12.489 -10.368 -23.454 1.00 89.00 174 ALA A CA 1
ATOM 1381 C C . ALA A 1 174 ? 13.819 -9.663 -23.743 1.00 89.00 174 ALA A C 1
ATOM 1383 O O . ALA A 1 174 ? 14.716 -10.253 -24.355 1.00 89.00 174 ALA A O 1
ATOM 1384 N N . GLN A 1 175 ? 13.946 -8.429 -23.261 1.00 86.12 175 GLN A N 1
ATOM 1385 C CA . GLN A 1 175 ? 15.222 -7.727 -23.199 1.00 86.12 175 GLN A CA 1
ATOM 1386 C C . GLN A 1 175 ? 16.132 -8.302 -22.105 1.00 86.12 175 GLN A C 1
ATOM 1388 O O . GLN A 1 175 ? 17.335 -8.463 -22.324 1.00 86.12 175 GLN A O 1
ATOM 1393 N N . THR A 1 176 ? 15.571 -8.679 -20.954 1.00 80.25 176 THR A N 1
ATOM 1394 C CA . THR A 1 176 ? 16.302 -9.410 -19.914 1.00 80.25 176 THR A CA 1
ATOM 1395 C C . THR A 1 176 ? 16.580 -10.847 -20.353 1.00 80.25 176 THR A C 1
ATOM 1397 O O . THR A 1 176 ? 15.677 -11.611 -20.701 1.00 80.25 176 THR A O 1
ATOM 1400 N N . ALA A 1 177 ? 17.852 -11.251 -20.327 1.00 76.12 177 ALA A N 1
ATOM 1401 C CA . ALA A 1 177 ? 18.240 -12.603 -20.708 1.00 76.12 177 ALA A CA 1
ATOM 1402 C C . ALA A 1 177 ? 17.598 -13.656 -19.785 1.00 76.12 177 ALA A C 1
ATOM 1404 O O . ALA A 1 177 ? 17.546 -13.479 -18.572 1.00 76.12 177 ALA A O 1
ATOM 1405 N N . ASN A 1 178 ? 17.166 -14.778 -20.367 1.00 77.94 178 ASN A N 1
ATOM 1406 C CA . ASN A 1 178 ? 16.583 -15.941 -19.677 1.00 77.94 178 ASN A CA 1
ATOM 1407 C C . ASN A 1 178 ? 15.259 -15.708 -18.926 1.00 77.94 178 ASN A C 1
ATOM 1409 O O . ASN A 1 178 ? 14.764 -16.639 -18.296 1.00 77.94 178 ASN A O 1
ATOM 1413 N N . LYS A 1 179 ? 14.647 -14.524 -19.027 1.00 83.00 179 LYS A N 1
ATOM 1414 C CA . LYS A 1 179 ? 13.320 -14.265 -18.462 1.00 83.00 179 LYS A CA 1
ATOM 1415 C C . LYS A 1 179 ? 12.264 -15.120 -19.173 1.00 83.00 179 LYS A C 1
ATOM 1417 O O . LYS A 1 179 ? 12.146 -15.075 -20.397 1.00 83.00 179 LYS A O 1
ATOM 1422 N N . ALA A 1 180 ? 11.510 -15.907 -18.404 1.00 86.56 180 ALA A N 1
ATOM 1423 C CA . ALA A 1 180 ? 10.525 -16.860 -18.920 1.00 86.56 180 ALA A CA 1
ATOM 1424 C C . ALA A 1 180 ? 9.149 -16.249 -19.155 1.00 86.56 180 ALA A C 1
ATOM 1426 O O . ALA A 1 180 ? 8.501 -16.479 -20.181 1.00 86.56 180 ALA A O 1
ATOM 1427 N N . GLY A 1 181 ? 8.721 -15.438 -18.201 1.00 88.56 181 GLY A N 1
ATOM 1428 C CA . GLY A 1 181 ? 7.436 -14.787 -18.226 1.00 88.56 181 GLY A CA 1
ATOM 1429 C C . GLY A 1 181 ? 7.412 -13.580 -17.309 1.00 88.56 181 GLY A C 1
ATOM 1430 O O . GLY A 1 181 ? 8.390 -13.250 -16.637 1.00 88.56 181 GLY A O 1
ATOM 1431 N N . PHE A 1 182 ? 6.305 -12.860 -17.388 1.00 87.62 182 PHE A N 1
ATOM 1432 C CA . PHE A 1 182 ? 6.008 -11.733 -16.534 1.00 87.62 182 PHE A CA 1
ATOM 1433 C C . PHE A 1 182 ? 4.503 -11.494 -16.491 1.00 87.62 182 PHE A C 1
ATOM 1435 O O . PHE A 1 182 ? 3.878 -11.165 -17.508 1.00 87.62 182 PHE A O 1
ATOM 1442 N N . MET A 1 183 ? 3.923 -11.592 -15.304 1.00 86.56 183 MET A N 1
ATOM 1443 C CA . MET A 1 183 ? 2.540 -11.226 -15.051 1.00 86.56 183 MET A CA 1
ATOM 1444 C C . MET A 1 183 ? 2.402 -10.619 -13.651 1.00 86.56 183 MET A C 1
ATOM 1446 O O . MET A 1 183 ? 2.376 -11.351 -12.665 1.00 86.56 183 MET A O 1
ATOM 1450 N N . PRO A 1 184 ? 2.265 -9.285 -13.546 1.00 75.44 184 PRO A N 1
ATOM 1451 C CA . PRO A 1 184 ? 2.084 -8.625 -12.261 1.00 75.44 184 PRO A CA 1
ATOM 1452 C C . PRO A 1 184 ? 0.839 -9.127 -11.533 1.00 75.44 184 PRO A C 1
ATOM 1454 O O . PRO A 1 184 ? -0.210 -9.343 -12.157 1.00 75.44 184 PRO A O 1
ATOM 1457 N N . LYS A 1 185 ? 0.903 -9.191 -10.199 1.00 76.19 185 LYS A N 1
ATOM 1458 C CA . LYS A 1 185 ? -0.270 -9.538 -9.386 1.00 76.19 185 LYS A CA 1
ATOM 1459 C C . LYS A 1 185 ? -1.449 -8.591 -9.650 1.00 76.19 185 LYS A C 1
ATOM 1461 O O . LYS A 1 185 ? -1.282 -7.392 -9.893 1.00 76.19 185 LYS A O 1
ATOM 1466 N N . LYS A 1 186 ? -2.673 -9.129 -9.568 1.00 73.94 186 LYS A N 1
ATOM 1467 C CA . LYS A 1 186 ? -3.953 -8.422 -9.806 1.00 73.94 186 LYS A CA 1
ATOM 1468 C C . LYS A 1 186 ? -4.137 -7.884 -11.228 1.00 73.94 186 LYS A C 1
ATOM 1470 O O . LYS A 1 186 ? -4.934 -6.960 -11.434 1.00 73.94 186 LYS A O 1
ATOM 1475 N N . ARG A 1 187 ? -3.415 -8.406 -12.218 1.00 82.56 187 ARG A N 1
ATOM 1476 C CA . ARG A 1 187 ? -3.555 -7.962 -13.606 1.00 82.56 187 ARG A CA 1
ATOM 1477 C C . ARG A 1 187 ? -3.907 -9.125 -14.532 1.00 82.56 187 ARG A C 1
ATOM 1479 O O . ARG A 1 187 ? -3.376 -10.211 -14.350 1.00 82.56 187 ARG A O 1
ATOM 1486 N N . PRO A 1 188 ? -4.738 -8.892 -15.565 1.00 88.75 188 PRO A N 1
ATOM 1487 C CA . PRO A 1 188 ? -5.164 -9.935 -16.496 1.00 88.75 188 PRO A CA 1
ATOM 1488 C C . PRO A 1 188 ? -4.228 -10.080 -17.710 1.00 88.75 188 PRO A C 1
ATOM 1490 O O . PRO A 1 188 ? -4.633 -10.664 -18.712 1.00 88.75 188 PRO A O 1
ATOM 1493 N N . TRP A 1 189 ? -3.017 -9.508 -17.673 1.00 92.94 189 TRP A N 1
ATOM 1494 C CA . TRP A 1 189 ? -2.083 -9.505 -18.805 1.00 92.94 189 TRP A CA 1
ATOM 1495 C C . TRP A 1 189 ? -0.756 -10.155 -18.419 1.00 92.94 189 TRP A C 1
ATOM 1497 O O . TRP A 1 189 ? 0.004 -9.580 -17.638 1.00 92.94 189 TRP A O 1
ATOM 1507 N N . GLY A 1 190 ? -0.479 -11.327 -18.982 1.00 94.06 190 GLY A N 1
ATOM 1508 C CA . GLY A 1 190 ? 0.809 -12.004 -18.869 1.00 94.06 190 GLY A CA 1
ATOM 1509 C C . GLY A 1 190 ? 1.597 -11.914 -20.169 1.00 94.06 190 GLY A C 1
ATOM 1510 O O . GLY A 1 190 ? 1.020 -11.941 -21.255 1.00 94.06 190 GLY A O 1
ATOM 1511 N N . PHE A 1 191 ? 2.913 -11.826 -20.066 1.00 94.62 191 PHE A N 1
ATOM 1512 C CA . PHE A 1 191 ? 3.848 -11.904 -21.182 1.00 94.62 191 PHE A CA 1
ATOM 1513 C C . PHE A 1 191 ? 4.699 -13.149 -20.985 1.00 94.62 191 PHE A C 1
ATOM 1515 O O . PHE A 1 191 ? 5.270 -13.324 -19.919 1.00 94.62 191 PHE A O 1
ATOM 1522 N N . VAL A 1 192 ? 4.757 -14.029 -21.980 1.00 93.81 192 VAL A N 1
ATOM 1523 C CA . VAL A 1 192 ? 5.561 -15.255 -21.925 1.00 93.81 192 VAL A CA 1
ATOM 1524 C C . VAL A 1 192 ? 6.504 -15.274 -23.114 1.00 93.81 192 VAL A C 1
ATOM 1526 O O . VAL A 1 192 ? 6.074 -15.118 -24.263 1.00 93.81 192 VAL A O 1
ATOM 1529 N N . PHE A 1 193 ? 7.787 -15.459 -22.818 1.00 92.44 193 PHE A N 1
ATOM 1530 C CA . PHE A 1 193 ? 8.879 -15.368 -23.774 1.00 92.44 193 PHE A CA 1
ATOM 1531 C C . PHE A 1 193 ? 9.219 -16.760 -24.291 1.00 92.44 193 PHE A C 1
ATOM 1533 O O . PHE A 1 193 ? 9.693 -17.640 -23.575 1.00 92.44 193 PHE A O 1
ATOM 1540 N N . THR A 1 194 ? 8.895 -17.006 -25.553 1.00 91.12 194 THR A N 1
ATOM 1541 C CA . THR A 1 194 ? 8.904 -18.361 -26.104 1.00 91.12 194 THR A CA 1
ATOM 1542 C C . THR A 1 194 ? 10.297 -18.855 -26.465 1.00 91.12 194 THR A C 1
ATOM 1544 O O . THR A 1 194 ? 10.500 -20.066 -26.557 1.00 91.12 194 THR A O 1
ATOM 1547 N N . ASN A 1 195 ? 11.262 -17.951 -26.657 1.00 87.62 195 ASN A N 1
ATOM 1548 C CA . ASN A 1 195 ? 12.617 -18.294 -27.070 1.00 87.62 195 ASN A CA 1
ATOM 1549 C C . ASN A 1 195 ? 13.358 -19.174 -26.057 1.00 87.62 195 ASN A C 1
ATOM 1551 O O . ASN A 1 195 ? 14.239 -19.942 -26.428 1.00 87.62 195 ASN A O 1
ATOM 1555 N N . ILE A 1 196 ? 13.002 -19.092 -24.779 1.00 83.94 196 ILE A N 1
ATOM 1556 C CA . ILE A 1 196 ? 13.611 -19.930 -23.745 1.00 83.94 196 ILE A CA 1
ATOM 1557 C C . ILE A 1 196 ? 12.915 -21.297 -23.597 1.00 83.94 196 ILE A C 1
ATOM 1559 O O . ILE A 1 196 ? 13.362 -22.157 -22.842 1.00 83.94 196 ILE A O 1
ATOM 1563 N N . HIS A 1 197 ? 11.819 -21.517 -24.330 1.00 83.50 197 HIS A N 1
ATOM 1564 C CA . HIS A 1 197 ? 10.980 -22.714 -24.254 1.00 83.50 197 HIS A CA 1
ATOM 1565 C C . HIS A 1 197 ? 10.945 -23.520 -25.561 1.00 83.50 197 HIS A C 1
ATOM 1567 O O . HIS A 1 197 ? 10.077 -24.385 -25.731 1.00 83.50 197 HIS A O 1
ATOM 1573 N N . TYR A 1 198 ? 11.868 -23.261 -26.496 1.00 74.00 198 TYR A N 1
ATOM 1574 C CA . TYR A 1 198 ? 11.913 -23.953 -27.787 1.00 74.00 198 TYR A CA 1
ATOM 1575 C C . TYR A 1 198 ? 11.839 -25.480 -27.617 1.00 74.00 198 TYR A C 1
ATOM 1577 O O . TYR A 1 198 ? 12.639 -26.092 -26.912 1.00 74.00 198 TYR A O 1
ATOM 1585 N N . ASN A 1 199 ? 10.856 -26.096 -28.282 1.00 72.12 199 ASN A N 1
ATOM 1586 C CA . ASN A 1 199 ? 10.568 -27.537 -28.263 1.00 72.12 199 ASN A CA 1
ATOM 1587 C C . ASN A 1 199 ? 10.233 -28.148 -26.887 1.00 72.12 199 ASN A C 1
ATOM 1589 O O . ASN A 1 199 ? 10.209 -29.371 -26.759 1.00 72.12 199 ASN A O 1
ATOM 1593 N N . ASN A 1 200 ? 9.911 -27.338 -25.874 1.00 85.69 200 ASN A N 1
ATOM 1594 C CA . ASN A 1 200 ? 9.486 -27.822 -24.562 1.00 85.69 200 ASN A CA 1
ATOM 1595 C C . ASN A 1 200 ? 8.090 -27.295 -24.200 1.00 85.69 200 ASN A C 1
ATOM 1597 O O . ASN A 1 200 ? 7.925 -26.357 -23.417 1.00 85.69 200 ASN A O 1
ATOM 1601 N N . SER A 1 201 ? 7.058 -27.925 -24.773 1.00 87.56 201 SER A N 1
ATOM 1602 C CA . SER A 1 201 ? 5.670 -27.496 -24.564 1.00 87.56 201 SER A CA 1
ATOM 1603 C C . SER A 1 201 ? 5.207 -27.646 -23.112 1.00 87.56 201 SER A C 1
ATOM 1605 O O . SER A 1 201 ? 4.379 -26.857 -22.662 1.00 87.56 201 SER A O 1
ATOM 1607 N N . LYS A 1 202 ? 5.768 -28.603 -22.356 1.00 89.62 202 LYS A N 1
ATOM 1608 C CA . LYS A 1 202 ? 5.471 -28.774 -20.927 1.00 89.62 202 LYS A CA 1
ATOM 1609 C C . LYS A 1 202 ? 6.015 -27.603 -20.108 1.00 89.62 202 LYS A C 1
ATOM 1611 O O . LYS A 1 202 ? 5.258 -27.035 -19.328 1.00 89.62 202 LYS A O 1
ATOM 1616 N N . ALA A 1 203 ? 7.278 -27.218 -20.310 1.00 89.75 203 ALA A N 1
ATOM 1617 C CA . ALA A 1 203 ? 7.864 -26.061 -19.629 1.00 89.75 203 ALA A CA 1
ATOM 1618 C C . ALA A 1 203 ? 7.082 -24.783 -19.941 1.00 89.75 203 ALA A C 1
ATOM 1620 O O . ALA A 1 203 ? 6.772 -24.022 -19.036 1.00 89.75 203 ALA A O 1
ATOM 1621 N N . LEU A 1 204 ? 6.662 -24.606 -21.193 1.00 92.25 204 LEU A N 1
ATOM 1622 C CA . LEU A 1 204 ? 5.846 -23.465 -21.589 1.00 92.25 204 LEU A CA 1
ATOM 1623 C C . LEU A 1 204 ? 4.452 -23.467 -20.931 1.00 92.25 204 LEU A C 1
ATOM 1625 O O . LEU A 1 204 ? 4.001 -22.428 -20.456 1.00 92.25 204 LEU A O 1
ATOM 1629 N N . CYS A 1 205 ? 3.778 -24.623 -20.840 1.00 94.69 205 CYS A N 1
ATOM 1630 C CA . CYS A 1 205 ? 2.514 -24.735 -20.095 1.00 94.69 205 CYS A CA 1
ATOM 1631 C C . CYS A 1 205 ? 2.703 -24.414 -18.608 1.00 94.69 205 CYS A C 1
ATOM 1633 O O . CYS A 1 205 ? 1.855 -23.747 -18.011 1.00 94.69 205 CYS A O 1
ATOM 1635 N N . ARG A 1 206 ? 3.824 -24.855 -18.028 1.00 94.31 206 ARG A N 1
ATOM 1636 C CA . ARG A 1 206 ? 4.191 -24.543 -16.650 1.00 94.31 206 ARG A CA 1
ATOM 1637 C C . ARG A 1 206 ? 4.403 -23.044 -16.462 1.00 94.31 206 ARG A C 1
ATOM 1639 O O . ARG A 1 206 ? 3.786 -22.497 -15.561 1.00 94.31 206 ARG A O 1
ATOM 1646 N N . THR A 1 207 ? 5.199 -22.386 -17.306 1.00 94.00 207 THR A N 1
ATOM 1647 C CA . THR A 1 207 ? 5.421 -20.931 -17.242 1.00 94.00 207 THR A CA 1
ATOM 1648 C C . THR A 1 207 ? 4.102 -20.182 -17.326 1.00 94.00 207 THR A C 1
ATOM 1650 O O . THR A 1 207 ? 3.808 -19.375 -16.460 1.00 94.00 207 THR A O 1
ATOM 1653 N N . ILE A 1 208 ? 3.244 -20.511 -18.296 1.00 96.00 208 ILE A N 1
ATOM 1654 C CA . ILE A 1 208 ? 1.929 -19.868 -18.416 1.00 96.00 208 ILE A CA 1
ATOM 1655 C C . ILE A 1 208 ? 1.111 -20.049 -17.134 1.00 96.00 208 ILE A C 1
ATOM 1657 O O . ILE A 1 208 ? 0.515 -19.088 -16.661 1.00 96.00 208 ILE A O 1
ATOM 1661 N N . SER A 1 209 ? 1.103 -21.257 -16.566 1.00 96.56 209 SER A N 1
ATOM 1662 C CA . SER A 1 209 ? 0.413 -21.541 -15.302 1.00 96.56 209 SER A CA 1
ATOM 1663 C C . SER A 1 209 ? 1.017 -20.745 -14.137 1.00 96.56 209 SER A C 1
ATOM 1665 O O . SER A 1 209 ? 0.286 -20.165 -13.349 1.00 96.56 209 SER A O 1
ATOM 1667 N N . HIS A 1 210 ? 2.342 -20.645 -14.050 1.00 95.44 210 HIS A N 1
ATOM 1668 C CA . HIS A 1 210 ? 3.036 -19.851 -13.037 1.00 95.44 210 HIS A CA 1
ATOM 1669 C C . HIS A 1 210 ? 2.657 -18.363 -13.129 1.00 95.44 210 HIS A C 1
ATOM 1671 O O . HIS A 1 210 ? 2.221 -17.767 -12.146 1.00 95.44 210 HIS A O 1
ATOM 1677 N N . GLU A 1 211 ? 2.703 -17.788 -14.332 1.00 93.69 211 GLU A N 1
ATOM 1678 C CA . GLU A 1 211 ? 2.337 -16.389 -14.559 1.00 93.69 211 GLU A CA 1
ATOM 1679 C C . GLU A 1 211 ? 0.874 -16.106 -14.192 1.00 93.69 211 GLU A C 1
ATOM 1681 O O . GLU A 1 211 ? 0.575 -15.141 -13.485 1.00 93.69 211 GLU A O 1
ATOM 1686 N N . VAL A 1 212 ? -0.070 -16.962 -14.606 1.00 95.88 212 VAL A N 1
ATOM 1687 C CA . VAL A 1 212 ? -1.485 -16.722 -14.272 1.00 95.88 212 VAL A CA 1
ATOM 1688 C C . VAL A 1 212 ? -1.791 -16.924 -12.791 1.00 95.88 212 VAL A C 1
ATOM 1690 O O . VAL A 1 212 ? -2.729 -16.306 -12.286 1.00 95.88 212 VAL A O 1
ATOM 1693 N N . ALA A 1 213 ? -0.990 -17.711 -12.067 1.00 92.38 213 ALA A N 1
ATOM 1694 C CA . ALA A 1 213 ? -1.074 -17.766 -10.613 1.00 92.38 213 ALA A CA 1
ATOM 1695 C C . ALA A 1 213 ? -0.696 -16.430 -9.955 1.00 92.38 213 ALA A C 1
ATOM 1697 O O . ALA A 1 213 ? -1.382 -16.026 -9.012 1.00 92.38 213 ALA A O 1
ATOM 1698 N N . HIS A 1 214 ? 0.301 -15.704 -10.471 1.00 86.88 214 HIS A N 1
ATOM 1699 C CA . HIS A 1 214 ? 0.564 -14.332 -10.031 1.00 86.88 214 HIS A CA 1
ATOM 1700 C C . HIS A 1 214 ? -0.601 -13.400 -10.389 1.00 86.88 214 HIS A C 1
ATOM 1702 O O . HIS A 1 214 ? -1.182 -12.758 -9.511 1.00 86.88 214 HIS A O 1
ATOM 1708 N N . GLY A 1 215 ? -0.993 -13.339 -11.663 1.00 84.44 215 GLY A N 1
ATOM 1709 C CA . GLY A 1 215 ? -1.962 -12.348 -12.138 1.00 84.44 215 GLY A CA 1
ATOM 1710 C C . GLY A 1 215 ? -3.380 -12.516 -11.590 1.00 84.44 215 GLY A C 1
ATOM 1711 O O . GLY A 1 215 ? -3.947 -11.563 -11.045 1.00 84.44 215 GLY A O 1
ATOM 1712 N N . GLU A 1 216 ? -3.947 -13.720 -11.706 1.00 87.44 216 GLU A N 1
ATOM 1713 C CA . GLU A 1 216 ? -5.349 -13.994 -11.355 1.00 87.44 216 GLU A CA 1
ATOM 1714 C C . GLU A 1 216 ? -5.552 -14.343 -9.884 1.00 87.44 216 GLU A C 1
ATOM 1716 O O . GLU A 1 216 ? -6.592 -14.003 -9.319 1.00 87.44 216 GLU A O 1
ATOM 1721 N N . PHE A 1 217 ? -4.571 -15.012 -9.275 1.00 87.56 217 PHE A N 1
ATOM 1722 C CA . PHE A 1 217 ? -4.689 -15.550 -7.917 1.00 87.56 217 PHE A CA 1
ATOM 1723 C C . PHE A 1 217 ? -3.745 -14.897 -6.913 1.00 87.56 217 PHE A C 1
ATOM 1725 O O . PHE A 1 217 ? -3.838 -15.191 -5.727 1.00 87.56 217 PHE A O 1
ATOM 1732 N N . ARG A 1 218 ? -2.875 -13.976 -7.356 1.00 80.81 218 ARG A N 1
ATOM 1733 C CA . ARG A 1 218 ? -1.946 -13.227 -6.492 1.00 80.81 218 ARG A CA 1
ATOM 1734 C C . ARG A 1 218 ? -1.001 -14.135 -5.704 1.00 80.81 218 ARG A C 1
ATOM 1736 O O . ARG A 1 218 ? -0.468 -13.709 -4.679 1.00 80.81 218 ARG A O 1
ATOM 1743 N N . LEU A 1 219 ? -0.786 -15.362 -6.176 1.00 82.94 219 LEU A N 1
ATOM 1744 C CA . LEU A 1 219 ? 0.079 -16.298 -5.482 1.00 82.94 219 LEU A CA 1
ATOM 1745 C C . LEU A 1 219 ? 1.512 -15.785 -5.521 1.00 82.94 219 LEU A C 1
ATOM 1747 O O . LEU A 1 219 ? 1.979 -15.224 -6.512 1.00 82.94 219 LEU A O 1
ATOM 1751 N N . SER A 1 220 ? 2.177 -15.963 -4.401 1.00 78.62 220 SER A N 1
ATOM 1752 C CA . SER A 1 220 ? 3.583 -15.673 -4.194 1.00 78.62 220 SER A CA 1
ATOM 1753 C C . SER A 1 220 ? 4.428 -16.920 -4.409 1.00 78.62 220 SER A C 1
ATOM 1755 O O . SER A 1 220 ? 3.904 -18.042 -4.403 1.00 78.62 220 SER A O 1
ATOM 1757 N N . HIS A 1 221 ? 5.742 -16.748 -4.527 1.00 81.25 221 HIS A N 1
ATOM 1758 C CA . HIS A 1 221 ? 6.647 -17.886 -4.442 1.00 81.25 221 HIS A CA 1
ATOM 1759 C C . HIS A 1 221 ? 6.719 -18.426 -3.000 1.00 81.25 221 HIS A C 1
ATOM 1761 O O . HIS A 1 221 ? 6.685 -17.645 -2.046 1.00 81.25 221 HIS A O 1
ATOM 1767 N N . PRO A 1 222 ? 6.856 -19.749 -2.777 1.00 73.00 222 PRO A N 1
ATOM 1768 C CA . PRO A 1 222 ? 6.855 -20.317 -1.429 1.00 73.00 222 PRO A CA 1
ATOM 1769 C C . PRO A 1 222 ? 8.015 -19.832 -0.565 1.00 73.00 222 PRO A C 1
ATOM 1771 O O . PRO A 1 222 ? 7.849 -19.710 0.638 1.00 73.00 222 PRO A O 1
ATOM 1774 N N . PHE A 1 223 ? 9.175 -19.557 -1.160 1.00 73.69 223 PHE A N 1
ATOM 1775 C CA . PHE A 1 223 ? 10.338 -19.003 -0.462 1.00 73.69 223 PHE A CA 1
ATOM 1776 C C . PHE A 1 223 ? 10.149 -17.529 -0.082 1.00 73.69 223 PHE A C 1
ATOM 1778 O O . PHE A 1 223 ? 10.861 -17.016 0.772 1.00 73.69 223 PHE A O 1
ATOM 1785 N N . GLN A 1 224 ? 9.159 -16.852 -0.662 1.00 60.62 224 GLN A N 1
ATOM 1786 C CA . GLN A 1 224 ? 8.783 -15.510 -0.247 1.00 60.62 224 GLN A CA 1
ATOM 1787 C C . GLN A 1 224 ? 7.757 -15.534 0.897 1.00 60.62 224 GLN A C 1
ATOM 1789 O O . GLN A 1 224 ? 7.873 -14.752 1.836 1.00 60.62 224 GLN A O 1
ATOM 1794 N N . ASP A 1 225 ? 6.784 -16.452 0.860 1.00 56.34 225 ASP A N 1
ATOM 1795 C CA . ASP A 1 225 ? 5.824 -16.639 1.964 1.00 56.34 225 ASP A CA 1
ATOM 1796 C C . ASP A 1 225 ? 6.464 -17.355 3.172 1.00 56.34 225 ASP A C 1
ATOM 1798 O O . ASP A 1 225 ? 6.080 -17.147 4.323 1.00 56.34 225 ASP A O 1
ATOM 1802 N N . PHE A 1 226 ? 7.457 -18.211 2.911 1.00 62.91 226 PHE A N 1
ATOM 1803 C CA . PHE A 1 226 ? 8.183 -19.011 3.893 1.00 62.91 226 PHE A CA 1
ATOM 1804 C C . PHE A 1 226 ? 9.694 -18.969 3.607 1.00 62.91 226 PHE A C 1
ATOM 1806 O O . PHE A 1 226 ? 10.239 -19.934 3.068 1.00 62.91 226 PHE A O 1
ATOM 1813 N N . PRO A 1 227 ? 10.420 -17.925 4.046 1.00 56.78 227 PRO A N 1
ATOM 1814 C CA . PRO A 1 227 ? 11.851 -17.739 3.746 1.00 56.78 227 PRO A CA 1
ATOM 1815 C C . PRO A 1 227 ? 12.801 -18.854 4.212 1.00 56.78 227 PRO A C 1
ATOM 1817 O O . PRO A 1 227 ? 13.969 -18.882 3.843 1.00 56.78 227 PRO A O 1
ATOM 1820 N N . SER A 1 228 ? 12.319 -19.803 5.021 1.00 64.44 228 SER A N 1
ATOM 1821 C CA . SER A 1 228 ? 13.054 -21.030 5.366 1.00 64.44 228 SER A CA 1
ATOM 1822 C C . SER A 1 228 ? 13.070 -22.092 4.254 1.00 64.44 228 SER A C 1
ATOM 1824 O O . SER A 1 228 ? 13.809 -23.069 4.358 1.00 64.44 228 SER A O 1
ATOM 1826 N N . ILE A 1 229 ? 12.235 -21.936 3.224 1.00 65.38 229 ILE A N 1
ATOM 1827 C CA . ILE A 1 229 ? 12.184 -22.797 2.043 1.00 65.38 229 ILE A CA 1
ATOM 1828 C C . ILE A 1 229 ? 13.157 -22.214 1.012 1.00 65.38 229 ILE A C 1
ATOM 1830 O O . ILE A 1 229 ? 12.951 -21.082 0.592 1.00 65.38 229 ILE A O 1
ATOM 1834 N N . PRO A 1 230 ? 14.203 -22.941 0.587 1.00 72.69 230 PRO A N 1
ATOM 1835 C CA . PRO A 1 230 ? 15.074 -22.470 -0.482 1.00 72.69 230 PRO A CA 1
ATOM 1836 C C . PRO A 1 230 ? 14.355 -22.453 -1.831 1.00 72.69 230 PRO A C 1
ATOM 1838 O O . PRO A 1 230 ? 13.473 -23.277 -2.086 1.00 72.69 230 PRO A O 1
ATOM 1841 N N . GLU A 1 231 ? 14.797 -21.587 -2.732 1.00 79.75 231 GLU A N 1
ATOM 1842 C CA . GLU A 1 231 ? 14.435 -21.687 -4.144 1.00 79.75 231 GLU A CA 1
ATOM 1843 C C . GLU A 1 231 ? 14.799 -23.066 -4.712 1.00 79.75 231 GLU A C 1
ATOM 1845 O O . GLU A 1 231 ? 15.763 -23.710 -4.288 1.00 79.75 231 GLU A O 1
ATOM 1850 N N . ASN A 1 232 ? 14.040 -23.511 -5.708 1.00 83.94 232 ASN A N 1
ATOM 1851 C CA . ASN A 1 232 ? 14.218 -24.777 -6.412 1.00 83.94 232 ASN A CA 1
ATOM 1852 C C . ASN A 1 232 ? 14.127 -26.027 -5.515 1.00 83.94 232 ASN A C 1
ATOM 1854 O O . ASN A 1 232 ? 14.621 -27.095 -5.885 1.00 83.94 232 ASN A O 1
ATOM 1858 N N . SER A 1 233 ? 13.513 -25.924 -4.334 1.00 86.38 233 SER A N 1
ATOM 1859 C CA . SER A 1 233 ? 13.500 -27.012 -3.345 1.00 86.38 233 SER A CA 1
ATOM 1860 C C . SER A 1 233 ? 12.169 -27.751 -3.246 1.00 86.38 233 SER A C 1
ATOM 1862 O O . SER A 1 233 ? 12.091 -28.814 -2.622 1.00 86.38 233 SER A O 1
ATOM 1864 N N . THR A 1 234 ? 11.108 -27.227 -3.861 1.00 88.19 234 THR A N 1
ATOM 1865 C CA . THR A 1 234 ? 9.760 -27.771 -3.727 1.00 88.19 234 THR A CA 1
ATOM 1866 C C . THR A 1 234 ? 9.148 -28.164 -5.066 1.00 88.19 234 THR A C 1
ATOM 1868 O O . THR A 1 234 ? 9.546 -27.733 -6.139 1.00 88.19 234 THR A O 1
ATOM 1871 N N . GLN A 1 235 ? 8.110 -28.995 -4.992 1.00 93.44 235 GLN A N 1
ATOM 1872 C CA . GLN A 1 235 ? 7.264 -29.337 -6.138 1.00 93.44 235 GLN A CA 1
ATOM 1873 C C . GLN A 1 235 ? 6.123 -28.321 -6.346 1.00 93.44 235 GLN A C 1
ATOM 1875 O O . GLN A 1 235 ? 5.144 -28.637 -7.027 1.00 93.44 235 GLN A O 1
ATOM 1880 N N . ASN A 1 236 ? 6.204 -27.136 -5.726 1.00 93.56 236 ASN A N 1
ATOM 1881 C CA . ASN A 1 236 ? 5.183 -26.099 -5.846 1.00 93.56 236 ASN A CA 1
ATOM 1882 C C . ASN A 1 236 ? 5.220 -25.461 -7.245 1.00 93.56 236 ASN A C 1
ATOM 1884 O O . ASN A 1 236 ? 6.300 -25.224 -7.778 1.00 93.56 236 ASN A O 1
ATOM 1888 N N . LEU A 1 237 ? 4.055 -25.150 -7.821 1.00 96.12 237 LEU A N 1
ATOM 1889 C CA . LEU A 1 237 ? 3.951 -24.404 -9.083 1.00 96.12 237 LEU A CA 1
ATOM 1890 C C . LEU A 1 237 ? 4.690 -23.059 -9.025 1.00 96.12 237 LEU A C 1
ATOM 1892 O O . LEU A 1 237 ? 5.269 -22.628 -10.018 1.00 96.12 237 LEU A O 1
ATOM 1896 N N . MET A 1 238 ? 4.645 -22.406 -7.866 1.00 91.75 238 MET A N 1
ATOM 1897 C CA . MET A 1 238 ? 5.224 -21.088 -7.626 1.00 91.75 238 MET A CA 1
ATOM 1898 C C . MET A 1 238 ? 6.699 -21.150 -7.208 1.00 91.75 238 MET A C 1
ATOM 1900 O O . MET A 1 238 ? 7.260 -20.142 -6.821 1.00 91.75 238 MET A O 1
ATOM 1904 N N . ASP A 1 239 ? 7.340 -22.315 -7.230 1.00 87.50 239 ASP A N 1
ATOM 1905 C CA . ASP A 1 239 ? 8.796 -22.400 -7.071 1.00 87.50 239 ASP A CA 1
ATOM 1906 C C . ASP A 1 239 ? 9.489 -22.159 -8.428 1.00 87.50 239 ASP A C 1
ATOM 1908 O O . ASP A 1 239 ? 8.833 -22.155 -9.471 1.00 87.50 239 ASP A O 1
ATOM 1912 N N . TYR A 1 240 ? 10.809 -22.007 -8.448 1.00 81.94 240 TYR A N 1
ATOM 1913 C CA . TYR A 1 240 ? 11.605 -22.011 -9.680 1.00 81.94 240 TYR A CA 1
ATOM 1914 C C . TYR A 1 240 ? 11.881 -23.433 -10.204 1.00 81.94 240 TYR A C 1
ATOM 1916 O O . TYR A 1 240 ? 12.125 -23.621 -11.396 1.00 81.94 240 TYR A O 1
ATOM 1924 N N . ALA A 1 241 ? 11.731 -24.458 -9.355 1.00 86.12 241 ALA A N 1
ATOM 1925 C CA . ALA A 1 241 ? 11.785 -25.865 -9.768 1.00 86.12 241 ALA A CA 1
ATOM 1926 C C . ALA A 1 241 ? 10.600 -26.264 -10.668 1.00 86.12 241 ALA A C 1
ATOM 1928 O O . ALA A 1 241 ? 9.551 -25.629 -10.680 1.00 86.12 241 ALA A O 1
ATOM 1929 N N . ASP A 1 242 ? 10.694 -27.389 -11.377 1.00 84.75 242 ASP A N 1
ATOM 1930 C CA . ASP A 1 242 ? 9.718 -27.851 -12.379 1.00 84.75 242 ASP A CA 1
ATOM 1931 C C . ASP A 1 242 ? 8.401 -28.436 -11.814 1.00 84.75 242 ASP A C 1
ATOM 1933 O O . ASP A 1 242 ? 7.673 -29.154 -12.508 1.00 84.75 242 ASP A O 1
ATOM 1937 N N . GLY A 1 243 ? 8.065 -28.084 -10.571 1.00 89.31 243 GLY A N 1
ATOM 1938 C CA . GLY A 1 243 ? 6.850 -28.485 -9.873 1.00 89.31 243 GLY A CA 1
ATOM 1939 C C . GLY A 1 243 ? 5.550 -27.945 -10.483 1.00 89.31 243 GLY A C 1
ATOM 1940 O O . GLY A 1 243 ? 5.536 -26.992 -11.263 1.00 89.31 243 GLY A O 1
ATOM 1941 N N . GLN A 1 244 ? 4.434 -28.571 -10.097 1.00 94.19 244 GLN A N 1
ATOM 1942 C CA . GLN A 1 244 ? 3.072 -28.248 -10.558 1.00 94.19 244 GLN A CA 1
ATOM 1943 C C . GLN A 1 244 ? 2.059 -28.183 -9.396 1.00 94.19 244 GLN A C 1
ATOM 1945 O O . GLN A 1 244 ? 0.882 -27.908 -9.594 1.00 94.19 244 GLN A O 1
ATOM 1950 N N . GLN A 1 245 ? 2.474 -28.465 -8.160 1.00 94.00 245 GLN A N 1
ATOM 1951 C CA . GLN A 1 245 ? 1.538 -28.627 -7.049 1.00 94.00 245 GLN A CA 1
ATOM 1952 C C . GLN A 1 245 ? 1.149 -27.279 -6.441 1.00 94.00 245 GLN A C 1
ATOM 1954 O O . GLN A 1 245 ? 1.996 -26.413 -6.241 1.00 94.00 245 GLN A O 1
ATOM 1959 N N . LEU A 1 246 ? -0.114 -27.144 -6.047 1.00 93.06 246 LEU A N 1
ATOM 1960 C CA . LEU A 1 246 ? -0.556 -26.091 -5.137 1.00 93.06 246 LEU A CA 1
ATOM 1961 C C . LEU A 1 246 ? -0.753 -26.667 -3.740 1.00 93.06 246 LEU A C 1
ATOM 1963 O O . LEU A 1 246 ? -1.203 -27.803 -3.573 1.00 93.06 246 LEU A O 1
ATOM 1967 N N . ARG A 1 247 ? -0.426 -25.878 -2.722 1.00 86.62 247 ARG A N 1
ATOM 1968 C CA . ARG A 1 247 ? -0.606 -26.235 -1.314 1.00 86.62 247 ARG A CA 1
ATOM 1969 C C . ARG A 1 247 ? -1.935 -25.707 -0.796 1.00 86.62 247 ARG A C 1
ATOM 1971 O O . ARG A 1 247 ? -2.464 -24.733 -1.312 1.00 86.62 247 ARG A O 1
ATOM 1978 N N . LYS A 1 248 ? -2.429 -26.315 0.285 1.00 80.25 248 LYS A N 1
ATOM 1979 C CA . LYS A 1 248 ? -3.708 -25.955 0.911 1.00 80.25 248 LYS A CA 1
ATOM 1980 C C . LYS A 1 248 ? -3.857 -24.450 1.169 1.00 80.25 248 LYS A C 1
ATOM 1982 O O . LYS A 1 248 ? -4.914 -23.911 0.877 1.00 80.25 248 LYS A O 1
ATOM 1987 N N . TYR A 1 249 ? -2.808 -23.781 1.651 1.00 76.88 249 TYR A N 1
ATOM 1988 C CA . TYR A 1 249 ? -2.854 -22.334 1.892 1.00 76.88 249 TYR A CA 1
ATOM 1989 C C . TYR A 1 249 ? -3.060 -21.527 0.596 1.00 76.88 249 TYR A C 1
ATOM 1991 O O . TYR A 1 249 ? -3.787 -20.548 0.606 1.00 76.88 249 TYR A O 1
ATOM 1999 N N . GLN A 1 250 ? -2.511 -21.981 -0.537 1.00 84.19 250 GLN A N 1
ATOM 2000 C CA . GLN A 1 250 ? -2.728 -21.348 -1.844 1.00 84.19 250 GLN A CA 1
ATOM 2001 C C . GLN A 1 250 ? -4.145 -21.612 -2.362 1.00 84.19 250 GLN A C 1
ATOM 2003 O O . GLN A 1 250 ? -4.678 -20.808 -3.114 1.00 84.19 250 GLN A O 1
ATOM 2008 N N . TRP A 1 251 ? -4.772 -22.728 -1.971 1.00 84.94 251 TRP A N 1
ATOM 2009 C CA . TRP A 1 251 ? -6.191 -22.955 -2.265 1.00 84.94 251 TRP A CA 1
ATOM 2010 C C . TRP A 1 251 ? -7.051 -21.954 -1.494 1.00 84.94 251 TRP A C 1
ATOM 2012 O O . TRP A 1 251 ? -7.965 -21.381 -2.073 1.00 84.94 251 TRP A O 1
ATOM 2022 N N . ASP A 1 252 ? -6.716 -21.707 -0.222 1.00 77.06 252 ASP A N 1
ATOM 2023 C CA . ASP A 1 252 ? -7.358 -20.657 0.575 1.00 77.06 252 ASP A CA 1
ATOM 2024 C C . ASP A 1 252 ? -7.177 -19.283 -0.079 1.00 77.06 252 ASP A C 1
ATOM 2026 O O . ASP A 1 252 ? -8.164 -18.582 -0.263 1.00 77.06 252 ASP A O 1
ATOM 2030 N N . ASP A 1 253 ? -5.959 -18.933 -0.506 1.00 77.81 253 ASP A N 1
ATOM 2031 C CA . ASP A 1 253 ? -5.663 -17.639 -1.139 1.00 77.81 253 ASP A CA 1
ATOM 2032 C C . ASP A 1 253 ? -6.369 -17.445 -2.496 1.00 77.81 253 ASP A C 1
ATOM 2034 O O . ASP A 1 253 ? -6.647 -16.318 -2.895 1.00 77.81 253 ASP A O 1
ATOM 2038 N N . ILE A 1 254 ? -6.673 -18.527 -3.220 1.00 85.31 254 ILE A N 1
ATOM 2039 C CA . ILE A 1 254 ? -7.442 -18.485 -4.475 1.00 85.31 254 ILE A CA 1
ATOM 2040 C C . ILE A 1 254 ? -8.914 -18.123 -4.222 1.00 85.31 254 ILE A C 1
ATOM 2042 O O . ILE A 1 254 ? -9.510 -17.394 -5.018 1.00 85.31 254 ILE A O 1
ATOM 2046 N N . HIS A 1 255 ? -9.501 -18.664 -3.151 1.00 78.75 255 HIS A N 1
ATOM 2047 C CA . HIS A 1 255 ? -10.932 -18.557 -2.832 1.00 78.75 255 HIS A CA 1
ATOM 2048 C C . HIS A 1 255 ? -11.252 -17.330 -2.004 1.00 78.75 255 HIS A C 1
ATOM 2050 O O . HIS A 1 255 ? -12.061 -16.490 -2.391 1.00 78.75 255 HIS A O 1
ATOM 2056 N N . ASN A 1 256 ? -10.519 -17.178 -0.917 1.00 66.50 256 ASN A N 1
ATOM 2057 C CA . ASN A 1 256 ? -10.367 -15.918 -0.245 1.00 66.50 256 ASN A CA 1
ATOM 2058 C C . ASN A 1 256 ? -9.173 -15.267 -0.887 1.00 66.50 256 ASN A C 1
ATOM 2060 O O . ASN A 1 256 ? -8.071 -15.417 -0.363 1.00 66.50 256 ASN A O 1
ATOM 2064 N N . LEU A 1 257 ? -9.399 -14.567 -2.007 1.00 51.78 257 LEU A N 1
ATOM 2065 C CA . LEU A 1 257 ? -8.425 -13.625 -2.546 1.00 51.78 257 LEU A CA 1
ATOM 2066 C C . LEU A 1 257 ? -8.071 -12.669 -1.418 1.00 51.78 257 LEU A C 1
ATOM 2068 O O . LEU A 1 257 ? -8.678 -11.608 -1.267 1.00 51.78 257 LEU A O 1
ATOM 2072 N N . ARG A 1 258 ? -7.085 -13.070 -0.613 1.00 36.75 258 ARG A N 1
ATOM 2073 C CA . ARG A 1 258 ? -6.500 -12.233 0.399 1.00 36.75 258 ARG A CA 1
ATOM 2074 C C . ARG A 1 258 ? -6.095 -11.002 -0.387 1.00 36.75 258 ARG A C 1
ATOM 2076 O O . ARG A 1 258 ? -5.590 -11.071 -1.525 1.00 36.75 258 ARG A O 1
ATOM 2083 N N . ASP A 1 259 ? -6.281 -9.841 0.203 1.00 36.22 259 ASP A N 1
ATOM 2084 C CA . ASP A 1 259 ? -5.276 -8.836 -0.052 1.00 36.22 259 ASP A CA 1
ATOM 2085 C C . ASP A 1 259 ? -4.006 -9.376 0.577 1.00 36.22 259 ASP A C 1
ATOM 2087 O O . ASP A 1 259 ? -3.683 -9.104 1.722 1.00 36.22 259 ASP A O 1
ATOM 2091 N N . VAL A 1 260 ? -3.346 -10.257 -0.182 1.00 34.34 260 VAL A N 1
ATOM 2092 C CA . VAL A 1 260 ? -1.927 -10.507 -0.076 1.00 34.34 260 VAL A CA 1
ATOM 2093 C C . VAL A 1 260 ? -1.330 -9.136 -0.344 1.00 34.34 260 VAL A C 1
ATOM 2095 O O . VAL A 1 260 ? -1.144 -8.719 -1.491 1.00 34.34 260 VAL A O 1
ATOM 2098 N N . GLU A 1 261 ? -1.201 -8.374 0.736 1.00 33.22 261 GLU A N 1
ATOM 2099 C CA . GLU A 1 261 ? -0.296 -7.256 0.846 1.00 33.22 261 GLU A CA 1
ATOM 2100 C C . GLU A 1 261 ? 1.039 -7.745 0.284 1.00 33.22 261 GLU A C 1
ATOM 2102 O O . GLU A 1 261 ? 1.589 -8.765 0.707 1.00 33.22 261 GLU A O 1
ATOM 2107 N N . LEU A 1 262 ? 1.502 -7.071 -0.763 1.00 31.33 262 LEU A N 1
ATOM 2108 C CA . LEU A 1 262 ? 2.781 -7.316 -1.414 1.00 31.33 262 LEU A CA 1
ATOM 2109 C C . LEU A 1 262 ? 3.911 -6.881 -0.466 1.00 31.33 262 LEU A C 1
ATOM 2111 O O . LEU A 1 262 ? 4.575 -5.869 -0.680 1.00 31.33 262 LEU A O 1
ATOM 2115 N N . TRP A 1 263 ? 4.121 -7.638 0.608 1.00 28.28 263 TRP A N 1
ATOM 2116 C CA . TRP A 1 263 ? 5.282 -7.513 1.475 1.00 28.28 263 TRP A CA 1
ATOM 2117 C C . TRP A 1 263 ? 6.476 -8.202 0.806 1.00 28.28 263 TRP A C 1
ATOM 2119 O O . TRP A 1 263 ? 6.518 -9.422 0.705 1.00 28.28 263 TRP A O 1
ATOM 2129 N N . GLY A 1 264 ? 7.458 -7.420 0.353 1.00 32.38 264 GLY A N 1
ATOM 2130 C CA . GLY A 1 264 ? 8.850 -7.883 0.234 1.00 32.38 264 GLY A CA 1
ATOM 2131 C C . GLY A 1 264 ? 9.151 -8.988 -0.782 1.00 32.38 264 GLY A C 1
ATOM 2132 O O . GLY A 1 264 ? 10.103 -9.733 -0.585 1.00 32.38 264 GLY A O 1
ATOM 2133 N N . GLN A 1 265 ? 8.390 -9.093 -1.867 1.00 33.09 265 GLN A N 1
ATOM 2134 C CA . GLN A 1 265 ? 8.690 -10.034 -2.945 1.00 33.09 265 GLN A CA 1
ATOM 2135 C C . GLN A 1 265 ? 9.415 -9.289 -4.051 1.00 33.09 265 GLN A C 1
ATOM 2137 O O . GLN A 1 265 ? 8.804 -8.521 -4.790 1.00 33.09 265 GLN A O 1
ATOM 2142 N N . GLU A 1 266 ? 10.733 -9.472 -4.119 1.00 32.69 266 GLU A N 1
ATOM 2143 C CA . GLU A 1 266 ? 11.481 -9.240 -5.350 1.00 32.69 266 GLU A CA 1
ATOM 2144 C C . GLU A 1 266 ? 10.833 -10.120 -6.430 1.00 32.69 266 GLU A C 1
ATOM 2146 O O . GLU A 1 266 ? 11.058 -11.327 -6.488 1.00 32.69 266 GLU A O 1
ATOM 2151 N N . GLU A 1 267 ? 9.924 -9.535 -7.217 1.00 38.62 267 GLU A N 1
ATOM 2152 C CA . GLU A 1 267 ? 9.421 -10.163 -8.432 1.00 38.62 267 GLU A CA 1
ATOM 2153 C C . GLU A 1 267 ? 10.612 -10.314 -9.376 1.00 38.62 267 GLU A C 1
ATOM 2155 O O . GLU A 1 267 ? 11.356 -9.351 -9.601 1.00 38.62 267 GLU A O 1
ATOM 2160 N N . GLU A 1 268 ? 10.788 -11.516 -9.926 1.00 35.50 268 GLU A N 1
ATOM 2161 C CA . GLU A 1 268 ? 11.786 -11.812 -10.946 1.00 35.50 268 GLU A CA 1
ATOM 2162 C C . GLU A 1 268 ? 11.694 -10.761 -12.069 1.00 35.50 268 GLU A C 1
ATOM 2164 O O . GLU A 1 268 ? 10.815 -10.765 -12.935 1.00 35.50 268 GLU A O 1
ATOM 2169 N N . GLY A 1 269 ? 12.598 -9.783 -12.005 1.00 34.09 269 GLY A N 1
ATOM 2170 C CA . GLY A 1 269 ? 12.768 -8.696 -12.957 1.00 34.09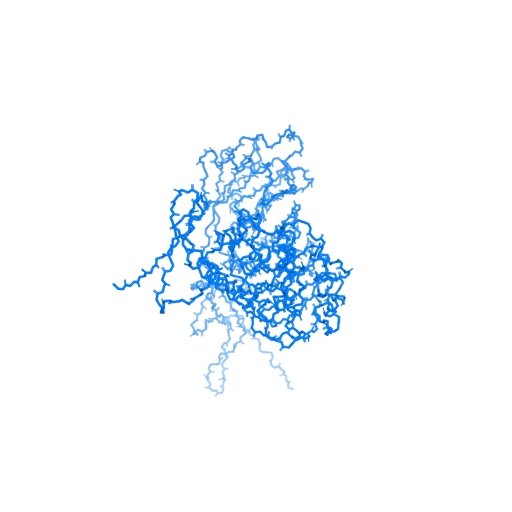 269 GLY A CA 1
ATOM 2171 C C . GLY A 1 269 ? 11.665 -7.634 -13.027 1.00 34.09 269 GLY A C 1
ATOM 2172 O O . GLY A 1 269 ? 11.376 -7.211 -14.141 1.00 34.09 269 GLY A O 1
ATOM 2173 N N . ASN A 1 270 ? 11.052 -7.181 -11.926 1.00 28.14 270 ASN A N 1
ATOM 2174 C CA . ASN A 1 270 ? 10.521 -5.806 -11.881 1.00 28.14 270 ASN A CA 1
ATOM 2175 C C . ASN A 1 270 ? 10.206 -5.321 -10.461 1.00 28.14 270 ASN A C 1
ATOM 2177 O O . ASN A 1 270 ? 9.374 -5.878 -9.754 1.00 28.14 270 ASN A O 1
ATOM 2181 N N . ALA A 1 271 ? 10.823 -4.205 -10.076 1.00 32.09 271 ALA A N 1
ATOM 2182 C CA . ALA A 1 271 ? 10.480 -3.460 -8.879 1.00 32.09 271 ALA A CA 1
ATOM 2183 C C . ALA A 1 271 ? 9.038 -2.928 -8.974 1.00 32.09 271 ALA A C 1
ATOM 2185 O O . ALA A 1 271 ? 8.792 -1.861 -9.540 1.00 32.09 271 ALA A O 1
ATOM 2186 N N . SER A 1 272 ? 8.071 -3.617 -8.366 1.00 30.55 272 SER A N 1
ATOM 2187 C CA . SER A 1 272 ? 6.804 -2.986 -8.001 1.00 30.55 272 SER A CA 1
ATOM 2188 C C . SER A 1 272 ? 7.062 -2.046 -6.818 1.00 30.55 272 SER A C 1
ATOM 2190 O O . SER A 1 272 ? 6.891 -2.403 -5.651 1.00 30.55 272 SER A O 1
ATOM 2192 N N . GLN A 1 273 ? 7.542 -0.837 -7.122 1.00 33.72 273 GLN A N 1
ATOM 2193 C CA . GLN A 1 273 ? 7.572 0.283 -6.189 1.00 33.72 273 GLN A CA 1
ATOM 2194 C C . GLN A 1 273 ? 6.135 0.578 -5.732 1.00 33.72 273 GLN A C 1
ATOM 2196 O O . GLN A 1 273 ? 5.354 1.199 -6.452 1.00 33.72 273 GLN A O 1
ATOM 2201 N N . LEU A 1 274 ? 5.791 0.167 -4.510 1.00 45.56 274 LEU A N 1
ATOM 2202 C CA . LEU A 1 274 ? 4.904 0.976 -3.683 1.00 45.56 274 LEU A CA 1
ATOM 2203 C C . LEU A 1 274 ? 5.549 2.371 -3.624 1.00 45.56 274 LEU A C 1
ATOM 2205 O O . LEU A 1 274 ? 6.723 2.484 -3.254 1.00 45.56 274 LEU A O 1
ATOM 2209 N N . VAL A 1 275 ? 4.844 3.415 -4.066 1.00 53.62 275 VAL A N 1
ATOM 2210 C CA . VAL A 1 275 ? 5.382 4.785 -4.058 1.00 53.62 275 VAL A CA 1
ATOM 2211 C C . VAL A 1 275 ? 5.736 5.123 -2.615 1.00 53.62 275 VAL A C 1
ATOM 2213 O O . VAL A 1 275 ? 4.854 5.116 -1.769 1.00 53.62 275 VAL A O 1
ATOM 2216 N N . SER A 1 276 ? 7.026 5.316 -2.333 1.00 69.44 276 SER A N 1
ATOM 2217 C CA . SER A 1 276 ? 7.520 5.764 -1.023 1.00 69.44 276 SER A CA 1
ATOM 2218 C C . SER A 1 276 ? 6.717 6.988 -0.572 1.00 69.44 276 SER A C 1
ATOM 2220 O O . SER A 1 276 ? 6.619 7.946 -1.342 1.00 69.44 276 SER A O 1
ATOM 2222 N N . ASP A 1 277 ? 6.158 6.968 0.638 1.00 75.38 277 ASP A N 1
ATOM 2223 C CA . ASP A 1 277 ? 5.348 8.046 1.214 1.00 75.38 277 ASP A CA 1
ATOM 2224 C C . ASP A 1 277 ? 6.027 8.695 2.445 1.00 75.38 277 ASP A C 1
ATOM 2226 O O . ASP A 1 277 ? 5.445 8.781 3.528 1.00 75.38 277 ASP A O 1
ATOM 2230 N N . PRO A 1 278 ? 7.261 9.226 2.303 1.00 86.00 278 PRO A N 1
ATOM 2231 C CA . PRO A 1 278 ? 8.086 9.667 3.433 1.00 86.00 278 PRO A CA 1
ATOM 2232 C C . PRO A 1 278 ? 7.375 10.631 4.387 1.00 86.00 278 PRO A C 1
ATOM 2234 O O . PRO A 1 278 ? 7.543 10.528 5.598 1.00 86.00 278 PRO A O 1
ATOM 2237 N N . VAL A 1 279 ? 6.524 11.510 3.854 1.00 86.31 279 VAL A N 1
ATOM 2238 C CA . VAL A 1 279 ? 5.732 12.465 4.639 1.00 86.31 279 VAL A CA 1
ATOM 2239 C C . VAL A 1 279 ? 4.698 11.762 5.518 1.00 86.31 279 VAL A C 1
ATOM 2241 O O . VAL A 1 279 ? 4.598 12.075 6.698 1.00 86.31 279 VAL A O 1
ATOM 2244 N N . CYS A 1 280 ? 3.939 10.810 4.971 1.00 84.75 280 CYS A N 1
ATOM 2245 C CA . CYS A 1 280 ? 2.906 10.091 5.716 1.00 84.75 280 CYS A CA 1
ATOM 2246 C C . CYS A 1 280 ? 3.525 9.173 6.772 1.00 84.75 280 CYS A C 1
ATOM 2248 O O . CYS A 1 280 ? 3.111 9.188 7.932 1.00 84.75 280 CYS A O 1
ATOM 2250 N N . THR A 1 281 ? 4.575 8.441 6.378 1.00 89.06 281 THR A N 1
ATOM 2251 C CA . THR A 1 281 ? 5.337 7.584 7.288 1.00 89.06 281 THR A CA 1
ATOM 2252 C C . THR A 1 281 ? 5.867 8.403 8.457 1.00 89.06 281 THR A C 1
ATOM 2254 O O . THR A 1 281 ? 5.603 8.074 9.611 1.00 89.06 281 THR A O 1
ATOM 2257 N N . GLN A 1 282 ? 6.571 9.503 8.183 1.00 93.69 282 GLN A N 1
ATOM 2258 C CA . GLN A 1 282 ? 7.149 10.310 9.248 1.00 93.69 282 GLN A CA 1
ATOM 2259 C C . GLN A 1 282 ? 6.077 11.004 10.096 1.00 93.69 282 GLN A C 1
ATOM 2261 O O . GLN A 1 282 ? 6.193 10.983 11.316 1.00 93.69 282 GLN A O 1
ATOM 2266 N N . LYS A 1 283 ? 4.997 11.530 9.498 1.00 91.50 283 LYS A N 1
ATOM 2267 C CA . LYS A 1 283 ? 3.862 12.122 10.231 1.00 91.50 283 LYS A CA 1
ATOM 2268 C C . LYS A 1 283 ? 3.311 11.174 11.297 1.00 91.50 283 LYS A C 1
ATOM 2270 O O . LYS A 1 283 ? 3.165 11.577 12.449 1.00 91.50 283 LYS A O 1
ATOM 2275 N N . LEU A 1 284 ? 3.037 9.916 10.943 1.00 91.62 284 LEU A N 1
ATOM 2276 C CA . LEU A 1 284 ? 2.515 8.944 11.906 1.00 91.62 284 LEU A CA 1
ATOM 2277 C C . LEU A 1 284 ? 3.555 8.571 12.977 1.00 91.62 284 LEU A C 1
ATOM 2279 O O . LEU A 1 284 ? 3.191 8.418 14.143 1.00 91.62 284 LEU A O 1
ATOM 2283 N N . LEU A 1 285 ? 4.847 8.485 12.627 1.00 95.44 285 LEU A N 1
ATOM 2284 C CA . LEU A 1 285 ? 5.906 8.296 13.629 1.00 95.44 285 LEU A CA 1
ATOM 2285 C C . LEU A 1 285 ? 5.951 9.456 14.619 1.00 95.44 285 LEU A C 1
ATOM 2287 O O . LEU A 1 285 ? 5.996 9.213 15.820 1.00 95.44 285 LEU A O 1
ATOM 2291 N N . GLU A 1 286 ? 5.905 10.704 14.159 1.00 96.56 286 GLU A N 1
ATOM 2292 C CA . GLU A 1 286 ? 5.955 11.849 15.070 1.00 96.56 286 GLU A CA 1
ATOM 2293 C C . GLU A 1 286 ? 4.712 11.932 15.960 1.00 96.56 286 GLU A C 1
ATOM 2295 O O . GLU A 1 286 ? 4.835 12.192 17.157 1.00 96.56 286 GLU A O 1
ATOM 2300 N N . GLN A 1 287 ? 3.522 11.631 15.430 1.00 94.56 287 GLN A N 1
ATOM 2301 C CA . GLN A 1 287 ? 2.298 11.530 16.235 1.00 94.56 287 GLN A CA 1
ATOM 2302 C C . GLN A 1 287 ? 2.409 10.442 17.308 1.00 94.56 287 GLN A C 1
ATOM 2304 O O . GLN A 1 287 ? 2.030 10.654 18.463 1.00 94.56 287 GLN A O 1
ATOM 2309 N N . PHE A 1 288 ? 2.964 9.285 16.945 1.00 96.31 288 PHE A N 1
ATOM 2310 C CA . PHE A 1 288 ? 3.227 8.202 17.881 1.00 96.31 288 PHE A CA 1
ATOM 2311 C C . PHE A 1 288 ? 4.215 8.622 18.973 1.00 96.31 288 PHE A C 1
ATOM 2313 O O . PHE A 1 288 ? 3.965 8.381 20.154 1.00 96.31 288 PHE A O 1
ATOM 2320 N N . ARG A 1 289 ? 5.321 9.273 18.598 1.00 97.50 289 ARG A N 1
ATOM 2321 C CA . ARG A 1 289 ? 6.365 9.724 19.528 1.00 97.50 289 ARG A CA 1
ATOM 2322 C C . ARG A 1 289 ? 5.840 10.787 20.483 1.00 97.50 289 ARG A C 1
ATOM 2324 O O . ARG A 1 289 ? 6.095 10.696 21.682 1.00 97.50 289 ARG A O 1
ATOM 2331 N N . TRP A 1 290 ? 5.052 11.737 19.978 1.00 97.56 290 TRP A N 1
ATOM 2332 C CA . TRP A 1 290 ? 4.371 12.733 20.801 1.00 97.56 290 TRP A CA 1
ATOM 2333 C C . TRP A 1 290 ? 3.489 12.059 21.858 1.00 97.56 290 TRP A C 1
ATOM 2335 O O . TRP A 1 290 ? 3.628 12.346 23.048 1.00 97.56 290 TRP A O 1
ATOM 2345 N N . ALA A 1 291 ? 2.637 11.118 21.437 1.00 97.38 291 ALA A N 1
ATOM 2346 C CA . ALA A 1 291 ? 1.730 10.393 22.323 1.00 97.38 291 ALA A CA 1
ATOM 2347 C C . ALA A 1 291 ? 2.486 9.551 23.367 1.00 97.38 291 ALA A C 1
ATOM 2349 O O . ALA A 1 291 ? 2.134 9.570 24.546 1.00 97.38 291 ALA A O 1
ATOM 2350 N N . TYR A 1 292 ? 3.565 8.875 22.959 1.00 97.38 292 TYR A N 1
ATOM 2351 C CA . TYR A 1 292 ? 4.444 8.120 23.853 1.00 97.38 292 TYR A CA 1
ATOM 2352 C C . TYR A 1 292 ? 5.058 9.004 24.950 1.00 97.38 292 TYR A C 1
ATOM 2354 O O . TYR A 1 292 ? 4.948 8.687 26.134 1.00 97.38 292 TYR A O 1
ATOM 2362 N N . VAL A 1 293 ? 5.687 10.121 24.570 1.00 97.94 293 VAL A N 1
ATOM 2363 C CA . VAL A 1 293 ? 6.426 10.993 25.499 1.00 97.94 293 VAL A CA 1
ATOM 2364 C C . VAL A 1 293 ? 5.498 11.721 26.474 1.00 97.94 293 VAL A C 1
ATOM 2366 O O . VAL A 1 293 ? 5.869 11.935 27.629 1.00 97.94 293 VAL A O 1
ATOM 2369 N N . HIS A 1 294 ? 4.289 12.077 26.036 1.00 96.12 294 HIS A N 1
ATOM 2370 C CA . HIS A 1 294 ? 3.314 12.797 26.861 1.00 96.12 294 HIS A CA 1
ATOM 2371 C C . HIS A 1 294 ? 2.352 11.869 27.619 1.00 96.12 294 HIS A C 1
ATOM 2373 O O . HIS A 1 294 ? 1.585 12.343 28.454 1.00 96.12 294 HIS A O 1
ATOM 2379 N N . GLY A 1 295 ? 2.405 10.553 27.379 1.00 96.12 295 GLY A N 1
ATOM 2380 C CA . GLY A 1 295 ? 1.494 9.587 27.999 1.00 96.12 295 GLY A CA 1
ATOM 2381 C C . GLY A 1 295 ? 0.042 9.749 27.539 1.00 96.12 295 GLY A C 1
ATOM 2382 O O . GLY A 1 295 ? -0.883 9.450 28.295 1.00 96.12 295 GLY A O 1
ATOM 2383 N N . GLU A 1 296 ? -0.151 10.228 26.313 1.00 96.31 296 GLU A N 1
ATOM 2384 C CA . GLU A 1 296 ? -1.449 10.561 25.731 1.00 96.31 296 GLU A CA 1
ATOM 2385 C C . GLU A 1 296 ? -1.919 9.487 24.746 1.00 96.31 296 GLU A C 1
ATOM 2387 O O . GLU A 1 296 ? -1.142 8.679 24.231 1.00 96.31 296 GLU A O 1
ATOM 2392 N N . LYS A 1 297 ? -3.227 9.457 24.479 1.00 93.75 297 LYS A N 1
ATOM 2393 C CA . LYS A 1 297 ? -3.805 8.515 23.513 1.00 93.75 297 LYS A CA 1
ATOM 2394 C C . LYS A 1 297 ? -3.452 8.916 22.080 1.00 93.75 297 LYS A C 1
ATOM 2396 O O . LYS A 1 297 ? -3.793 10.016 21.642 1.00 93.75 297 LYS A O 1
ATOM 2401 N N . LEU A 1 298 ? -2.868 7.988 21.324 1.00 92.69 298 LEU A N 1
ATOM 2402 C CA . LEU A 1 298 ? -2.755 8.106 19.874 1.00 92.69 298 LEU A CA 1
ATOM 2403 C C . LEU A 1 298 ? -4.102 7.730 19.250 1.00 92.69 298 LEU A C 1
ATOM 2405 O O . LEU A 1 298 ? -4.553 6.596 19.397 1.00 92.69 298 LEU A O 1
ATOM 2409 N N . ASN A 1 299 ? -4.725 8.690 18.565 1.00 87.38 299 ASN A N 1
ATOM 2410 C CA . ASN A 1 299 ? -5.949 8.481 17.800 1.00 87.38 299 ASN A CA 1
ATOM 2411 C C . ASN A 1 299 ? -5.617 8.524 16.313 1.00 87.38 299 ASN A C 1
ATOM 2413 O O . ASN A 1 299 ? -5.165 9.554 15.817 1.00 87.38 299 ASN A O 1
ATOM 2417 N N . TYR A 1 300 ? -5.858 7.427 15.607 1.00 82.25 300 TYR A N 1
ATOM 2418 C CA . TYR A 1 300 ? -5.619 7.348 14.169 1.00 82.25 300 TYR A CA 1
ATOM 2419 C C . TYR A 1 300 ? -6.619 6.366 13.559 1.00 82.25 300 TYR A C 1
ATOM 2421 O O . TYR A 1 300 ? -6.737 5.231 14.020 1.00 82.25 300 TYR A O 1
ATOM 2429 N N . GLN A 1 301 ? -7.399 6.802 12.571 1.00 72.44 301 GLN A N 1
ATOM 2430 C CA . GLN A 1 301 ? -8.386 5.923 11.943 1.00 72.44 301 GLN A CA 1
ATOM 2431 C C . GLN A 1 301 ? -7.681 4.860 11.109 1.00 72.44 301 GLN A C 1
ATOM 2433 O O . GLN A 1 301 ? -6.648 5.127 10.512 1.00 72.44 301 GLN A O 1
ATOM 2438 N N . ALA A 1 302 ? -8.245 3.654 11.055 1.00 63.03 302 ALA A N 1
ATOM 2439 C CA . ALA A 1 302 ? -7.761 2.674 10.095 1.00 63.03 302 ALA A CA 1
ATOM 2440 C C . ALA A 1 302 ? -7.926 3.257 8.689 1.00 63.03 302 ALA A C 1
ATOM 2442 O O . ALA A 1 302 ? -9.034 3.657 8.314 1.00 63.03 302 ALA A O 1
ATOM 2443 N N . ASP A 1 303 ? -6.840 3.296 7.927 1.00 54.12 303 ASP A N 1
ATOM 2444 C CA . ASP A 1 303 ? -6.897 3.689 6.530 1.00 54.12 303 ASP A CA 1
ATOM 2445 C C . ASP A 1 303 ? -7.756 2.645 5.810 1.00 54.12 303 ASP A C 1
ATOM 2447 O O . ASP A 1 303 ? -7.414 1.462 5.734 1.00 54.12 303 ASP A O 1
ATOM 2451 N N . GLY A 1 304 ? -8.955 3.053 5.385 1.00 41.81 304 GLY A N 1
ATOM 2452 C CA . GLY A 1 304 ? -9.883 2.171 4.691 1.00 41.81 304 GLY A CA 1
ATOM 2453 C C . GLY A 1 304 ? -9.203 1.488 3.502 1.00 41.81 304 GLY A C 1
ATOM 2454 O O . GLY A 1 304 ? -8.298 2.041 2.889 1.00 41.81 304 GLY A O 1
ATOM 2455 N N . TYR A 1 305 ? -9.663 0.276 3.196 1.00 33.38 305 TYR A N 1
ATOM 2456 C CA . TYR A 1 305 ? -9.179 -0.612 2.136 1.00 33.38 305 TYR A CA 1
ATOM 2457 C C . TYR A 1 305 ? -8.397 0.048 0.968 1.00 33.38 305 TYR A C 1
ATOM 2459 O O . TYR A 1 305 ? -8.952 0.929 0.302 1.00 33.38 305 TYR A O 1
ATOM 2467 N N . PRO A 1 306 ? -7.217 -0.473 0.568 1.00 35.28 306 PRO A N 1
ATOM 2468 C CA . PRO A 1 306 ? -6.478 -1.600 1.135 1.00 35.28 306 PRO A CA 1
ATOM 2469 C C . PRO A 1 306 ? -5.426 -1.111 2.145 1.00 35.28 306 PRO A C 1
ATOM 2471 O O . PRO A 1 306 ? -4.887 -0.024 1.991 1.00 35.28 306 PRO A O 1
ATOM 2474 N N . TRP A 1 307 ? -5.119 -1.943 3.136 1.00 47.44 307 TRP A N 1
ATOM 2475 C CA . TRP A 1 307 ? -4.164 -1.764 4.240 1.00 47.44 307 TRP A CA 1
ATOM 2476 C C . TRP A 1 307 ? -2.710 -1.459 3.809 1.00 47.44 307 TRP A C 1
ATOM 2478 O O . TRP A 1 307 ? -1.792 -2.219 4.082 1.00 47.44 307 TRP A O 1
ATOM 2488 N N . ILE A 1 308 ? -2.456 -0.373 3.082 1.00 49.12 308 ILE A N 1
ATOM 2489 C CA . ILE A 1 308 ? -1.104 -0.063 2.587 1.00 49.12 308 ILE A CA 1
ATOM 2490 C C . ILE A 1 308 ? -0.195 0.388 3.737 1.00 49.12 308 ILE A C 1
ATOM 2492 O O . ILE A 1 308 ? 1.026 0.276 3.626 1.00 49.12 308 ILE A O 1
ATOM 2496 N N . GLY A 1 309 ? -0.778 0.842 4.854 1.00 64.62 309 GLY A N 1
ATOM 2497 C CA . GLY A 1 309 ? -0.002 1.508 5.882 1.00 64.62 309 GLY A CA 1
ATOM 2498 C C . GLY A 1 309 ? 0.770 2.687 5.285 1.00 64.62 309 GLY A C 1
ATOM 2499 O O . GLY A 1 309 ? 0.431 3.188 4.211 1.00 64.62 309 GLY A O 1
ATOM 2500 N N . HIS A 1 310 ? 1.840 3.093 5.950 1.00 78.31 310 HIS A N 1
ATOM 2501 C CA . HIS A 1 310 ? 2.809 4.033 5.398 1.00 78.31 310 HIS A CA 1
ATOM 2502 C C . HIS A 1 310 ? 4.155 3.347 5.236 1.00 78.31 310 HIS A C 1
ATOM 2504 O O . HIS A 1 310 ? 4.557 2.560 6.095 1.00 78.31 310 HIS A O 1
ATOM 2510 N N . HIS A 1 311 ? 4.875 3.625 4.155 1.00 81.75 311 HIS A N 1
ATOM 2511 C CA . HIS A 1 311 ? 6.241 3.155 3.976 1.00 81.75 311 HIS A CA 1
ATOM 2512 C C . HIS A 1 311 ? 7.134 4.201 3.314 1.00 81.75 311 HIS A C 1
ATOM 2514 O O . HIS A 1 311 ? 6.838 4.783 2.273 1.00 81.75 311 HIS A O 1
ATOM 2520 N N . ALA A 1 312 ? 8.339 4.328 3.848 1.00 82.56 312 ALA A N 1
ATOM 2521 C CA . ALA A 1 312 ? 9.343 5.231 3.323 1.00 82.56 312 ALA A CA 1
ATOM 2522 C C . ALA A 1 312 ? 10.648 4.484 3.087 1.00 82.56 312 ALA A C 1
ATOM 2524 O O . ALA A 1 312 ? 11.091 3.715 3.941 1.00 82.56 312 ALA A O 1
ATOM 2525 N N . LYS A 1 313 ? 11.264 4.721 1.929 1.00 84.81 313 LYS A N 1
ATOM 2526 C CA . LYS A 1 313 ? 12.656 4.354 1.658 1.00 84.81 313 LYS A CA 1
ATOM 2527 C C . LYS A 1 313 ? 13.559 5.555 1.890 1.00 84.81 313 LYS A C 1
ATOM 2529 O O . LYS A 1 313 ? 13.144 6.676 1.601 1.00 84.81 313 LYS A O 1
ATOM 2534 N N . GLU A 1 314 ? 14.777 5.300 2.356 1.00 87.88 314 GLU A N 1
ATOM 2535 C CA . GLU A 1 314 ? 15.796 6.334 2.590 1.00 87.88 314 GLU A CA 1
ATOM 2536 C C . GLU A 1 314 ? 15.296 7.470 3.507 1.00 87.88 314 GLU A C 1
ATOM 2538 O O . GLU A 1 314 ? 15.643 8.638 3.328 1.00 87.88 314 GLU A O 1
ATOM 2543 N N . LEU A 1 315 ? 14.457 7.134 4.494 1.00 90.31 315 LEU A N 1
ATOM 2544 C CA . LEU A 1 315 ? 13.847 8.116 5.388 1.00 90.31 315 LEU A CA 1
ATOM 2545 C C . LEU A 1 315 ? 14.871 8.617 6.405 1.00 90.31 315 LEU A C 1
ATOM 2547 O O . LEU A 1 315 ? 15.495 7.825 7.109 1.00 90.31 315 LEU A O 1
ATOM 2551 N N . ILE A 1 316 ? 15.019 9.935 6.511 1.00 91.56 316 ILE A N 1
ATOM 2552 C CA . ILE A 1 316 ? 15.911 10.562 7.489 1.00 91.56 316 ILE A CA 1
ATOM 2553 C C . ILE A 1 316 ? 15.114 10.873 8.755 1.00 91.56 316 ILE A C 1
ATOM 2555 O O . ILE A 1 316 ? 14.207 11.702 8.730 1.00 91.56 316 ILE A O 1
ATOM 2559 N N . LEU A 1 317 ? 15.481 10.227 9.861 1.00 92.19 317 LEU A N 1
ATOM 2560 C CA . LEU A 1 317 ? 14.910 10.439 11.188 1.00 92.19 317 LEU A CA 1
ATOM 2561 C C . LEU A 1 317 ? 16.031 10.821 12.162 1.00 92.19 317 LEU A C 1
ATOM 2563 O O . LEU A 1 317 ? 16.981 10.060 12.372 1.00 92.19 317 LEU A O 1
ATOM 2567 N N . GLY A 1 318 ? 15.945 12.028 12.725 1.00 87.56 318 GLY A N 1
ATOM 2568 C CA . GLY A 1 318 ? 17.067 12.642 13.441 1.00 87.56 318 GLY A CA 1
ATOM 2569 C C . GLY A 1 318 ? 18.296 12.759 12.531 1.00 87.56 318 GLY A C 1
ATOM 2570 O O . GLY A 1 318 ? 18.188 13.228 11.398 1.00 87.56 318 GLY A O 1
ATOM 2571 N N . ASP A 1 319 ? 19.443 12.272 13.005 1.00 87.44 319 ASP A N 1
ATOM 2572 C CA . ASP A 1 319 ? 20.708 12.253 12.251 1.00 87.44 319 ASP A CA 1
ATOM 2573 C C . ASP A 1 319 ? 20.910 10.981 11.409 1.00 87.44 319 ASP A C 1
ATOM 2575 O O . ASP A 1 319 ? 21.963 10.778 10.800 1.00 87.44 319 ASP A O 1
ATOM 2579 N N . ASN A 1 320 ? 19.919 10.086 11.380 1.00 92.31 320 ASN A N 1
ATOM 2580 C CA . ASN A 1 320 ? 20.056 8.762 10.790 1.00 92.31 320 ASN A CA 1
ATOM 2581 C C . ASN A 1 320 ? 19.166 8.604 9.556 1.00 92.31 320 ASN A C 1
ATOM 2583 O O . ASN A 1 320 ? 17.955 8.784 9.616 1.00 92.31 320 ASN A O 1
ATOM 2587 N N . GLN A 1 321 ? 19.766 8.193 8.439 1.00 93.38 321 GLN A N 1
ATOM 2588 C CA . GLN A 1 321 ? 19.032 7.724 7.263 1.00 93.38 321 GLN A CA 1
ATOM 2589 C C . GLN A 1 321 ? 18.733 6.228 7.401 1.00 93.38 321 GLN A C 1
ATOM 2591 O O . GLN A 1 321 ? 19.668 5.441 7.541 1.00 93.38 321 GLN A O 1
ATOM 2596 N N . PHE A 1 322 ? 17.464 5.845 7.352 1.00 89.88 322 PHE A N 1
ATOM 2597 C CA . PHE A 1 322 ? 16.993 4.463 7.413 1.00 89.88 322 PHE A CA 1
ATOM 2598 C C . PHE A 1 322 ? 16.677 3.961 6.006 1.00 89.88 322 PHE A C 1
ATOM 2600 O O . PHE A 1 322 ? 16.094 4.684 5.197 1.00 89.88 322 PHE A O 1
ATOM 2607 N N . GLU A 1 323 ? 17.060 2.726 5.703 1.00 86.12 323 GLU A N 1
ATOM 2608 C CA . GLU A 1 323 ? 16.878 2.123 4.384 1.00 86.12 323 GLU A CA 1
ATOM 2609 C C . GLU A 1 323 ? 15.393 1.976 4.052 1.00 86.12 323 GLU A C 1
ATOM 2611 O O . GLU A 1 323 ? 14.949 2.382 2.973 1.00 86.12 323 GLU A O 1
ATOM 2616 N N . LYS A 1 324 ? 14.611 1.444 4.998 1.00 86.06 324 LYS A N 1
ATOM 2617 C CA . LYS A 1 324 ? 13.160 1.339 4.866 1.00 86.06 324 LYS A CA 1
ATOM 2618 C C . LYS A 1 324 ? 12.469 1.267 6.219 1.00 86.06 324 LYS A C 1
ATOM 2620 O O . LYS A 1 324 ? 12.799 0.418 7.046 1.00 86.06 324 LYS A O 1
ATOM 2625 N N . ILE A 1 325 ? 11.430 2.082 6.366 1.00 87.75 325 ILE A N 1
ATOM 2626 C CA . ILE A 1 325 ? 10.490 2.027 7.485 1.00 87.75 325 ILE A CA 1
ATOM 2627 C C . ILE A 1 325 ? 9.090 1.754 6.943 1.00 87.75 325 ILE A C 1
ATOM 2629 O O . ILE A 1 325 ? 8.729 2.253 5.876 1.00 87.75 325 ILE A O 1
ATOM 2633 N N . SER A 1 326 ? 8.312 0.948 7.663 1.00 87.19 326 SER A N 1
ATOM 2634 C CA . SER A 1 326 ? 6.899 0.705 7.365 1.00 87.19 326 SER A CA 1
ATOM 2635 C C . SER A 1 326 ? 6.040 0.740 8.622 1.00 87.19 326 SER A C 1
ATOM 2637 O O . SER A 1 326 ? 6.469 0.283 9.679 1.00 87.19 326 SER A O 1
ATOM 2639 N N . ILE A 1 327 ? 4.820 1.247 8.496 1.00 86.75 327 ILE A N 1
ATOM 2640 C CA . ILE A 1 327 ? 3.837 1.353 9.567 1.00 86.75 327 ILE A CA 1
ATOM 2641 C C . ILE A 1 327 ? 2.521 0.775 9.070 1.00 86.75 327 ILE A C 1
ATOM 2643 O O . ILE A 1 327 ? 1.921 1.318 8.156 1.00 86.75 327 ILE A O 1
ATOM 2647 N N . GLU A 1 328 ? 2.059 -0.305 9.679 1.00 82.00 328 GLU A N 1
ATOM 2648 C CA . GLU A 1 328 ? 0.793 -0.956 9.363 1.00 82.00 328 GLU A CA 1
ATOM 2649 C C . GLU A 1 328 ? -0.251 -0.582 10.411 1.00 82.00 328 GLU A C 1
ATOM 2651 O O . GLU A 1 328 ? -0.162 -1.026 11.559 1.00 82.00 328 GLU A O 1
ATOM 2656 N N . VAL A 1 329 ? -1.263 0.188 10.015 1.00 77.25 329 VAL A N 1
ATOM 2657 C CA . VAL A 1 329 ? -2.452 0.441 10.835 1.00 77.25 329 VAL A CA 1
ATOM 2658 C C . VAL A 1 329 ? -3.538 -0.551 10.431 1.00 77.25 329 VAL A C 1
ATOM 2660 O O . VAL A 1 329 ? -4.186 -0.401 9.400 1.00 77.25 329 VAL A O 1
ATOM 2663 N N . ARG A 1 330 ? -3.711 -1.598 11.233 1.00 74.50 330 ARG A N 1
ATOM 2664 C CA . ARG A 1 330 ? -4.607 -2.735 10.957 1.00 74.50 330 ARG A CA 1
ATOM 2665 C C . ARG A 1 330 ? -5.995 -2.569 11.567 1.00 74.50 330 ARG A C 1
ATOM 2667 O O . ARG A 1 330 ? -6.953 -3.193 11.130 1.00 74.50 330 ARG A O 1
ATOM 2674 N N . GLU A 1 331 ? -6.104 -1.750 12.601 1.00 80.94 331 GLU A N 1
ATOM 2675 C CA . GLU A 1 331 ? -7.359 -1.344 13.227 1.00 80.94 331 GLU A CA 1
ATOM 2676 C C . GLU A 1 331 ? -7.214 0.124 13.647 1.00 80.94 331 GLU A C 1
ATOM 2678 O O . GLU A 1 331 ? -6.097 0.642 13.707 1.00 80.94 331 GLU A O 1
ATOM 2683 N N . ALA A 1 332 ? -8.325 0.809 13.932 1.00 82.50 332 ALA A N 1
ATOM 2684 C CA . ALA A 1 332 ? -8.250 2.178 14.431 1.00 82.50 332 ALA A CA 1
ATOM 2685 C C . ALA A 1 332 ? -7.426 2.213 15.728 1.00 82.50 332 ALA A C 1
ATOM 2687 O O . ALA A 1 332 ? -7.665 1.441 16.661 1.00 82.50 332 ALA A O 1
ATOM 2688 N N . ILE A 1 333 ? -6.446 3.108 15.772 1.00 86.31 333 ILE A N 1
ATOM 2689 C CA . ILE A 1 333 ? -5.594 3.322 16.931 1.00 86.31 333 ILE A CA 1
ATOM 2690 C C . ILE A 1 333 ? -6.368 4.174 17.935 1.00 86.31 333 ILE A C 1
ATOM 2692 O O . ILE A 1 333 ? -6.802 5.276 17.605 1.00 86.31 333 ILE A O 1
ATOM 2696 N N . ASP A 1 334 ? -6.532 3.650 19.148 1.00 91.31 334 ASP A N 1
ATOM 2697 C CA . ASP A 1 334 ? -7.042 4.364 20.326 1.00 91.31 334 ASP A CA 1
ATOM 2698 C C . ASP A 1 334 ? -6.361 3.804 21.590 1.00 91.31 334 ASP A C 1
ATOM 2700 O O . ASP A 1 334 ? -6.981 3.204 22.473 1.00 91.31 334 ASP A O 1
ATOM 2704 N N . PHE A 1 335 ? -5.032 3.920 21.652 1.00 92.00 335 PHE A N 1
ATOM 2705 C CA . PHE A 1 335 ? -4.244 3.487 22.809 1.00 92.00 335 PHE A CA 1
ATOM 2706 C C . PHE A 1 335 ? -3.122 4.476 23.137 1.00 92.00 335 PHE A C 1
ATOM 2708 O O . PHE A 1 335 ? -2.711 5.269 22.294 1.00 92.00 335 PHE A O 1
ATOM 2715 N N . ILE A 1 336 ? -2.620 4.427 24.375 1.00 94.12 336 ILE A N 1
ATOM 2716 C CA . ILE A 1 336 ? -1.419 5.168 24.788 1.00 94.12 336 ILE A CA 1
ATOM 2717 C C . ILE A 1 336 ? -0.196 4.328 24.403 1.00 94.12 336 ILE A C 1
ATOM 2719 O O . ILE A 1 336 ? -0.085 3.198 24.895 1.00 94.12 336 ILE A O 1
ATOM 2723 N N . PRO A 1 337 ? 0.704 4.807 23.525 1.00 94.62 337 PRO A N 1
ATOM 2724 C CA . PRO A 1 337 ? 1.902 4.060 23.175 1.00 94.62 337 PRO A CA 1
ATOM 2725 C C . PRO A 1 337 ? 2.793 3.823 24.398 1.00 94.62 337 PRO A C 1
ATOM 2727 O O . PRO A 1 337 ? 3.018 4.711 25.214 1.00 94.62 337 PRO A O 1
ATOM 2730 N N . THR A 1 338 ? 3.337 2.616 24.517 1.00 92.94 338 THR A N 1
ATOM 2731 C CA . THR A 1 338 ? 4.269 2.229 25.588 1.00 92.94 338 THR A CA 1
ATOM 2732 C C . THR A 1 338 ? 5.450 1.498 24.991 1.00 92.94 338 THR A C 1
ATOM 2734 O O . THR A 1 338 ? 5.246 0.716 24.068 1.00 92.94 338 THR A O 1
ATOM 2737 N N . LYS A 1 339 ? 6.657 1.650 25.537 1.00 92.44 339 LYS A N 1
ATOM 2738 C CA . LYS A 1 339 ? 7.831 0.931 25.029 1.00 92.44 339 LYS A CA 1
ATOM 2739 C C . LYS A 1 339 ? 7.598 -0.585 25.046 1.00 92.44 339 LYS A C 1
ATOM 2741 O O . LYS A 1 339 ? 7.368 -1.164 26.107 1.00 92.44 339 LYS A O 1
ATOM 2746 N N . VAL A 1 340 ? 7.674 -1.217 23.876 1.00 86.38 340 VAL A N 1
ATOM 2747 C CA . VAL A 1 340 ? 7.635 -2.679 23.719 1.00 86.38 340 VAL A CA 1
ATOM 2748 C C . VAL A 1 340 ? 8.922 -3.166 23.065 1.00 86.38 340 VAL A C 1
ATOM 2750 O O . VAL A 1 340 ? 9.522 -2.461 22.254 1.00 86.38 340 VAL A O 1
ATOM 2753 N N . SER A 1 341 ? 9.356 -4.375 23.421 1.00 76.62 341 SER A N 1
ATOM 2754 C CA . SER A 1 341 ? 10.510 -5.005 22.777 1.00 76.62 341 SER A CA 1
ATOM 2755 C C . SER A 1 341 ? 10.210 -5.269 21.306 1.00 76.62 341 SER A C 1
ATOM 2757 O O . SER A 1 341 ? 9.145 -5.811 20.993 1.00 76.62 341 SER A O 1
ATOM 2759 N N . SER A 1 342 ? 11.151 -4.948 20.413 1.00 74.00 342 SER A N 1
ATOM 2760 C CA . SER A 1 342 ? 11.010 -5.382 19.027 1.00 74.00 342 SER A CA 1
ATOM 2761 C C . SER A 1 342 ? 11.166 -6.897 18.912 1.00 74.00 342 SER A C 1
ATOM 2763 O O . SER A 1 342 ? 11.904 -7.542 19.663 1.00 74.00 342 SER A O 1
ATOM 2765 N N . GLN A 1 343 ? 10.461 -7.471 17.950 1.00 71.44 343 GLN A N 1
ATOM 2766 C CA . GLN A 1 343 ? 10.628 -8.849 17.527 1.00 71.44 343 GLN A CA 1
ATOM 2767 C C . GLN A 1 343 ? 11.394 -8.834 16.209 1.00 71.44 343 GLN A C 1
ATOM 2769 O O . GLN A 1 343 ? 10.992 -8.155 15.266 1.00 71.44 343 GLN A O 1
ATOM 2774 N N . ILE A 1 344 ? 12.519 -9.546 16.146 1.00 59.91 344 ILE A N 1
ATOM 2775 C CA . ILE A 1 344 ? 13.303 -9.638 14.913 1.00 59.91 344 ILE A CA 1
ATOM 2776 C C . ILE A 1 344 ? 12.732 -10.773 14.069 1.00 59.91 344 ILE A C 1
ATOM 2778 O O . ILE A 1 344 ? 12.828 -11.941 14.448 1.00 59.91 344 ILE A O 1
ATOM 2782 N N . HIS A 1 345 ? 12.177 -10.430 12.912 1.00 46.91 345 HIS A N 1
ATOM 2783 C CA . HIS A 1 345 ? 11.673 -11.381 11.927 1.00 46.91 345 HIS A CA 1
ATOM 2784 C C . HIS A 1 345 ? 12.328 -11.089 10.580 1.00 46.91 345 HIS A C 1
ATOM 2786 O O . HIS A 1 345 ? 12.243 -9.973 10.085 1.00 46.91 345 HIS A O 1
ATOM 2792 N N . TYR A 1 346 ? 12.998 -12.083 9.987 1.00 44.06 346 TYR A N 1
ATOM 2793 C CA . TYR A 1 346 ? 13.546 -11.994 8.623 1.00 44.06 346 TYR A CA 1
ATOM 2794 C C . TYR A 1 346 ? 14.420 -10.751 8.345 1.00 44.06 346 TYR A C 1
ATOM 2796 O O . TYR A 1 346 ? 14.331 -10.154 7.280 1.00 44.06 346 TYR A O 1
ATOM 2804 N N . GLY A 1 347 ? 15.261 -10.339 9.304 1.00 56.75 347 GLY A N 1
ATOM 2805 C CA . GLY A 1 347 ? 16.117 -9.153 9.142 1.00 56.75 347 GLY A CA 1
ATOM 2806 C C . GLY A 1 347 ? 15.377 -7.815 9.267 1.00 56.75 347 GLY A C 1
ATOM 2807 O O . GLY A 1 347 ? 15.913 -6.793 8.868 1.00 56.75 347 GLY A O 1
ATOM 2808 N N . ARG A 1 348 ? 14.165 -7.812 9.829 1.00 64.12 348 ARG A N 1
ATOM 2809 C CA . ARG A 1 348 ? 13.361 -6.629 10.154 1.00 64.12 348 ARG A CA 1
ATOM 2810 C C . ARG A 1 348 ? 13.097 -6.595 11.658 1.00 64.12 348 ARG A C 1
ATOM 2812 O O . ARG A 1 348 ? 12.831 -7.640 12.256 1.00 64.12 348 ARG A O 1
ATOM 2819 N N . ALA A 1 349 ? 13.170 -5.421 12.276 1.00 71.25 349 ALA A N 1
ATOM 2820 C CA . ALA A 1 349 ? 12.734 -5.221 13.655 1.00 71.25 349 ALA A CA 1
ATOM 2821 C C . ALA A 1 349 ? 11.285 -4.741 13.671 1.00 71.25 349 ALA A C 1
ATOM 2823 O O . ALA A 1 349 ? 11.004 -3.648 13.187 1.00 71.25 349 ALA A O 1
ATOM 2824 N N . ASP A 1 350 ? 10.405 -5.542 14.271 1.00 79.06 350 ASP A N 1
ATOM 2825 C CA . ASP A 1 350 ? 8.976 -5.262 14.371 1.00 79.06 350 ASP A CA 1
ATOM 2826 C C . ASP A 1 350 ? 8.587 -4.846 15.776 1.00 79.06 350 ASP A C 1
ATOM 2828 O O . ASP A 1 350 ? 8.821 -5.560 16.749 1.00 79.06 350 ASP A O 1
ATOM 2832 N N . VAL A 1 351 ? 7.927 -3.706 15.872 1.00 84.44 351 VAL A N 1
ATOM 2833 C CA . VAL A 1 351 ? 7.297 -3.191 17.076 1.00 84.44 351 VAL A CA 1
ATOM 2834 C C . VAL A 1 351 ? 5.799 -3.440 16.946 1.00 84.44 351 VAL A C 1
ATOM 2836 O O . V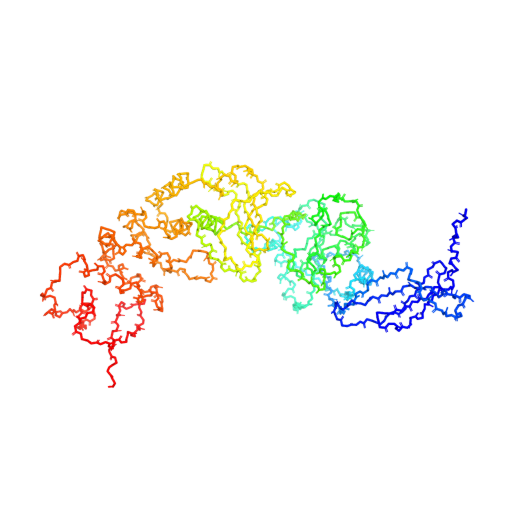AL A 1 351 ? 5.126 -2.799 16.141 1.00 84.44 351 VAL A O 1
ATOM 2839 N N . LEU A 1 352 ? 5.277 -4.398 17.718 1.00 84.06 352 LEU A N 1
ATOM 2840 C CA . LEU A 1 352 ? 3.882 -4.829 17.624 1.00 84.06 352 LEU A CA 1
ATOM 2841 C C . LEU A 1 352 ? 3.045 -4.302 18.791 1.00 84.06 352 LEU A C 1
ATOM 2843 O O . LEU A 1 352 ? 3.304 -4.623 19.952 1.00 84.06 352 LEU A O 1
ATOM 2847 N N . TYR A 1 353 ? 1.961 -3.603 18.463 1.00 80.44 353 TYR A N 1
ATOM 2848 C CA . TYR A 1 353 ? 0.903 -3.211 19.391 1.00 80.44 353 TYR A CA 1
ATOM 2849 C C . TYR A 1 353 ? -0.334 -4.076 19.161 1.00 80.44 353 TYR A C 1
ATOM 2851 O O . TYR A 1 353 ? -1.320 -3.680 18.533 1.00 80.44 353 TYR A O 1
ATOM 2859 N N . GLY A 1 354 ? -0.255 -5.310 19.664 1.00 78.06 354 GLY A N 1
ATOM 2860 C CA . GLY A 1 354 ? -1.324 -6.294 19.529 1.00 78.06 354 GLY A CA 1
ATOM 2861 C C . GLY A 1 354 ? -1.659 -6.571 18.063 1.00 78.06 354 GLY A C 1
ATOM 2862 O O . GLY A 1 354 ? -0.785 -6.932 17.279 1.00 78.06 354 GLY A O 1
ATOM 2863 N N . LYS A 1 355 ? -2.938 -6.428 17.705 1.00 78.88 355 LYS A N 1
ATOM 2864 C CA . LYS A 1 355 ? -3.423 -6.567 16.323 1.00 78.88 355 LYS A CA 1
ATOM 2865 C C . LYS A 1 355 ? -3.623 -5.227 15.612 1.00 78.88 355 LYS A C 1
ATOM 2867 O O . LYS A 1 355 ? -4.016 -5.253 14.457 1.00 78.88 355 LYS A O 1
ATOM 2872 N N . VAL A 1 356 ? -3.358 -4.104 16.284 1.00 79.69 356 VAL A N 1
ATOM 2873 C CA . VAL A 1 356 ? -3.778 -2.760 15.853 1.00 79.69 356 VAL A CA 1
ATOM 2874 C C . VAL A 1 356 ? -2.708 -2.069 15.014 1.00 79.69 356 VAL A C 1
ATOM 2876 O O . VAL A 1 356 ? -3.017 -1.528 13.959 1.00 79.69 356 VAL A O 1
ATOM 2879 N N . LEU A 1 357 ? -1.454 -2.098 15.468 1.00 86.12 357 LEU A N 1
ATOM 2880 C CA . LEU A 1 357 ? -0.358 -1.354 14.849 1.00 86.12 357 LEU A CA 1
ATOM 2881 C C . LEU A 1 357 ? 0.915 -2.202 14.797 1.00 86.12 357 LEU A C 1
ATOM 2883 O O . LEU A 1 357 ? 1.284 -2.833 15.794 1.00 86.12 357 LEU A O 1
ATOM 2887 N N . VAL A 1 358 ? 1.603 -2.178 13.657 1.00 86.50 358 VAL A N 1
ATOM 2888 C CA . VAL A 1 358 ? 2.966 -2.706 13.510 1.00 86.50 358 VAL A CA 1
ATOM 2889 C C . VAL A 1 358 ? 3.860 -1.620 12.932 1.00 86.50 358 VAL A C 1
ATOM 2891 O O . VAL A 1 358 ? 3.552 -1.066 11.886 1.00 86.50 358 VAL A O 1
ATOM 2894 N N . ILE A 1 359 ? 4.966 -1.314 13.605 1.00 90.19 359 ILE A N 1
ATOM 2895 C CA . ILE A 1 359 ? 5.995 -0.394 13.108 1.00 90.19 359 ILE A CA 1
ATOM 2896 C C . ILE A 1 359 ? 7.266 -1.201 12.868 1.00 90.19 359 ILE A C 1
ATOM 2898 O O . ILE A 1 359 ? 7.719 -1.916 13.762 1.00 90.19 359 ILE A O 1
ATOM 2902 N N . SER A 1 360 ? 7.862 -1.069 11.691 1.00 86.25 360 SER A N 1
ATOM 2903 C CA . SER A 1 360 ? 8.997 -1.885 11.283 1.00 86.25 360 SER A CA 1
ATOM 2904 C C . SER A 1 360 ? 10.127 -1.063 10.677 1.00 86.25 360 SER A C 1
ATOM 2906 O O . SER A 1 360 ? 9.876 -0.158 9.886 1.00 86.25 360 SER A O 1
ATOM 2908 N N . SER A 1 361 ? 11.369 -1.451 10.975 1.00 86.50 361 SER A N 1
ATOM 2909 C CA . SER A 1 361 ? 12.579 -0.997 10.269 1.00 86.50 361 SER A CA 1
ATOM 2910 C C . SER A 1 361 ? 13.385 -2.200 9.780 1.00 86.50 361 SER A C 1
ATOM 2912 O O . SER A 1 361 ? 13.457 -3.208 10.487 1.00 86.50 361 SER A O 1
ATOM 2914 N N . ILE A 1 362 ? 13.983 -2.118 8.586 1.00 82.75 362 ILE A N 1
ATOM 2915 C CA . ILE A 1 362 ? 14.819 -3.199 8.016 1.00 82.75 362 ILE A CA 1
ATOM 2916 C C . ILE A 1 362 ? 16.315 -3.040 8.321 1.00 82.75 362 ILE A C 1
ATOM 2918 O O . ILE A 1 362 ? 17.082 -3.983 8.159 1.00 82.75 362 ILE A O 1
ATOM 2922 N N . ASP A 1 363 ? 16.725 -1.873 8.810 1.00 83.62 363 ASP A N 1
ATOM 2923 C CA . ASP A 1 363 ? 18.097 -1.580 9.203 1.00 83.62 363 ASP A CA 1
ATOM 2924 C C . ASP A 1 363 ? 18.143 -0.741 10.489 1.00 83.62 363 ASP A C 1
ATOM 2926 O O . ASP A 1 363 ? 17.129 -0.228 10.972 1.00 83.62 363 ASP A O 1
ATOM 2930 N N . LYS A 1 364 ? 19.342 -0.637 11.080 1.00 87.62 364 LYS A N 1
ATOM 2931 C CA . LYS A 1 364 ? 19.636 0.238 12.233 1.00 87.62 364 LYS A CA 1
ATOM 2932 C C . LYS A 1 364 ? 18.648 0.082 13.403 1.00 87.62 364 LYS A C 1
ATOM 2934 O O . LYS A 1 364 ? 18.210 1.068 13.985 1.00 87.62 364 LYS A O 1
ATOM 2939 N N . PHE A 1 365 ? 18.315 -1.161 13.758 1.00 86.44 365 PHE A N 1
ATOM 2940 C CA . PHE A 1 365 ? 17.226 -1.487 14.692 1.00 86.44 365 PHE A CA 1
ATOM 2941 C C . PHE A 1 365 ? 17.315 -0.785 16.051 1.00 86.44 365 PHE A C 1
ATOM 2943 O O . PHE A 1 365 ? 16.303 -0.281 16.529 1.00 86.44 365 PHE A O 1
ATOM 2950 N N . ASP A 1 366 ? 18.505 -0.733 16.655 1.00 88.38 366 ASP A N 1
ATOM 2951 C CA . ASP A 1 366 ? 18.697 -0.092 17.962 1.00 88.38 366 ASP A CA 1
ATOM 2952 C C . ASP A 1 366 ? 18.467 1.423 17.864 1.00 88.38 366 ASP A C 1
ATOM 2954 O O . ASP A 1 366 ? 17.684 1.983 18.623 1.00 88.38 366 ASP A O 1
ATOM 2958 N N . LEU A 1 367 ? 19.044 2.065 16.840 1.00 91.81 367 LEU A N 1
ATOM 2959 C CA . LEU A 1 367 ? 18.844 3.493 16.569 1.00 91.81 367 LEU A CA 1
ATOM 2960 C C . LEU A 1 367 ? 17.380 3.811 16.243 1.00 91.81 367 LEU A C 1
ATOM 2962 O O . LEU A 1 367 ? 16.877 4.865 16.622 1.00 91.81 367 LEU A O 1
ATOM 2966 N N . PHE A 1 368 ? 16.687 2.903 15.555 1.00 92.25 368 PHE A N 1
ATOM 2967 C CA . PHE A 1 368 ? 15.264 3.049 15.270 1.00 92.25 368 PHE A CA 1
ATOM 2968 C C . PHE A 1 368 ? 14.416 2.950 16.542 1.00 92.25 368 PHE A C 1
ATOM 2970 O O . PHE A 1 368 ? 13.506 3.753 16.735 1.00 92.25 368 PHE A O 1
ATOM 2977 N N . GLN A 1 369 ? 14.714 1.998 17.433 1.00 91.12 369 GLN A N 1
ATOM 2978 C CA . GLN A 1 369 ? 14.030 1.900 18.724 1.00 91.12 369 GLN A CA 1
ATOM 2979 C C . GLN A 1 369 ? 14.279 3.127 19.602 1.00 91.12 369 GLN A C 1
ATOM 2981 O O . GLN A 1 369 ? 13.338 3.616 20.226 1.00 91.12 369 GLN A O 1
ATOM 2986 N N . ASP A 1 370 ? 15.514 3.625 19.646 1.00 92.62 370 ASP A N 1
ATOM 2987 C CA . ASP A 1 370 ? 15.858 4.830 20.402 1.00 92.62 370 ASP A CA 1
ATOM 2988 C C . ASP A 1 370 ? 15.129 6.057 19.839 1.00 92.62 370 ASP A C 1
ATOM 2990 O O . ASP A 1 370 ? 14.597 6.867 20.598 1.00 92.62 370 ASP A O 1
ATOM 2994 N N . TYR A 1 371 ? 15.009 6.150 18.510 1.00 94.94 371 TYR A N 1
ATOM 2995 C CA . TYR A 1 371 ? 14.213 7.189 17.862 1.00 94.94 371 TYR A CA 1
ATOM 2996 C C . TYR A 1 371 ? 12.725 7.093 18.210 1.00 94.94 371 TYR A C 1
ATOM 2998 O O . TYR A 1 371 ? 12.102 8.110 18.514 1.00 94.94 371 TYR A O 1
ATOM 3006 N N . LEU A 1 372 ? 12.149 5.887 18.157 1.00 94.94 372 LEU A N 1
ATOM 3007 C CA . LEU A 1 372 ? 10.723 5.644 18.388 1.00 94.94 372 LEU A CA 1
ATOM 3008 C C . LEU A 1 372 ? 10.319 5.864 19.854 1.00 94.94 372 LEU A C 1
ATOM 3010 O O . LEU A 1 372 ? 9.196 6.287 20.125 1.00 94.94 372 LEU A O 1
ATOM 3014 N N . TYR A 1 373 ? 11.240 5.613 20.788 1.00 96.06 373 TYR A N 1
ATOM 3015 C CA . TYR A 1 373 ? 11.020 5.732 22.229 1.00 96.06 373 TYR A CA 1
ATOM 3016 C C . TYR A 1 373 ? 12.000 6.705 22.902 1.00 96.06 373 TYR A C 1
ATOM 3018 O O . TYR A 1 373 ? 12.726 6.297 23.818 1.00 96.06 373 TYR A O 1
ATOM 3026 N N . PRO A 1 374 ? 12.014 7.985 22.496 1.00 96.25 374 PRO A N 1
ATOM 3027 C CA . PRO A 1 374 ? 12.921 8.972 23.059 1.00 96.25 374 PRO A CA 1
ATOM 3028 C C . PRO A 1 374 ? 12.502 9.324 24.492 1.00 96.25 374 PRO A C 1
ATOM 3030 O O . PRO A 1 374 ? 11.334 9.189 24.867 1.00 96.25 374 PRO A O 1
ATOM 3033 N N . ASP A 1 375 ? 13.430 9.832 25.299 1.00 96.25 375 ASP A N 1
ATOM 3034 C CA . ASP A 1 375 ? 13.028 10.587 26.484 1.00 96.25 375 ASP A CA 1
ATOM 3035 C C . ASP A 1 375 ? 12.530 11.994 26.096 1.00 96.25 375 ASP A C 1
ATOM 3037 O O . ASP A 1 375 ? 12.677 12.443 24.957 1.00 96.25 375 ASP A O 1
ATOM 3041 N N . LEU A 1 376 ? 11.919 12.704 27.050 1.00 95.88 376 LEU A N 1
ATOM 3042 C CA . LEU A 1 376 ? 11.354 14.034 26.808 1.00 95.88 376 LEU A CA 1
ATOM 3043 C C . LEU A 1 376 ? 12.410 15.055 26.347 1.00 95.88 376 LEU A C 1
ATOM 3045 O O . LEU A 1 376 ? 12.089 15.954 25.572 1.00 95.88 376 LEU A O 1
ATOM 3049 N N . SER A 1 377 ? 13.654 14.948 26.818 1.00 96.44 377 SER A N 1
ATOM 3050 C CA . SER A 1 377 ? 14.721 15.876 26.436 1.00 96.44 377 SER A CA 1
ATOM 3051 C C . SER A 1 377 ? 15.128 15.657 24.982 1.00 96.44 377 SER A C 1
ATOM 3053 O O . SER A 1 377 ? 15.197 16.618 24.216 1.00 96.44 377 SER A O 1
ATOM 3055 N N . GLU A 1 378 ? 15.347 14.401 24.598 1.00 96.38 378 GLU A N 1
ATOM 3056 C CA . GLU A 1 378 ? 15.726 14.018 23.239 1.00 96.38 378 GLU A CA 1
ATOM 3057 C C . GLU A 1 378 ? 14.610 14.335 22.237 1.00 96.38 378 GLU A C 1
ATOM 3059 O O . GLU A 1 378 ? 14.848 14.958 21.203 1.00 96.38 378 GLU A O 1
ATOM 3064 N N . TYR A 1 379 ? 13.363 14.003 22.582 1.00 97.25 379 TYR A N 1
ATOM 3065 C CA . TYR A 1 379 ? 12.195 14.367 21.782 1.00 97.25 379 TYR A CA 1
ATOM 3066 C C . TYR A 1 379 ? 12.115 15.883 21.554 1.00 97.25 379 TYR A C 1
ATOM 3068 O O . TYR A 1 379 ? 11.980 16.348 20.420 1.00 97.25 379 TYR A O 1
ATOM 3076 N N . ASN A 1 380 ? 12.264 16.677 22.621 1.00 96.81 380 ASN A N 1
ATOM 3077 C CA . ASN A 1 380 ? 12.207 18.133 22.524 1.00 96.81 380 ASN A CA 1
ATOM 3078 C C . ASN A 1 380 ? 13.325 18.715 21.661 1.00 96.81 380 ASN A C 1
ATOM 3080 O O . ASN A 1 380 ? 13.066 19.675 20.929 1.00 96.81 380 ASN A O 1
ATOM 3084 N N . HIS A 1 381 ? 14.531 18.150 21.740 1.00 95.75 381 HIS A N 1
ATOM 3085 C CA . HIS A 1 381 ? 15.651 18.540 20.893 1.00 95.75 381 HIS A CA 1
ATOM 3086 C C . HIS A 1 381 ? 15.334 18.281 19.414 1.00 95.75 381 HIS A C 1
ATOM 3088 O O . HIS A 1 381 ? 15.369 19.213 18.612 1.00 95.75 381 HIS A O 1
ATOM 3094 N N . GLN A 1 382 ? 14.916 17.061 19.068 1.00 95.38 382 GLN A N 1
ATOM 3095 C CA . GLN A 1 382 ? 14.650 16.667 17.683 1.00 95.38 382 GLN A CA 1
ATOM 3096 C C . GLN A 1 382 ? 13.464 17.416 17.053 1.00 95.38 382 GLN A C 1
ATOM 3098 O O . GLN A 1 382 ? 13.556 17.861 15.909 1.00 95.38 382 GLN A O 1
ATOM 3103 N N . ILE A 1 383 ? 12.370 17.636 17.794 1.00 96.38 383 ILE A N 1
ATOM 3104 C CA . ILE A 1 383 ? 11.268 18.491 17.317 1.00 96.38 383 ILE A CA 1
ATOM 3105 C C . ILE A 1 383 ? 11.720 19.950 17.177 1.00 96.38 383 ILE A C 1
ATOM 3107 O O . ILE A 1 383 ? 11.305 20.641 16.247 1.00 96.38 383 ILE A O 1
ATOM 3111 N N . GLY A 1 384 ? 12.600 20.424 18.065 1.00 96.12 384 GLY A N 1
ATOM 3112 C CA . GLY A 1 384 ? 13.204 21.751 17.955 1.00 96.12 384 GLY A CA 1
ATOM 3113 C C . GLY A 1 384 ? 13.943 21.940 16.628 1.00 96.12 384 GLY A C 1
ATOM 3114 O O . GLY A 1 384 ? 13.724 22.940 15.948 1.00 96.12 384 GLY A O 1
ATOM 3115 N N . GLU A 1 385 ? 14.738 20.951 16.216 1.00 94.31 385 GLU A N 1
ATOM 3116 C CA . GLU A 1 385 ? 15.433 20.951 14.922 1.00 94.31 385 GLU A CA 1
ATOM 3117 C C . GLU A 1 385 ? 14.463 20.958 13.732 1.00 94.31 385 GLU A C 1
ATOM 3119 O O . GLU A 1 385 ? 14.689 21.663 12.743 1.00 94.31 385 GLU A O 1
ATOM 3124 N N . LEU A 1 386 ? 13.343 20.229 13.818 1.00 93.88 386 LEU A N 1
ATOM 3125 C CA . LEU A 1 386 ? 12.296 20.304 12.796 1.00 93.88 386 LEU A CA 1
ATOM 3126 C C . LEU A 1 386 ? 11.689 21.713 12.729 1.00 93.88 386 LEU A C 1
ATOM 3128 O O . LEU A 1 386 ? 11.554 22.261 11.638 1.00 93.88 386 LEU A O 1
ATOM 3132 N N . ILE A 1 387 ? 11.372 22.347 13.857 1.00 96.25 387 ILE A N 1
ATOM 3133 C CA . ILE A 1 387 ? 10.805 23.706 13.863 1.00 96.25 387 ILE A CA 1
ATOM 3134 C C . ILE A 1 387 ? 11.796 24.724 13.281 1.00 96.25 387 ILE A C 1
ATOM 3136 O O . ILE A 1 387 ? 11.413 25.543 12.447 1.00 96.25 387 ILE A O 1
ATOM 3140 N N . ILE A 1 388 ? 13.082 24.644 13.637 1.00 94.75 388 ILE A N 1
ATOM 3141 C CA . ILE A 1 388 ? 14.121 25.555 13.123 1.00 94.75 388 ILE A CA 1
ATOM 3142 C C . ILE A 1 388 ? 14.205 25.507 11.588 1.00 94.75 388 ILE A C 1
ATOM 3144 O O . ILE A 1 388 ? 14.375 26.548 10.945 1.00 94.75 388 ILE A O 1
ATOM 3148 N N . LYS A 1 389 ? 14.028 24.323 10.983 1.00 93.25 389 LYS A N 1
ATOM 3149 C CA . LYS A 1 389 ? 14.074 24.147 9.522 1.00 93.25 389 LYS A CA 1
ATOM 3150 C C . LYS A 1 389 ? 12.978 24.913 8.776 1.00 93.25 389 LYS A C 1
ATOM 3152 O O . LYS A 1 389 ? 13.216 25.271 7.625 1.00 93.25 389 LYS A O 1
ATOM 3157 N N . ILE A 1 390 ? 11.843 25.241 9.402 1.00 94.19 390 ILE A N 1
ATOM 3158 C CA . ILE A 1 390 ? 10.693 25.910 8.756 1.00 94.19 390 ILE A CA 1
ATOM 3159 C C . ILE A 1 390 ? 11.116 27.151 7.959 1.00 94.19 390 ILE A C 1
ATOM 3161 O O . ILE A 1 390 ? 10.781 27.275 6.782 1.00 94.19 390 ILE A O 1
ATOM 3165 N N . ASN A 1 391 ? 11.895 28.051 8.568 1.00 92.12 391 ASN A N 1
ATOM 3166 C CA . ASN A 1 391 ? 12.298 29.308 7.923 1.00 92.12 391 ASN A CA 1
ATOM 3167 C C . ASN A 1 391 ? 13.331 29.124 6.802 1.00 92.12 391 ASN A C 1
ATOM 3169 O O . ASN A 1 391 ? 13.565 30.054 6.036 1.00 92.12 391 ASN A O 1
ATOM 3173 N N . SER A 1 392 ? 13.960 27.949 6.708 1.00 92.88 392 SER A N 1
ATOM 3174 C CA . SER A 1 392 ? 14.927 27.626 5.652 1.00 92.88 392 SER A CA 1
ATOM 3175 C C . SER A 1 392 ? 14.290 26.986 4.416 1.00 92.88 392 SER A C 1
ATOM 3177 O O . SER A 1 392 ? 14.942 26.878 3.379 1.00 92.88 392 SER A O 1
ATOM 3179 N N . ILE A 1 393 ? 13.025 26.560 4.509 1.00 91.50 393 ILE A N 1
ATOM 3180 C CA . ILE A 1 393 ? 12.328 25.899 3.408 1.00 91.50 393 ILE A CA 1
ATOM 3181 C C . ILE A 1 393 ? 11.726 26.960 2.483 1.00 91.50 393 ILE A C 1
ATOM 3183 O O . ILE A 1 393 ? 10.846 27.738 2.864 1.00 91.50 393 ILE A O 1
ATOM 3187 N N . GLU A 1 394 ? 12.227 26.991 1.249 1.00 87.94 394 GLU A N 1
ATOM 3188 C CA . GLU A 1 394 ? 11.836 27.979 0.243 1.00 87.94 394 GLU A CA 1
ATOM 3189 C C . GLU A 1 394 ? 10.658 27.525 -0.623 1.00 87.94 394 GLU A C 1
ATOM 3191 O O . GLU A 1 394 ? 9.818 28.363 -0.980 1.00 87.94 394 GLU A O 1
ATOM 3196 N N . ASP A 1 395 ? 10.598 26.229 -0.954 1.00 89.38 395 ASP A N 1
ATOM 3197 C CA . ASP A 1 395 ? 9.507 25.635 -1.724 1.00 89.38 395 ASP A CA 1
ATOM 3198 C C . ASP A 1 395 ? 8.267 25.428 -0.846 1.00 89.38 395 ASP A C 1
ATOM 3200 O O . ASP A 1 395 ? 8.328 24.942 0.281 1.00 89.38 395 ASP A O 1
ATOM 3204 N N . LYS A 1 396 ? 7.108 25.824 -1.368 1.00 85.25 396 LYS A N 1
ATOM 3205 C CA . LYS A 1 396 ? 5.854 25.805 -0.609 1.00 85.25 396 LYS A CA 1
ATOM 3206 C C . LYS A 1 396 ? 5.288 24.402 -0.399 1.00 85.25 396 LYS A C 1
ATOM 3208 O O . LYS A 1 396 ? 4.613 24.193 0.603 1.00 85.25 396 LYS A O 1
ATOM 3213 N N . PHE A 1 397 ? 5.530 23.462 -1.311 1.00 85.12 397 PHE A N 1
ATOM 3214 C CA . PHE A 1 397 ? 5.084 22.081 -1.143 1.00 85.12 397 PHE A CA 1
ATOM 3215 C C . PHE A 1 397 ? 5.978 21.351 -0.146 1.00 85.12 397 PHE A C 1
ATOM 3217 O O . PHE A 1 397 ? 5.456 20.668 0.730 1.00 85.12 397 PHE A O 1
ATOM 3224 N N . ASP A 1 398 ? 7.291 21.582 -0.197 1.00 88.25 398 ASP A N 1
ATOM 3225 C CA . ASP A 1 398 ? 8.219 21.069 0.816 1.00 88.25 398 ASP A CA 1
ATOM 3226 C C . ASP A 1 398 ? 7.894 21.628 2.205 1.00 88.25 398 ASP A C 1
ATOM 3228 O O . ASP A 1 398 ? 7.903 20.891 3.190 1.00 88.25 398 ASP A O 1
ATOM 3232 N N . LEU A 1 399 ? 7.520 22.910 2.290 1.00 92.12 399 LEU A N 1
ATOM 3233 C CA . LEU A 1 399 ? 7.091 23.522 3.545 1.00 92.12 399 LEU A CA 1
ATOM 3234 C C . LEU A 1 399 ? 5.810 22.870 4.079 1.00 92.12 399 LEU A C 1
ATOM 3236 O O . LEU A 1 399 ? 5.737 22.557 5.263 1.00 92.12 399 LEU A O 1
ATOM 3240 N N . LEU A 1 400 ? 4.810 22.636 3.225 1.00 90.50 400 LEU A N 1
ATOM 3241 C CA . LEU A 1 400 ? 3.574 21.954 3.621 1.00 90.50 400 LEU A CA 1
ATOM 3242 C C . LEU A 1 400 ? 3.820 20.499 4.042 1.00 90.50 400 LEU A C 1
ATOM 3244 O O . LEU A 1 400 ? 3.246 20.058 5.034 1.00 90.50 400 LEU A O 1
ATOM 3248 N N . ASN A 1 401 ? 4.694 19.775 3.340 1.00 90.25 401 ASN A N 1
ATOM 3249 C CA . ASN A 1 401 ? 5.120 18.425 3.715 1.00 90.25 401 ASN A CA 1
ATOM 3250 C C . ASN A 1 401 ? 5.774 18.422 5.102 1.00 90.25 401 ASN A C 1
ATOM 3252 O O . ASN A 1 401 ? 5.433 17.606 5.955 1.00 90.25 401 ASN A O 1
ATOM 3256 N N . HIS A 1 402 ? 6.676 19.373 5.347 1.00 93.06 402 HIS A N 1
ATOM 3257 C CA . HIS A 1 402 ? 7.372 19.521 6.622 1.00 93.06 402 HIS A CA 1
ATOM 3258 C C . HIS A 1 402 ? 6.425 19.890 7.770 1.00 93.06 402 HIS A C 1
ATOM 3260 O O . HIS A 1 402 ? 6.509 19.323 8.857 1.00 93.06 402 HIS A O 1
ATOM 3266 N N . LEU A 1 403 ? 5.472 20.793 7.525 1.00 94.31 403 LEU A N 1
ATOM 3267 C CA . LEU A 1 403 ? 4.431 21.140 8.496 1.00 94.31 403 LEU A CA 1
ATOM 3268 C C . LEU A 1 403 ? 3.508 19.956 8.794 1.00 94.31 403 LEU A C 1
ATOM 3270 O O . LEU A 1 403 ? 3.103 19.789 9.941 1.00 94.31 403 LEU A O 1
ATOM 3274 N N . ALA A 1 404 ? 3.193 19.128 7.795 1.00 91.31 404 ALA A N 1
ATOM 3275 C CA . ALA A 1 404 ? 2.357 17.946 7.975 1.00 91.31 404 ALA A CA 1
ATOM 3276 C C . ALA A 1 404 ? 3.009 16.879 8.866 1.00 91.31 404 ALA A C 1
ATOM 3278 O O . ALA A 1 404 ? 2.285 16.133 9.518 1.00 91.31 404 ALA A O 1
ATOM 3279 N N . ILE A 1 405 ? 4.345 16.801 8.883 1.00 93.44 405 ILE A N 1
ATOM 3280 C CA . ILE A 1 405 ? 5.112 15.859 9.711 1.00 93.44 405 ILE A CA 1
ATOM 3281 C C . ILE A 1 405 ? 5.064 16.242 11.194 1.00 93.44 405 ILE A C 1
ATOM 3283 O O . ILE A 1 405 ? 5.007 15.368 12.054 1.00 93.44 405 ILE A O 1
ATOM 3287 N N . LEU A 1 406 ? 5.093 17.540 11.499 1.00 95.19 406 LEU A N 1
ATOM 3288 C CA . LEU A 1 406 ? 5.052 18.035 12.873 1.00 95.19 406 LEU A CA 1
ATOM 3289 C C . LEU A 1 406 ? 3.698 17.706 13.535 1.00 95.19 406 LEU A C 1
ATOM 3291 O O . LEU A 1 406 ? 2.655 18.058 12.975 1.00 95.19 406 LEU A O 1
ATOM 3295 N N . PRO A 1 407 ? 3.679 17.106 14.743 1.00 95.12 407 PRO A N 1
ATOM 3296 C CA . PRO A 1 407 ? 2.448 16.953 15.511 1.00 95.12 407 PRO A CA 1
ATOM 3297 C C . PRO A 1 407 ? 1.816 18.326 15.754 1.00 95.12 407 PRO A C 1
ATOM 3299 O O . PRO A 1 407 ? 2.509 19.267 16.136 1.00 95.12 407 PRO A O 1
ATOM 3302 N N . TYR A 1 408 ? 0.506 18.466 15.546 1.00 93.31 408 TYR A N 1
ATOM 3303 C CA . TYR A 1 408 ? -0.163 19.773 15.611 1.00 93.31 408 TYR A CA 1
ATOM 3304 C C . TYR A 1 408 ? -0.039 20.456 16.977 1.00 93.31 408 TYR A C 1
ATOM 3306 O O . TYR A 1 408 ? -0.013 21.680 17.056 1.00 93.31 408 TYR A O 1
ATOM 3314 N N . GLN A 1 409 ? 0.105 19.674 18.044 1.00 95.12 409 GLN A N 1
ATOM 3315 C CA . GLN A 1 409 ? 0.371 20.155 19.397 1.00 95.12 409 GLN A CA 1
ATOM 3316 C C . GLN A 1 409 ? 1.708 20.911 19.499 1.00 95.12 409 GLN A C 1
ATOM 3318 O O . GLN A 1 409 ? 1.865 21.787 20.341 1.00 95.12 409 GLN A O 1
ATOM 3323 N N . GLU A 1 410 ? 2.670 20.621 18.621 1.00 96.88 410 GLU A N 1
ATOM 3324 C CA . GLU A 1 410 ? 3.976 21.288 18.589 1.00 96.88 410 GLU A CA 1
ATOM 3325 C C . GLU A 1 410 ? 3.931 22.642 17.863 1.00 96.88 410 GLU A C 1
ATOM 3327 O O . GLU A 1 410 ? 4.889 23.413 17.942 1.00 96.88 410 GLU A O 1
ATOM 3332 N N . TYR A 1 411 ? 2.824 22.992 17.194 1.00 96.94 411 TYR A N 1
ATOM 3333 C CA . TYR A 1 411 ? 2.677 24.307 16.553 1.00 96.94 411 TYR A CA 1
ATOM 3334 C C . TYR A 1 411 ? 2.702 25.447 17.587 1.00 96.94 411 TYR A C 1
ATOM 3336 O O . TYR A 1 411 ? 3.153 26.557 17.293 1.00 96.94 411 TYR A O 1
ATOM 3344 N N . ASP A 1 412 ? 2.347 25.161 18.844 1.00 95.50 412 ASP A N 1
ATOM 3345 C CA . ASP A 1 412 ? 2.462 26.097 19.966 1.00 95.50 412 ASP A CA 1
ATOM 3346 C C . ASP A 1 412 ? 3.905 26.563 20.222 1.00 95.50 412 ASP A C 1
ATOM 3348 O O . ASP A 1 412 ? 4.118 27.643 20.780 1.00 95.50 412 ASP A O 1
ATOM 3352 N N . ARG A 1 413 ? 4.913 25.817 19.760 1.00 96.06 413 ARG A N 1
ATOM 3353 C CA . ARG A 1 413 ? 6.332 26.189 19.882 1.00 96.06 413 ARG A CA 1
ATOM 3354 C C . ARG A 1 413 ? 6.827 27.104 18.763 1.00 96.06 413 ARG A C 1
ATOM 3356 O O . ARG A 1 413 ? 7.920 27.653 18.888 1.00 96.06 413 ARG A O 1
ATOM 3363 N N . MET A 1 414 ? 6.055 27.279 17.688 1.00 97.06 414 MET A N 1
ATOM 3364 C CA . MET A 1 414 ? 6.432 28.144 16.567 1.00 97.06 414 MET A CA 1
ATOM 3365 C C . MET A 1 414 ? 6.505 29.608 17.000 1.00 97.06 414 MET A C 1
ATOM 3367 O O . MET A 1 414 ? 5.633 30.102 17.715 1.00 97.06 414 MET A O 1
ATOM 3371 N N . SER A 1 415 ? 7.525 30.318 16.534 1.00 97.25 415 SER A N 1
ATOM 3372 C CA . SER A 1 415 ? 7.711 31.745 16.777 1.00 97.25 415 SER A CA 1
ATOM 3373 C C . SER A 1 415 ? 6.803 32.604 15.878 1.00 97.25 415 SER A C 1
ATOM 3375 O O . SER A 1 415 ? 6.383 32.155 14.810 1.00 97.25 415 SER A O 1
ATOM 3377 N N . PRO A 1 416 ? 6.549 33.883 16.218 1.00 97.56 416 PRO A N 1
ATOM 3378 C CA . PRO A 1 416 ? 5.836 34.806 15.325 1.00 97.56 416 PRO A CA 1
ATOM 3379 C C . PRO A 1 416 ? 6.472 34.947 13.927 1.00 97.56 416 PRO A C 1
ATOM 3381 O O . PRO A 1 416 ? 5.772 35.199 12.940 1.00 97.56 416 PRO A O 1
ATOM 3384 N N . ASN A 1 417 ? 7.795 34.771 13.820 1.00 96.69 417 ASN A N 1
ATOM 3385 C CA . ASN A 1 417 ? 8.490 34.784 12.533 1.00 96.69 417 ASN A CA 1
ATOM 3386 C C . ASN A 1 417 ? 8.144 33.546 11.701 1.00 96.69 417 ASN A C 1
ATOM 3388 O O . ASN A 1 417 ? 7.875 33.695 10.511 1.00 96.69 417 ASN A O 1
ATOM 3392 N N . ASP A 1 418 ? 8.059 32.371 12.329 1.00 97.31 418 ASP A N 1
ATOM 3393 C CA . ASP A 1 418 ? 7.682 31.117 11.665 1.00 97.31 418 ASP A CA 1
ATOM 3394 C C . ASP A 1 418 ? 6.265 31.244 11.093 1.00 97.31 418 ASP A C 1
ATOM 3396 O O . ASP A 1 418 ? 6.046 30.991 9.909 1.00 97.31 418 ASP A O 1
ATOM 3400 N N . ILE A 1 419 ? 5.319 31.750 11.899 1.00 97.44 419 ILE A N 1
ATOM 3401 C CA . ILE A 1 419 ? 3.934 32.013 11.472 1.00 97.44 419 ILE A CA 1
ATOM 3402 C C . ILE A 1 419 ? 3.910 32.949 10.259 1.00 97.44 419 ILE A C 1
ATOM 3404 O O . ILE A 1 419 ? 3.236 32.678 9.262 1.00 97.44 419 ILE A O 1
ATOM 3408 N N . SER A 1 420 ? 4.677 34.043 10.318 1.00 95.56 420 SER A N 1
ATOM 3409 C CA . SER A 1 420 ? 4.773 34.990 9.207 1.00 95.56 420 SER A CA 1
ATOM 3410 C C . SER A 1 420 ? 5.342 34.331 7.949 1.00 95.56 420 SER A C 1
ATOM 3412 O O . SER A 1 420 ? 4.804 34.530 6.859 1.00 95.56 420 SER A O 1
ATOM 3414 N N . HIS A 1 421 ? 6.429 33.568 8.072 1.00 95.31 421 HIS A N 1
ATOM 3415 C CA . HIS A 1 421 ? 7.071 32.877 6.951 1.00 95.31 421 HIS A CA 1
ATOM 3416 C C . HIS A 1 421 ? 6.104 31.906 6.280 1.00 95.31 421 HIS A C 1
ATOM 3418 O O . HIS A 1 421 ? 5.870 32.017 5.075 1.00 95.31 421 HIS A O 1
ATOM 3424 N N . ILE A 1 422 ? 5.459 31.045 7.074 1.00 95.75 422 ILE A N 1
ATOM 3425 C CA . ILE A 1 422 ? 4.503 30.046 6.592 1.00 95.75 422 ILE A CA 1
ATOM 3426 C C . ILE A 1 422 ? 3.384 30.708 5.791 1.00 95.75 422 ILE A C 1
ATOM 3428 O O . ILE A 1 422 ? 3.192 30.388 4.616 1.00 95.75 422 ILE A O 1
ATOM 3432 N N . PHE A 1 423 ? 2.684 31.679 6.385 1.00 92.69 423 PHE A N 1
ATOM 3433 C CA . PHE A 1 423 ? 1.544 32.316 5.726 1.00 92.69 423 PHE A CA 1
ATOM 3434 C C . PHE A 1 423 ? 1.945 33.124 4.490 1.00 92.69 423 PHE A C 1
ATOM 3436 O O . PHE A 1 423 ? 1.182 33.156 3.527 1.00 92.69 423 PHE A O 1
ATOM 3443 N N . ASN A 1 424 ? 3.130 33.750 4.465 1.00 91.00 424 ASN A N 1
ATOM 3444 C CA . ASN A 1 424 ? 3.597 34.442 3.259 1.00 91.00 424 ASN A CA 1
ATOM 3445 C C . ASN A 1 424 ? 3.873 33.442 2.125 1.00 91.00 424 ASN A C 1
ATOM 3447 O O . ASN A 1 424 ? 3.535 33.723 0.977 1.00 91.00 424 ASN A O 1
ATOM 3451 N N . LYS A 1 425 ? 4.461 32.279 2.434 1.00 90.81 425 LYS A N 1
ATOM 3452 C CA . LYS A 1 425 ? 4.808 31.253 1.440 1.00 90.81 425 LYS A CA 1
ATOM 3453 C C . LYS A 1 425 ? 3.587 30.584 0.819 1.00 90.81 425 LYS A C 1
ATOM 3455 O O . LYS A 1 425 ? 3.562 30.361 -0.392 1.00 90.81 425 LYS A O 1
ATOM 3460 N N . ILE A 1 426 ? 2.567 30.290 1.624 1.00 88.56 426 ILE A N 1
ATOM 3461 C CA . ILE A 1 426 ? 1.376 29.567 1.154 1.00 88.56 426 ILE A CA 1
ATOM 3462 C C . ILE A 1 426 ? 0.268 30.492 0.615 1.00 88.56 426 ILE A C 1
ATOM 3464 O O . ILE A 1 426 ? -0.681 30.011 0.001 1.00 88.56 426 ILE A O 1
ATOM 3468 N N . ALA A 1 427 ? 0.391 31.818 0.766 1.00 78.56 427 ALA A N 1
ATOM 3469 C CA . ALA A 1 427 ? -0.616 32.787 0.308 1.00 78.56 427 ALA A CA 1
ATOM 3470 C C . ALA A 1 427 ? -0.873 32.783 -1.214 1.00 78.56 427 ALA A C 1
ATOM 3472 O O . ALA A 1 427 ? -1.958 33.173 -1.648 1.00 78.56 427 ALA A O 1
ATOM 3473 N N . ASP A 1 428 ? 0.100 32.351 -2.022 1.00 71.62 428 ASP A N 1
ATOM 3474 C CA . ASP A 1 428 ? 0.004 32.257 -3.489 1.00 71.62 428 ASP A CA 1
ATOM 3475 C C . ASP A 1 428 ? -0.310 30.826 -3.979 1.00 71.62 428 ASP A C 1
ATOM 3477 O O . ASP A 1 428 ? -0.005 30.458 -5.120 1.00 71.62 428 ASP A O 1
ATOM 3481 N N . LEU A 1 429 ? -0.868 29.962 -3.124 1.00 70.81 429 LEU A N 1
ATOM 3482 C CA . LEU A 1 429 ? -1.384 28.668 -3.571 1.00 70.81 429 LEU A CA 1
ATOM 3483 C C . LEU A 1 429 ? -2.593 28.865 -4.495 1.00 70.81 429 LEU A C 1
ATOM 3485 O O . LEU A 1 429 ? -3.506 29.633 -4.201 1.00 70.81 429 LEU A O 1
ATOM 3489 N N . PHE A 1 430 ? -2.574 28.161 -5.631 1.00 56.34 430 PHE A N 1
ATOM 3490 C CA . PHE A 1 430 ? -3.664 28.159 -6.615 1.00 56.34 430 PHE A CA 1
ATOM 3491 C C . PHE A 1 430 ? -4.800 27.193 -6.247 1.00 56.34 430 PHE A C 1
ATOM 3493 O O . PHE A 1 430 ? -5.902 27.331 -6.770 1.00 56.34 430 PHE A O 1
ATOM 3500 N N . THR A 1 431 ? -4.509 26.194 -5.409 1.00 59.62 431 THR A N 1
ATOM 3501 C CA . THR A 1 431 ? -5.430 25.166 -4.906 1.00 59.62 431 THR A CA 1
ATOM 3502 C C . THR A 1 431 ? -4.929 24.684 -3.544 1.00 59.62 431 THR A C 1
ATOM 3504 O O . THR A 1 431 ? -3.717 24.524 -3.382 1.00 59.62 431 THR A O 1
ATOM 3507 N N . MET A 1 432 ? -5.829 24.415 -2.596 1.00 64.75 432 MET A N 1
ATOM 3508 C CA . MET A 1 432 ? -5.508 23.725 -1.338 1.00 64.75 432 MET A CA 1
ATOM 3509 C C . MET A 1 432 ? -5.913 22.253 -1.441 1.00 64.75 432 MET A C 1
ATOM 3511 O O . MET A 1 432 ? -6.896 21.927 -2.107 1.00 64.75 432 MET A O 1
ATOM 3515 N N . THR A 1 433 ? -5.118 21.362 -0.849 1.00 54.91 433 THR A N 1
ATOM 3516 C CA . THR A 1 433 ? -5.427 19.928 -0.803 1.00 54.91 433 THR A CA 1
ATOM 3517 C C . THR A 1 433 ? -6.476 19.645 0.268 1.00 54.91 433 THR A C 1
ATOM 3519 O O . THR A 1 433 ? -6.374 20.160 1.380 1.00 54.91 433 THR A O 1
ATOM 3522 N N . THR A 1 434 ? -7.445 18.796 -0.069 1.00 51.09 434 THR A N 1
ATOM 3523 C CA . THR A 1 434 ? -8.398 18.177 0.863 1.00 51.09 434 THR A CA 1
ATOM 3524 C C . THR A 1 434 ? -8.101 16.674 0.969 1.00 51.09 434 THR A C 1
ATOM 3526 O O . THR A 1 434 ? -7.414 16.129 0.100 1.00 51.09 434 THR A O 1
ATOM 3529 N N . ASP A 1 435 ? -8.601 16.012 2.022 1.00 45.88 435 ASP A N 1
ATOM 3530 C CA . ASP A 1 435 ? -8.264 14.645 2.498 1.00 45.88 435 ASP A CA 1
ATOM 3531 C C . ASP A 1 435 ? -8.332 13.488 1.477 1.00 45.88 435 ASP A C 1
ATOM 3533 O O . ASP A 1 435 ? -8.065 12.337 1.806 1.00 45.88 435 ASP A O 1
ATOM 3537 N N . TYR A 1 436 ? -8.684 13.746 0.220 1.00 30.91 436 TYR A N 1
ATOM 3538 C CA . TYR A 1 436 ? -8.967 12.706 -0.763 1.00 30.91 436 TYR A CA 1
ATOM 3539 C C . TYR A 1 436 ? -7.739 12.104 -1.469 1.00 30.91 436 TYR A C 1
ATOM 3541 O O . TYR A 1 436 ? -7.897 11.074 -2.123 1.00 30.91 436 TYR A O 1
ATOM 3549 N N . ILE A 1 437 ? -6.549 12.729 -1.422 1.00 38.41 437 ILE A N 1
ATOM 3550 C CA . ILE A 1 437 ? -5.400 12.298 -2.261 1.00 38.41 437 ILE A CA 1
ATOM 3551 C C . ILE A 1 437 ? -4.036 12.281 -1.531 1.00 38.41 437 ILE A C 1
ATOM 3553 O O . ILE A 1 437 ? -3.148 11.542 -1.953 1.00 38.41 437 ILE A O 1
ATOM 3557 N N . SER A 1 438 ? -3.830 13.041 -0.445 1.00 57.78 438 SER A N 1
ATOM 3558 C CA . SER A 1 438 ? -2.522 13.151 0.234 1.00 57.78 438 SER A CA 1
ATOM 3559 C C . SER A 1 438 ? -2.638 13.266 1.754 1.00 57.78 438 SER A C 1
ATOM 3561 O O . SER A 1 438 ? -3.536 13.947 2.233 1.00 57.78 438 SER A O 1
ATOM 3563 N N . CYS A 1 439 ? -1.658 12.750 2.507 1.00 65.38 439 CYS A N 1
ATOM 3564 C CA . CYS A 1 439 ? -1.575 12.911 3.976 1.00 65.38 439 CYS A CA 1
ATOM 3565 C C . CYS A 1 439 ? -1.301 14.356 4.440 1.00 65.38 439 CYS A C 1
ATOM 3567 O O . CYS A 1 439 ? -1.270 14.651 5.641 1.00 65.38 439 CYS A O 1
ATOM 3569 N N . VAL A 1 440 ? -1.074 15.254 3.479 1.00 75.44 440 VAL A N 1
ATOM 3570 C CA . VAL A 1 440 ? -0.995 16.698 3.667 1.00 75.44 440 VAL A CA 1
ATOM 3571 C C . VAL A 1 440 ? -2.383 17.286 3.435 1.00 75.44 440 VAL A C 1
ATOM 3573 O O . VAL A 1 440 ? -2.796 17.494 2.291 1.00 75.44 440 VAL A O 1
ATOM 3576 N N . ASN A 1 441 ? -3.094 17.571 4.521 1.00 80.62 441 ASN A N 1
ATOM 3577 C CA . ASN A 1 441 ? -4.313 18.365 4.486 1.00 80.62 441 ASN A CA 1
ATOM 3578 C C . ASN A 1 441 ? -3.945 19.832 4.737 1.00 80.62 441 ASN A C 1
ATOM 3580 O O . ASN A 1 441 ? -3.616 20.228 5.856 1.00 80.62 441 ASN A O 1
ATOM 3584 N N . THR A 1 442 ? -3.957 20.635 3.672 1.00 83.44 442 THR A N 1
ATOM 3585 C CA . THR A 1 442 ? -3.547 22.043 3.756 1.00 83.44 442 THR A CA 1
ATOM 3586 C C . THR A 1 442 ? -4.526 22.858 4.602 1.00 83.44 442 THR A C 1
ATOM 3588 O O . THR A 1 442 ? -4.098 23.746 5.340 1.00 83.44 442 THR A O 1
ATOM 3591 N N . GLU A 1 443 ? -5.825 22.560 4.521 1.00 81.31 443 GLU A N 1
ATOM 3592 C CA . GLU A 1 443 ? -6.844 23.266 5.302 1.00 81.31 443 GLU A CA 1
ATOM 3593 C C . GLU A 1 443 ? -6.673 22.999 6.798 1.00 81.31 443 GLU A C 1
ATOM 3595 O O . GLU A 1 443 ? -6.639 23.939 7.591 1.00 81.31 443 GLU A O 1
ATOM 3600 N N . GLU A 1 444 ? -6.483 21.733 7.173 1.00 85.19 444 GLU A N 1
ATOM 3601 C CA . GLU A 1 444 ? -6.248 21.330 8.559 1.00 85.19 444 GLU A CA 1
ATOM 3602 C C . GLU A 1 444 ? -4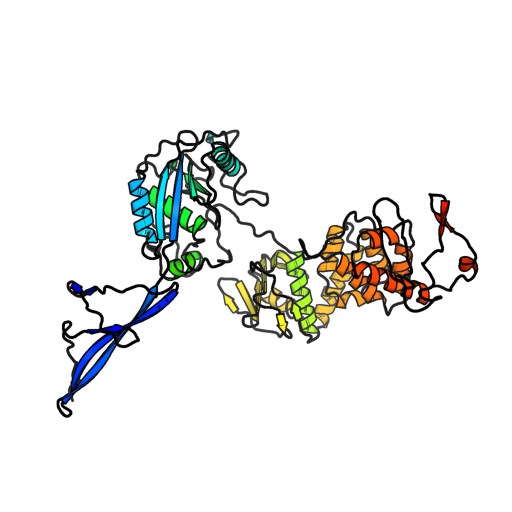.970 21.966 9.115 1.00 85.19 444 GLU A C 1
ATOM 3604 O O . GLU A 1 444 ? -4.999 22.530 10.207 1.00 85.19 444 GLU A O 1
ATOM 3609 N N . ILE A 1 445 ? -3.870 21.961 8.349 1.00 91.00 445 ILE A N 1
ATOM 3610 C CA . ILE A 1 445 ? -2.620 22.628 8.745 1.00 91.00 445 ILE A CA 1
ATOM 3611 C C . ILE A 1 445 ? -2.875 24.112 9.033 1.00 91.00 445 ILE A C 1
ATOM 3613 O O . ILE A 1 445 ? -2.469 24.612 10.080 1.00 91.00 445 ILE A O 1
ATOM 3617 N N . ILE A 1 446 ? -3.579 24.821 8.145 1.00 90.75 446 ILE A N 1
ATOM 3618 C CA . ILE A 1 446 ? -3.895 26.243 8.341 1.00 90.75 446 ILE A CA 1
ATOM 3619 C C . ILE A 1 446 ? -4.714 26.445 9.618 1.00 90.75 446 ILE A C 1
ATOM 3621 O O . ILE A 1 446 ? -4.368 27.309 10.428 1.00 90.75 446 ILE A O 1
ATOM 3625 N N . LEU A 1 447 ? -5.768 25.648 9.818 1.00 90.25 447 LEU A N 1
ATOM 3626 C CA . LEU A 1 447 ? -6.633 25.740 10.996 1.00 90.25 447 LEU A CA 1
ATOM 3627 C C . LEU A 1 447 ? -5.875 25.442 12.297 1.00 90.25 447 LEU A C 1
ATOM 3629 O O . LEU A 1 447 ? -6.048 26.142 13.296 1.00 90.25 447 LEU A O 1
ATOM 3633 N N . LYS A 1 448 ? -4.969 24.463 12.285 1.00 94.69 448 LYS A N 1
ATOM 3634 C CA . LYS A 1 448 ? -4.146 24.126 13.451 1.00 94.69 448 LYS A CA 1
ATOM 3635 C C . LYS A 1 448 ? -3.103 25.197 13.756 1.00 94.69 448 LYS A C 1
ATOM 3637 O O . LYS A 1 448 ? -2.869 25.502 14.924 1.00 94.69 448 LYS A O 1
ATOM 3642 N N . ILE A 1 449 ? -2.531 25.848 12.741 1.00 95.69 449 ILE A N 1
ATOM 3643 C CA . ILE A 1 449 ? -1.601 26.964 12.966 1.00 95.69 449 ILE A CA 1
ATOM 3644 C C . ILE A 1 449 ? -2.334 28.175 13.553 1.00 95.69 449 ILE A C 1
ATOM 3646 O O . ILE A 1 449 ? -1.854 28.751 14.531 1.00 95.69 449 ILE A O 1
ATOM 3650 N N . ILE A 1 450 ? -3.498 28.567 13.020 1.00 93.44 450 ILE A N 1
ATOM 3651 C CA . ILE A 1 450 ? -4.252 29.685 13.618 1.00 93.44 450 ILE A CA 1
ATOM 3652 C C . ILE A 1 450 ? -4.706 29.343 15.042 1.00 93.44 450 ILE A C 1
ATOM 3654 O O . ILE A 1 450 ? -4.711 30.217 15.904 1.00 93.44 450 ILE A O 1
ATOM 3658 N N . GLU A 1 451 ? -5.030 28.077 15.317 1.00 94.62 451 GLU A N 1
ATOM 3659 C CA . GLU A 1 451 ? -5.366 27.607 16.657 1.00 94.62 451 GLU A CA 1
ATOM 3660 C C . GLU A 1 451 ? -4.197 27.790 17.632 1.00 94.62 451 GLU A C 1
ATOM 3662 O O . GLU A 1 451 ? -4.404 28.365 18.701 1.00 94.62 451 GLU A O 1
ATOM 3667 N N . SER A 1 452 ? -2.970 27.453 17.222 1.00 95.88 452 SER A N 1
ATOM 3668 C CA . SER A 1 452 ? -1.751 27.676 18.023 1.00 95.88 452 SER A CA 1
ATOM 3669 C C . SER A 1 452 ? -1.441 29.155 18.319 1.00 95.88 452 SER A C 1
ATOM 3671 O O . SER A 1 452 ? -0.606 29.489 19.163 1.00 95.88 452 SER A O 1
ATOM 3673 N N . CYS A 1 453 ? -2.113 30.082 17.625 1.00 96.88 453 CYS A N 1
ATOM 3674 C CA . CYS A 1 453 ? -1.994 31.517 17.872 1.00 96.88 453 CYS A CA 1
ATOM 3675 C C . CYS A 1 453 ? -2.971 32.015 18.952 1.00 96.88 453 CYS A C 1
ATOM 3677 O O . CYS A 1 453 ? -2.810 33.134 19.433 1.00 96.88 453 CYS A O 1
ATOM 3679 N N . LYS A 1 454 ? -3.988 31.235 19.359 1.00 93.44 454 LYS A N 1
ATOM 3680 C CA . LYS A 1 454 ? -5.104 31.714 20.208 1.00 93.44 454 LYS A CA 1
ATOM 3681 C C . LYS A 1 454 ? -4.666 32.334 21.540 1.00 93.44 454 LYS A C 1
ATOM 3683 O O . LYS A 1 454 ? -5.333 33.248 22.018 1.00 93.44 454 LYS A O 1
ATOM 3688 N N . SER A 1 455 ? -3.561 31.876 22.120 1.00 91.31 455 SER A N 1
ATOM 3689 C CA . SER A 1 455 ? -3.038 32.359 23.405 1.00 91.31 455 SER A CA 1
ATOM 3690 C C . SER A 1 455 ? -1.821 33.287 23.297 1.00 91.31 455 SER A C 1
ATOM 3692 O O . SER A 1 455 ? -1.279 33.673 24.331 1.00 91.31 455 SER A O 1
ATOM 3694 N N . ASP A 1 456 ? -1.374 33.647 22.087 1.00 95.50 456 ASP A N 1
ATOM 3695 C CA . ASP A 1 456 ? -0.163 34.451 21.870 1.00 95.50 456 ASP A CA 1
ATOM 3696 C C . ASP A 1 456 ? -0.421 35.645 20.936 1.00 95.50 456 ASP A C 1
ATOM 3698 O O . ASP A 1 456 ? -0.473 35.522 19.709 1.00 95.50 456 ASP A O 1
ATOM 3702 N N . ASN A 1 457 ? -0.513 36.836 21.531 1.00 93.75 457 ASN A N 1
ATOM 3703 C CA . ASN A 1 457 ? -0.766 38.088 20.816 1.00 93.75 457 ASN A CA 1
ATOM 3704 C C . ASN A 1 457 ? 0.303 38.400 19.752 1.00 93.75 457 ASN A C 1
ATOM 3706 O O . ASN A 1 457 ? -0.015 38.969 18.708 1.00 93.75 457 ASN A O 1
ATOM 3710 N N . GLN A 1 458 ? 1.570 38.028 19.966 1.00 95.94 458 GLN A N 1
ATOM 3711 C CA . GLN A 1 458 ? 2.619 38.292 18.977 1.00 95.94 458 GLN A CA 1
ATOM 3712 C C . GLN A 1 458 ? 2.436 37.417 17.736 1.00 95.94 458 GLN A C 1
ATOM 3714 O O . GLN A 1 458 ? 2.582 37.913 16.615 1.00 95.94 458 GLN A O 1
ATOM 3719 N N . LYS A 1 459 ? 2.052 36.146 17.912 1.00 97.12 459 LYS A N 1
ATOM 3720 C CA . LYS A 1 459 ? 1.706 35.256 16.791 1.00 97.12 459 LYS A CA 1
ATOM 3721 C C . LYS A 1 459 ? 0.454 35.728 16.057 1.00 97.12 459 LYS A C 1
ATOM 3723 O O . LYS A 1 459 ? 0.444 35.758 14.827 1.00 97.12 459 LYS A O 1
ATOM 3728 N N . GLN A 1 460 ? -0.567 36.170 16.795 1.00 95.19 460 GLN A N 1
ATOM 3729 C CA . GLN A 1 460 ? -1.779 36.757 16.214 1.00 95.19 460 GLN A CA 1
ATOM 3730 C C . GLN A 1 460 ? -1.439 37.969 15.341 1.00 95.19 460 GLN A C 1
ATOM 3732 O O . GLN A 1 460 ? -1.837 38.032 14.179 1.00 95.19 460 GLN A O 1
ATOM 3737 N N . MET A 1 461 ? -0.638 38.908 15.852 1.00 91.56 461 MET A N 1
ATOM 3738 C CA . MET A 1 461 ? -0.205 40.082 15.090 1.00 91.56 461 MET A CA 1
ATOM 3739 C C . MET A 1 461 ? 0.632 39.719 13.856 1.00 91.56 461 MET A C 1
ATOM 3741 O O . MET A 1 461 ? 0.451 40.325 12.797 1.00 91.56 461 MET A O 1
ATOM 3745 N N . ALA A 1 462 ? 1.528 38.736 13.968 1.00 95.25 462 ALA A N 1
ATOM 3746 C CA . ALA A 1 462 ? 2.314 38.219 12.849 1.00 95.25 462 ALA A CA 1
ATOM 3747 C C . ALA A 1 462 ? 1.424 37.652 11.732 1.00 95.25 462 ALA A C 1
ATOM 3749 O O . ALA A 1 462 ? 1.554 38.053 10.572 1.00 95.25 462 ALA A O 1
ATOM 3750 N N . LEU A 1 463 ? 0.462 36.797 12.088 1.00 93.75 463 LEU A N 1
ATOM 3751 C CA . LEU A 1 463 ? -0.532 36.251 11.166 1.00 93.75 463 LEU A CA 1
ATOM 3752 C C . LEU A 1 463 ? -1.330 37.366 10.473 1.00 93.75 463 LEU A C 1
ATOM 3754 O O . LEU A 1 463 ? -1.378 37.433 9.242 1.00 93.75 463 LEU A O 1
ATOM 3758 N N . LEU A 1 464 ? -1.916 38.281 11.251 1.00 86.69 464 LEU A N 1
ATOM 3759 C CA . LEU A 1 464 ? -2.733 39.378 10.724 1.00 86.69 464 LEU A CA 1
ATOM 3760 C C . LEU A 1 464 ? -1.932 40.295 9.792 1.00 86.69 464 LEU A C 1
ATOM 3762 O O . LEU A 1 464 ? -2.434 40.707 8.746 1.00 86.69 464 LEU A O 1
ATOM 3766 N N . SER A 1 465 ? -0.667 40.570 10.119 1.00 86.25 465 SER A N 1
ATOM 3767 C CA . SER A 1 465 ? 0.241 41.342 9.265 1.00 86.25 465 SER A CA 1
ATOM 3768 C C . SER A 1 465 ? 0.392 40.724 7.873 1.00 86.25 465 SER A C 1
ATOM 3770 O O . SER A 1 465 ? 0.443 41.450 6.880 1.00 86.25 465 SER A O 1
ATOM 3772 N N . VAL A 1 466 ? 0.416 39.392 7.763 1.00 85.94 466 VAL A N 1
ATOM 3773 C CA . VAL A 1 466 ? 0.478 38.698 6.469 1.00 85.94 466 VAL A CA 1
ATOM 3774 C C . VAL A 1 466 ? -0.869 38.695 5.754 1.00 85.94 466 VAL A C 1
ATOM 3776 O O . VAL A 1 466 ? -0.926 38.975 4.554 1.00 85.94 466 VAL A O 1
ATOM 3779 N N . LEU A 1 467 ? -1.958 38.414 6.472 1.00 80.06 467 LEU A N 1
ATOM 3780 C CA . LEU A 1 467 ? -3.300 38.341 5.888 1.00 80.06 467 LEU A CA 1
ATOM 3781 C C . LEU A 1 467 ? -3.768 39.688 5.319 1.00 80.06 467 LEU A C 1
ATOM 3783 O O . LEU A 1 467 ? -4.418 39.717 4.272 1.00 80.06 467 LEU A O 1
ATOM 3787 N N . ARG A 1 468 ? -3.386 40.803 5.958 1.00 74.31 468 ARG A N 1
ATOM 3788 C CA . ARG A 1 468 ? -3.698 42.171 5.505 1.00 74.31 468 ARG A CA 1
ATOM 3789 C C . ARG A 1 468 ? -2.902 42.615 4.273 1.00 74.31 468 ARG A C 1
ATOM 3791 O O . ARG A 1 468 ? -3.230 43.644 3.682 1.00 74.31 468 ARG A O 1
ATOM 3798 N N . LYS A 1 469 ? -1.851 41.891 3.872 1.00 72.38 469 LYS A N 1
ATOM 3799 C CA . LYS A 1 469 ? -1.067 42.243 2.680 1.00 72.38 469 LYS A CA 1
ATOM 3800 C C . LYS A 1 469 ? -1.821 41.857 1.412 1.00 72.38 469 LYS A C 1
ATOM 3802 O O . LYS A 1 469 ? -2.137 40.692 1.180 1.00 72.38 469 LYS A O 1
ATOM 3807 N N . GLY A 1 470 ? -2.050 42.847 0.551 1.00 65.75 470 GLY A N 1
ATOM 3808 C CA . GLY A 1 470 ? -2.648 42.635 -0.765 1.00 65.75 470 GLY A CA 1
ATOM 3809 C C . GLY A 1 470 ? -4.004 41.931 -0.681 1.00 65.75 470 GLY A C 1
ATOM 3810 O O . GLY A 1 470 ? -4.905 42.393 0.010 1.00 65.75 470 GLY A O 1
ATOM 3811 N N . ASN A 1 471 ? -4.143 40.817 -1.404 1.00 66.44 471 ASN A N 1
ATOM 3812 C CA . ASN A 1 471 ? -5.379 40.029 -1.468 1.00 66.44 471 ASN A CA 1
ATOM 3813 C C . ASN A 1 471 ? -5.287 38.706 -0.682 1.00 66.44 471 ASN A C 1
ATOM 3815 O O . ASN A 1 471 ? -6.053 37.782 -0.955 1.00 66.44 471 ASN A O 1
ATOM 3819 N N . ASN A 1 472 ? -4.329 38.580 0.244 1.00 69.62 472 ASN A N 1
ATOM 3820 C CA . ASN A 1 472 ? -4.000 37.306 0.888 1.00 69.62 472 ASN A CA 1
ATOM 3821 C C . ASN A 1 472 ? -5.187 36.711 1.644 1.00 69.62 472 ASN A C 1
ATOM 3823 O O . ASN A 1 472 ? -5.550 35.570 1.380 1.00 69.62 472 ASN A O 1
ATOM 3827 N N . ILE A 1 473 ? -5.856 37.487 2.501 1.00 71.62 473 ILE A N 1
ATOM 3828 C CA . ILE A 1 473 ? -7.025 37.005 3.251 1.00 71.62 473 ILE A CA 1
ATOM 3829 C C . ILE A 1 473 ? -8.123 36.431 2.344 1.00 71.62 473 ILE A C 1
ATOM 3831 O O . ILE A 1 473 ? -8.650 35.352 2.605 1.00 71.62 473 ILE A O 1
ATOM 3835 N N . ASN A 1 474 ? -8.399 37.089 1.216 1.00 63.56 474 ASN A N 1
ATOM 3836 C CA . ASN A 1 474 ? -9.394 36.624 0.255 1.00 63.56 474 ASN A CA 1
ATOM 3837 C C . ASN A 1 474 ? -8.943 35.348 -0.458 1.00 63.56 474 ASN A C 1
ATOM 3839 O O . ASN A 1 474 ? -9.783 34.510 -0.770 1.00 63.56 474 ASN A O 1
ATOM 3843 N N . ARG A 1 475 ? -7.637 35.177 -0.705 1.00 69.81 475 ARG A N 1
ATOM 3844 C CA . ARG A 1 475 ? -7.095 33.931 -1.261 1.00 69.81 475 ARG A CA 1
ATOM 3845 C C . ARG A 1 475 ? -7.282 32.778 -0.284 1.00 69.81 475 ARG A C 1
ATOM 3847 O O . ARG A 1 475 ? -7.807 31.759 -0.704 1.00 69.81 475 ARG A O 1
ATOM 3854 N N . PHE A 1 476 ? -6.953 32.934 0.998 1.00 74.44 476 PHE A N 1
ATOM 3855 C CA . PHE A 1 476 ? -7.205 31.882 1.994 1.00 74.44 476 PHE A CA 1
ATOM 3856 C C . PHE A 1 476 ? -8.697 31.523 2.067 1.00 74.44 476 PHE A C 1
ATOM 3858 O O . PHE A 1 476 ? -9.064 30.361 1.923 1.00 74.44 476 PHE A O 1
ATOM 3865 N N . ILE A 1 477 ? -9.575 32.524 2.163 1.00 69.69 477 ILE A N 1
ATOM 3866 C CA . ILE A 1 477 ? -11.028 32.305 2.237 1.00 69.69 477 ILE A CA 1
ATOM 3867 C C . ILE A 1 477 ? -11.600 31.672 0.955 1.00 69.69 477 ILE A C 1
ATOM 3869 O O . ILE A 1 477 ? -12.568 30.917 1.018 1.00 69.69 477 ILE A O 1
ATOM 3873 N N . ALA A 1 478 ? -11.044 31.981 -0.218 1.00 62.38 478 ALA A N 1
ATOM 3874 C CA . ALA A 1 478 ? -11.507 31.407 -1.479 1.00 62.38 478 ALA A CA 1
ATOM 3875 C C . ALA A 1 478 ? -11.210 29.907 -1.600 1.00 62.38 478 ALA A C 1
ATOM 3877 O O . ALA A 1 478 ? -11.937 29.223 -2.320 1.00 62.38 478 ALA A O 1
ATOM 3878 N N . HIS A 1 479 ? -10.165 29.422 -0.925 1.00 67.62 479 HIS A N 1
ATOM 3879 C CA . HIS A 1 479 ? -9.736 28.029 -1.001 1.00 67.62 479 HIS A CA 1
ATOM 3880 C C . HIS A 1 479 ? -10.308 27.152 0.109 1.00 67.62 479 HIS A C 1
ATOM 3882 O O . HIS A 1 479 ? -10.516 25.978 -0.152 1.00 67.62 479 HIS A O 1
ATOM 3888 N N . LEU A 1 480 ? -10.605 27.717 1.283 1.00 68.62 480 LEU A N 1
ATOM 3889 C CA . LEU A 1 480 ? -11.282 26.994 2.359 1.00 68.62 480 LEU A CA 1
ATOM 3890 C C . LEU A 1 480 ? -12.767 26.791 2.025 1.00 68.62 480 LEU A C 1
ATOM 3892 O O . LEU A 1 480 ? -13.465 27.734 1.614 1.00 68.62 480 LEU A O 1
ATOM 3896 N N . ASP A 1 481 ? -13.279 25.583 2.244 1.00 64.56 481 ASP A N 1
ATOM 3897 C CA . ASP A 1 481 ? -14.689 25.260 2.041 1.00 64.56 481 ASP A CA 1
ATOM 3898 C C . ASP A 1 481 ? -15.501 25.175 3.352 1.00 64.56 481 ASP A C 1
ATOM 3900 O O . ASP A 1 481 ? -14.998 25.415 4.450 1.00 64.56 481 ASP A O 1
ATOM 3904 N N . GLY A 1 482 ? -16.819 24.980 3.206 1.00 67.62 482 GLY A N 1
ATOM 3905 C CA . GLY A 1 482 ? -17.728 24.628 4.304 1.00 67.62 482 GLY A CA 1
ATOM 3906 C C . GLY A 1 482 ? -17.546 25.385 5.628 1.00 67.62 482 GLY A C 1
ATOM 3907 O O . GLY A 1 482 ? -17.614 26.620 5.672 1.00 67.62 482 GLY A O 1
ATOM 3908 N N . GLU A 1 483 ? -17.378 24.604 6.698 1.00 67.25 483 GLU A N 1
ATOM 3909 C CA . GLU A 1 483 ? -17.168 25.063 8.077 1.00 67.25 483 GLU A CA 1
ATOM 3910 C C . GLU A 1 483 ? -15.727 25.532 8.329 1.00 67.25 483 GLU A C 1
ATOM 3912 O O . GLU A 1 483 ? -15.540 26.520 9.038 1.00 67.25 483 GLU A O 1
ATOM 3917 N N . ASN A 1 484 ? -14.727 24.932 7.671 1.00 73.25 484 ASN A N 1
ATOM 3918 C CA . ASN A 1 484 ? -13.310 25.307 7.788 1.00 73.25 484 ASN A CA 1
ATOM 3919 C C . ASN A 1 484 ? -13.094 26.793 7.466 1.00 73.25 484 ASN A C 1
ATOM 3921 O O . ASN A 1 484 ? -12.419 27.534 8.183 1.00 73.25 484 ASN A O 1
ATOM 3925 N N . ARG A 1 485 ? -13.763 27.278 6.418 1.00 72.31 485 ARG A N 1
ATOM 3926 C CA . ARG A 1 485 ? -13.774 28.699 6.058 1.00 72.31 485 ARG A CA 1
ATOM 3927 C C . ARG A 1 485 ? -14.368 29.595 7.140 1.00 72.31 485 ARG A C 1
ATOM 3929 O O . ARG A 1 485 ? -13.865 30.699 7.351 1.00 72.31 485 ARG A O 1
ATOM 3936 N N . LYS A 1 486 ? -15.462 29.166 7.777 1.00 66.06 486 LYS A N 1
ATOM 3937 C CA . LYS A 1 486 ? -16.105 29.942 8.846 1.00 66.06 486 LYS A CA 1
ATOM 3938 C C . LYS A 1 486 ? -15.188 30.013 10.060 1.00 66.06 486 LYS A C 1
ATOM 3940 O O . LYS A 1 486 ? -14.981 31.102 10.585 1.00 66.06 486 LYS A O 1
ATOM 3945 N N . GLU A 1 487 ? -14.606 28.886 10.461 1.00 74.94 487 GLU A N 1
ATOM 3946 C CA . GLU A 1 487 ? -13.681 28.819 11.592 1.00 74.94 487 GLU A CA 1
ATOM 3947 C C . GLU A 1 487 ? -12.465 29.726 11.388 1.00 74.94 487 GLU A C 1
ATOM 3949 O O . GLU A 1 487 ? -12.149 30.530 12.269 1.00 74.94 487 GLU A O 1
ATOM 3954 N N . PHE A 1 488 ? -11.836 29.667 10.209 1.00 78.88 488 PHE A N 1
ATOM 3955 C CA . PHE A 1 488 ? -10.734 30.559 9.852 1.00 78.88 488 PHE A CA 1
ATOM 3956 C C . PHE A 1 488 ? -11.142 32.032 9.965 1.00 78.88 488 PHE A C 1
ATOM 3958 O O . PHE A 1 488 ? -10.469 32.821 10.630 1.00 78.88 488 PHE A O 1
ATOM 3965 N N . LEU A 1 489 ? -12.276 32.398 9.358 1.00 70.50 489 LEU A N 1
ATOM 3966 C CA . LEU A 1 489 ? -12.764 33.774 9.337 1.00 70.50 489 LEU A CA 1
ATOM 3967 C C . LEU A 1 489 ? -13.021 34.314 10.749 1.00 70.50 489 LEU A C 1
ATOM 3969 O O . LEU A 1 489 ? -12.520 35.385 11.093 1.00 70.50 489 LEU A O 1
ATOM 3973 N N . PHE A 1 490 ? -13.775 33.577 11.568 1.00 71.38 490 PHE A N 1
ATOM 3974 C CA . PHE A 1 490 ? -14.123 34.007 12.923 1.00 71.38 490 PHE A CA 1
ATOM 3975 C C . PHE A 1 490 ? -12.910 34.041 13.848 1.00 71.38 490 PHE A C 1
ATOM 3977 O O . PHE A 1 490 ? -12.776 34.959 14.655 1.00 71.38 490 PHE A O 1
ATOM 3984 N N . THR A 1 491 ? -11.988 33.089 13.710 1.00 79.62 491 THR A N 1
ATOM 3985 C CA . THR A 1 491 ? -10.753 33.077 14.501 1.00 79.62 491 THR A CA 1
ATOM 3986 C C . THR A 1 491 ? -9.884 34.292 14.172 1.00 79.62 491 THR A C 1
ATOM 3988 O O . THR A 1 491 ? -9.476 35.018 15.078 1.00 79.62 491 THR A O 1
ATOM 3991 N N . CYS A 1 492 ? -9.673 34.594 12.886 1.00 78.31 492 CYS A N 1
ATOM 3992 C CA . CYS A 1 492 ? -8.934 35.790 12.480 1.00 78.31 492 CYS A CA 1
ATOM 3993 C C . CYS A 1 492 ? -9.639 37.090 12.899 1.00 78.31 492 CYS A C 1
ATOM 3995 O O . CYS A 1 492 ? -8.966 38.028 13.321 1.00 78.31 492 CYS A O 1
ATOM 3997 N N . ALA A 1 493 ? -10.973 37.156 12.834 1.00 69.25 493 ALA A N 1
ATOM 3998 C CA . ALA A 1 493 ? -11.731 38.317 13.305 1.00 69.25 493 ALA A CA 1
ATOM 3999 C C . ALA A 1 493 ? -11.558 38.545 14.817 1.00 69.25 493 ALA A C 1
ATOM 4001 O O . ALA A 1 493 ? -11.348 39.678 15.249 1.00 69.25 493 ALA A O 1
ATOM 4002 N N . LYS A 1 494 ? -11.560 37.475 15.622 1.00 76.94 494 LYS A N 1
ATOM 4003 C CA . LYS A 1 494 ? -11.273 37.556 17.063 1.00 76.94 494 LYS A CA 1
ATOM 4004 C C . LYS A 1 494 ? -9.861 38.057 17.335 1.00 76.94 494 LYS A C 1
ATOM 4006 O O . LYS A 1 494 ? -9.688 38.928 18.183 1.00 76.94 494 LYS A O 1
ATOM 4011 N N . PHE A 1 495 ? -8.869 37.579 16.585 1.00 84.56 495 PHE A N 1
ATOM 4012 C CA . PHE A 1 495 ? -7.497 38.085 16.689 1.00 84.56 495 PHE A CA 1
ATOM 4013 C C . PHE A 1 495 ? -7.408 39.568 16.324 1.00 84.56 495 PHE A C 1
ATOM 4015 O O . PHE A 1 495 ? -6.703 40.323 16.993 1.00 84.56 495 PHE A O 1
ATOM 4022 N N . GLU A 1 496 ? -8.133 40.010 15.295 1.00 73.31 496 GLU A N 1
ATOM 4023 C CA . GLU A 1 496 ? -8.200 41.421 14.908 1.00 73.31 496 GLU A CA 1
ATOM 4024 C C . GLU A 1 496 ? -8.738 42.273 16.067 1.00 73.31 496 GLU A C 1
ATOM 4026 O O . GLU A 1 496 ? -8.098 43.249 16.452 1.00 73.31 496 GLU A O 1
ATOM 4031 N N . ILE A 1 497 ? -9.846 41.858 16.691 1.00 69.31 497 ILE A N 1
ATOM 4032 C CA . ILE A 1 497 ? -10.449 42.545 17.847 1.00 69.31 497 ILE A CA 1
ATOM 4033 C C . ILE A 1 497 ? -9.488 42.583 19.043 1.00 69.31 497 ILE A C 1
ATOM 4035 O O . ILE A 1 497 ? -9.395 43.593 19.734 1.00 69.31 497 ILE A O 1
ATOM 4039 N N . GLN A 1 498 ? -8.768 41.489 19.295 1.00 79.25 498 GLN A N 1
ATOM 4040 C CA . GLN A 1 498 ? -7.850 41.377 20.430 1.00 79.25 498 GLN A CA 1
ATOM 4041 C C . GLN A 1 498 ? -6.587 42.235 20.274 1.00 79.25 498 GLN A C 1
ATOM 4043 O O . GLN A 1 498 ? -6.051 42.711 21.275 1.00 79.25 498 GLN A O 1
ATOM 4048 N N . ASN A 1 499 ? -6.107 42.441 19.042 1.00 78.62 499 ASN A N 1
ATOM 4049 C CA . ASN A 1 499 ? -4.817 43.092 18.776 1.00 78.62 499 ASN A CA 1
ATOM 4050 C C . ASN A 1 499 ? -4.925 44.460 18.102 1.00 78.62 499 ASN A C 1
ATOM 4052 O O . ASN A 1 499 ? -3.907 45.130 17.921 1.00 78.62 499 ASN A O 1
ATOM 4056 N N . THR A 1 500 ? -6.122 44.887 17.701 1.00 65.94 500 THR A N 1
ATOM 4057 C CA . THR A 1 500 ? -6.338 46.213 17.121 1.00 65.94 500 THR A CA 1
ATOM 4058 C C . THR A 1 500 ? -7.267 47.056 17.973 1.00 65.94 500 THR A C 1
ATOM 4060 O O . THR A 1 500 ? -8.246 46.589 18.544 1.00 65.94 500 THR A O 1
ATOM 4063 N N . THR A 1 501 ? -6.960 48.346 18.052 1.00 55.84 501 THR A N 1
ATOM 4064 C CA . THR A 1 501 ? -7.897 49.341 18.567 1.00 55.84 501 THR A CA 1
ATOM 4065 C C . THR A 1 501 ? -8.985 49.604 17.520 1.00 55.84 501 THR A C 1
ATOM 4067 O O . THR A 1 501 ? -8.626 49.931 16.384 1.00 55.84 501 THR A O 1
ATOM 4070 N N . PRO A 1 502 ? -10.283 49.534 17.870 1.00 49.09 502 PRO A N 1
ATOM 4071 C CA . PRO A 1 502 ? -11.360 49.859 16.940 1.00 49.09 502 PRO A CA 1
ATOM 4072 C C . PRO A 1 502 ? -11.243 51.296 16.411 1.00 49.09 502 PRO A C 1
ATOM 4074 O O . PRO A 1 502 ? -11.247 52.250 17.192 1.00 49.09 502 PRO A O 1
ATOM 4077 N N . ASP A 1 503 ? -11.184 51.469 15.087 1.00 49.59 503 ASP A N 1
ATOM 4078 C CA . ASP A 1 503 ? -11.328 52.789 14.462 1.00 49.59 503 ASP A CA 1
ATOM 4079 C C . ASP A 1 503 ? -12.818 53.115 14.289 1.00 49.59 503 ASP A C 1
ATOM 4081 O O . ASP A 1 503 ? -13.470 52.736 13.313 1.00 49.59 503 ASP A O 1
ATOM 4085 N N . VAL A 1 504 ? -13.366 53.849 15.257 1.00 44.19 504 VAL A N 1
ATOM 4086 C CA . VAL A 1 504 ? -14.763 54.313 15.265 1.00 44.19 504 VAL A CA 1
ATOM 4087 C C . VAL A 1 504 ? -15.130 55.202 14.070 1.00 44.19 504 VAL A C 1
ATOM 4089 O O . VAL A 1 504 ? -16.316 55.400 13.805 1.00 44.19 504 VAL A O 1
ATOM 4092 N N . THR A 1 505 ? -14.155 55.729 13.319 1.00 44.53 505 THR A N 1
ATOM 4093 C CA . THR A 1 505 ? -14.428 56.532 12.120 1.00 44.53 505 THR A CA 1
ATOM 4094 C C . THR A 1 505 ? -14.727 55.689 10.876 1.00 44.53 505 THR A C 1
ATOM 4096 O O . THR A 1 505 ? -15.351 56.202 9.944 1.00 44.53 505 THR A O 1
ATOM 4099 N N . GLU A 1 506 ? -14.371 54.395 10.852 1.00 47.25 506 GLU A N 1
ATOM 4100 C CA . GLU A 1 506 ? -14.662 53.508 9.711 1.00 47.25 506 GLU A CA 1
ATOM 4101 C C . GLU A 1 506 ? -16.152 53.129 9.599 1.00 47.25 506 GLU A C 1
ATOM 4103 O O . GLU A 1 506 ? -16.630 52.919 8.487 1.00 47.25 506 GLU A O 1
ATOM 4108 N N . ILE A 1 507 ? -16.918 53.138 10.701 1.00 39.84 507 I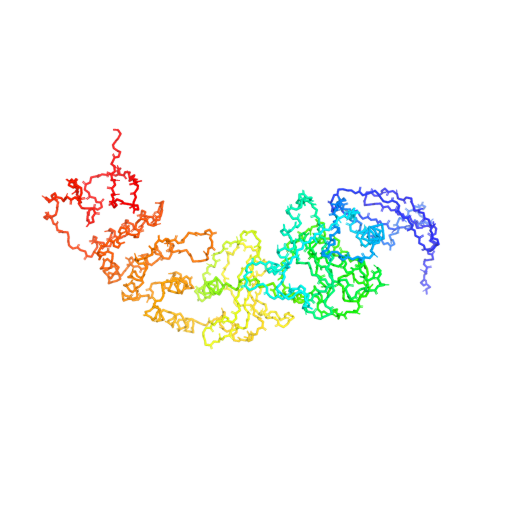LE A N 1
ATOM 4109 C CA . ILE A 1 507 ? -18.372 52.845 10.712 1.00 39.84 507 ILE A CA 1
ATOM 4110 C C . ILE A 1 507 ? -19.161 53.874 9.881 1.00 39.84 507 ILE A C 1
ATOM 4112 O O . ILE A 1 507 ? -20.212 53.573 9.318 1.00 39.84 507 ILE A O 1
ATOM 4116 N N . TYR A 1 508 ? -18.630 55.092 9.764 1.00 39.56 508 TYR A N 1
ATOM 4117 C CA . TYR A 1 508 ? -19.253 56.196 9.035 1.00 39.56 508 TYR A CA 1
ATOM 4118 C C . TYR A 1 508 ? -18.709 56.363 7.606 1.00 39.56 508 TYR A C 1
ATOM 4120 O O . TYR A 1 508 ? -19.129 57.279 6.897 1.00 39.56 508 TYR A O 1
ATOM 4128 N N . ARG A 1 509 ? -17.783 55.500 7.155 1.00 41.44 509 ARG A N 1
ATOM 4129 C CA . ARG A 1 509 ? -17.234 55.533 5.789 1.00 41.44 509 ARG A CA 1
ATOM 4130 C C . ARG A 1 509 ? -17.909 54.497 4.892 1.00 41.44 509 ARG A C 1
ATOM 4132 O O . ARG A 1 509 ? -17.733 53.294 5.065 1.00 41.44 509 ARG A O 1
ATOM 4139 N N . GLN A 1 510 ? -18.603 54.971 3.857 1.00 42.94 510 GLN A N 1
ATOM 4140 C CA . GLN A 1 510 ? -18.996 54.132 2.722 1.00 42.94 510 GLN A CA 1
ATOM 4141 C C . GLN A 1 510 ? -17.755 53.735 1.916 1.00 42.94 510 GLN A C 1
ATOM 4143 O O . GLN A 1 510 ? -17.051 54.601 1.396 1.00 42.94 510 GLN A O 1
ATOM 4148 N N . ASN A 1 511 ? -17.498 52.431 1.795 1.00 47.03 511 ASN A N 1
ATOM 4149 C CA . ASN A 1 511 ? -16.456 51.905 0.915 1.00 47.03 511 ASN A CA 1
ATOM 4150 C C . ASN A 1 511 ? -17.087 51.471 -0.410 1.00 47.03 511 ASN A C 1
ATOM 4152 O O . ASN A 1 511 ? -18.218 50.992 -0.430 1.00 47.03 511 ASN A O 1
ATOM 4156 N N . LEU A 1 512 ? -16.364 51.642 -1.515 1.00 40.72 512 LEU A N 1
ATOM 4157 C CA . LEU A 1 512 ? -16.817 51.268 -2.855 1.00 40.72 512 LEU A CA 1
ATOM 4158 C C . LEU A 1 512 ? -15.901 50.174 -3.400 1.00 40.72 512 LEU A C 1
ATOM 4160 O O . LEU A 1 512 ? -14.678 50.290 -3.304 1.00 40.72 512 LEU A O 1
ATOM 4164 N N . ASN A 1 513 ? -16.469 49.101 -3.948 1.00 43.00 513 ASN A N 1
ATOM 4165 C CA . ASN A 1 513 ? -15.670 48.091 -4.646 1.00 43.00 513 ASN A CA 1
ATOM 4166 C C . ASN A 1 513 ? -15.283 48.585 -6.059 1.00 43.00 513 ASN A C 1
ATOM 4168 O O . ASN A 1 513 ? -15.727 49.641 -6.509 1.00 43.00 513 ASN A O 1
ATOM 4172 N N . TYR A 1 514 ? -14.476 47.814 -6.796 1.00 34.56 514 TYR A N 1
ATOM 4173 C CA . TYR A 1 514 ? -14.038 48.181 -8.156 1.00 34.56 514 TYR A CA 1
ATOM 4174 C C . TYR A 1 514 ? -15.176 48.265 -9.194 1.00 34.56 514 TYR A C 1
ATOM 4176 O O . TYR A 1 514 ? -14.947 48.734 -10.306 1.00 34.56 514 TYR A O 1
ATOM 4184 N N . MET A 1 515 ? -16.388 47.813 -8.848 1.00 33.81 515 MET A N 1
ATOM 4185 C CA . MET A 1 515 ? -17.605 47.960 -9.653 1.00 33.81 515 MET A CA 1
ATOM 4186 C C . MET A 1 515 ? -18.469 49.159 -9.222 1.00 33.81 515 MET A C 1
ATOM 4188 O O . MET A 1 515 ? -19.494 49.413 -9.845 1.00 33.81 515 MET A O 1
ATOM 4192 N N . GLY A 1 516 ? -18.067 49.907 -8.188 1.00 34.19 516 GLY A N 1
ATOM 4193 C CA . GLY A 1 516 ? -18.813 51.051 -7.661 1.00 34.19 516 GLY A CA 1
ATOM 4194 C C . GLY A 1 516 ? -19.947 50.687 -6.698 1.00 34.19 516 GLY A C 1
ATOM 4195 O O . GLY A 1 516 ? -20.709 51.573 -6.317 1.00 34.19 516 GLY A O 1
ATOM 4196 N N . ASP A 1 517 ? -20.062 49.423 -6.274 1.00 39.06 517 ASP A N 1
ATOM 4197 C CA . ASP A 1 517 ? -21.057 49.026 -5.273 1.00 39.06 517 ASP A CA 1
ATOM 4198 C C . ASP A 1 517 ? -20.585 49.440 -3.871 1.00 39.06 517 ASP A C 1
ATOM 4200 O O . ASP A 1 517 ? -19.430 49.198 -3.499 1.00 39.06 517 ASP A O 1
ATOM 4204 N N . SER A 1 518 ? -21.488 50.017 -3.073 1.00 36.09 518 SER A N 1
ATOM 4205 C CA . SER A 1 518 ? -21.206 50.378 -1.683 1.00 36.09 518 SER A CA 1
ATOM 4206 C C . SER A 1 518 ? -21.198 49.153 -0.772 1.00 36.09 518 SER A C 1
ATOM 4208 O O . SER A 1 518 ? -22.138 48.357 -0.806 1.00 36.09 518 SER A O 1
ATOM 4210 N N . TYR A 1 519 ? -20.197 49.041 0.095 1.00 42.84 519 TYR A N 1
ATOM 4211 C CA . TYR A 1 519 ? -20.128 48.019 1.134 1.00 42.84 519 TYR A CA 1
ATOM 4212 C C . TYR A 1 519 ? -19.550 48.578 2.441 1.00 42.84 519 TYR A C 1
ATOM 4214 O O . TYR A 1 519 ? -18.830 49.582 2.458 1.00 42.84 519 TYR A O 1
ATOM 4222 N N . THR A 1 520 ? -19.858 47.897 3.543 1.00 40.22 520 THR A N 1
ATOM 4223 C CA . THR A 1 520 ? -19.252 48.129 4.859 1.00 40.22 520 THR A CA 1
ATOM 4224 C C . THR A 1 520 ? -18.139 47.105 5.061 1.00 40.22 520 THR A C 1
ATOM 4226 O O . THR A 1 520 ? -18.305 45.928 4.748 1.00 40.22 520 THR A O 1
ATOM 4229 N N . LYS A 1 521 ? -16.973 47.552 5.527 1.00 44.66 521 LYS A N 1
ATOM 4230 C CA . LYS A 1 521 ? -15.772 46.725 5.692 1.00 44.66 521 LYS A CA 1
ATOM 4231 C C . LYS A 1 521 ? -15.946 45.835 6.936 1.00 44.66 521 LYS A C 1
ATOM 4233 O O . LYS A 1 521 ? -16.094 46.360 8.030 1.00 44.66 521 LYS A O 1
ATOM 4238 N N . VAL A 1 522 ? -15.951 44.507 6.771 1.00 42.84 522 VAL A N 1
ATOM 4239 C CA . VAL A 1 522 ? -16.260 43.518 7.839 1.00 42.84 522 VAL A CA 1
ATOM 4240 C C . VAL A 1 522 ? -14.993 42.862 8.408 1.00 42.84 522 VAL A C 1
ATOM 4242 O O . VAL A 1 522 ? -14.978 41.689 8.750 1.00 42.84 522 VAL A O 1
ATOM 4245 N N . PHE A 1 523 ? -13.895 43.611 8.506 1.00 48.97 523 PHE A N 1
ATOM 4246 C CA . PHE A 1 523 ? -12.796 43.243 9.410 1.00 48.97 523 PHE A CA 1
ATOM 4247 C C . PHE A 1 523 ? -12.617 44.334 10.452 1.00 48.97 523 PHE A C 1
ATOM 4249 O O . PHE A 1 523 ? -11.627 45.051 10.506 1.00 48.97 523 PHE A O 1
ATOM 4256 N N . ASN A 1 524 ? -13.705 44.515 11.180 1.00 48.25 524 ASN A N 1
ATOM 4257 C CA . ASN A 1 524 ? -13.818 44.725 12.612 1.00 48.25 524 ASN A CA 1
ATOM 4258 C C . ASN A 1 524 ? -15.325 44.587 12.890 1.00 48.25 524 ASN A C 1
ATOM 4260 O O . ASN A 1 524 ? -16.115 44.819 11.980 1.00 48.25 524 ASN A O 1
ATOM 4264 N N . TRP A 1 525 ? -15.732 44.215 14.102 1.00 47.91 525 TRP A N 1
ATOM 4265 C CA . TRP A 1 525 ? -17.139 44.068 14.530 1.00 47.91 525 TRP A CA 1
ATOM 4266 C C . TRP A 1 525 ? -17.796 42.711 14.199 1.00 47.91 525 TRP A C 1
ATOM 4268 O O . TRP A 1 525 ? -18.598 42.592 13.277 1.00 47.91 525 TRP A O 1
ATOM 4278 N N . GLU A 1 526 ? -17.510 41.696 15.027 1.00 39.31 526 GLU A N 1
ATOM 4279 C CA . GLU A 1 526 ? -18.324 40.466 15.126 1.00 39.31 526 GLU A CA 1
ATOM 4280 C C . GLU A 1 526 ? -19.739 40.763 15.672 1.00 39.31 526 GLU A C 1
ATOM 4282 O O . GLU A 1 526 ? -20.654 39.975 15.475 1.00 39.31 526 GLU A O 1
ATOM 4287 N N . GLU A 1 527 ? -19.986 41.922 16.289 1.00 39.22 527 GLU A N 1
ATOM 4288 C CA . GLU A 1 527 ? -21.269 42.207 16.934 1.00 39.22 527 GLU A CA 1
ATOM 4289 C C . GLU A 1 527 ? -21.614 43.697 16.863 1.00 39.22 527 GLU A C 1
ATOM 4291 O O . GLU A 1 527 ? -21.062 44.516 17.592 1.00 39.22 527 GLU A O 1
ATOM 4296 N N . THR A 1 528 ? -22.585 44.070 16.032 1.00 37.00 528 THR A N 1
ATOM 4297 C CA . THR A 1 528 ? -23.498 45.160 16.424 1.00 37.00 528 THR A CA 1
ATOM 4298 C C . THR A 1 528 ? -24.976 44.848 16.208 1.00 37.00 528 THR A C 1
ATOM 4300 O O . THR A 1 528 ? -25.790 45.672 16.607 1.00 37.00 528 THR A O 1
ATOM 4303 N N . LEU A 1 529 ? -25.387 43.691 15.663 1.00 33.84 529 LEU A N 1
ATOM 4304 C CA . LEU A 1 529 ? -26.815 43.427 15.423 1.00 33.84 529 LEU A CA 1
ATOM 4305 C C . LEU A 1 529 ? -27.211 41.935 15.527 1.00 33.84 529 LEU A C 1
ATOM 4307 O O . LEU A 1 529 ? -27.461 41.313 14.504 1.00 33.84 529 LEU A O 1
ATOM 4311 N N . ASN A 1 530 ? -27.381 41.426 16.758 1.00 34.62 530 ASN A N 1
ATOM 4312 C CA . ASN A 1 530 ? -28.216 40.256 17.128 1.00 34.62 530 ASN A CA 1
ATOM 4313 C C . ASN A 1 530 ? -27.896 38.859 16.503 1.00 34.62 530 ASN A C 1
ATOM 4315 O O . ASN A 1 530 ? -27.140 38.759 15.542 1.00 34.62 530 ASN A O 1
ATOM 4319 N N . PRO A 1 531 ? -28.429 37.749 17.073 1.00 35.69 531 PRO A N 1
ATOM 4320 C CA . PRO A 1 531 ? -27.851 36.401 16.913 1.00 35.69 531 PRO A CA 1
ATOM 4321 C C . PRO A 1 531 ? -28.103 35.626 15.598 1.00 35.69 531 PRO A C 1
ATOM 4323 O O . PRO A 1 531 ? -27.719 34.464 15.540 1.00 35.69 531 PRO A O 1
ATOM 4326 N N . ASP A 1 532 ? -28.646 36.210 14.522 1.00 37.19 532 ASP A N 1
ATOM 4327 C CA . ASP A 1 532 ? -29.059 35.434 13.330 1.00 37.19 532 ASP A CA 1
ATOM 4328 C C . ASP A 1 532 ? -28.515 35.979 11.989 1.00 37.19 532 ASP A C 1
ATOM 4330 O O . ASP A 1 532 ? -29.247 36.478 11.131 1.00 37.19 532 ASP A O 1
ATOM 4334 N N . VAL A 1 533 ? -27.203 35.853 11.755 1.00 39.53 533 VAL A N 1
ATOM 4335 C CA . VAL A 1 533 ? -26.585 36.151 10.444 1.00 39.53 533 VAL A CA 1
ATOM 4336 C C . VAL A 1 533 ? -26.209 34.851 9.718 1.00 39.53 533 VAL A C 1
ATOM 4338 O O . VAL A 1 533 ? -25.324 34.121 10.158 1.00 39.53 533 VAL A O 1
ATOM 4341 N N . ILE A 1 534 ? -26.850 34.564 8.572 1.00 36.19 534 ILE A N 1
ATOM 4342 C CA . ILE A 1 534 ? -26.565 33.385 7.727 1.00 36.19 534 ILE A CA 1
ATOM 4343 C C . ILE A 1 534 ? -25.768 33.786 6.477 1.00 36.19 534 ILE A C 1
ATOM 4345 O O . ILE A 1 534 ? -26.302 34.320 5.506 1.00 36.19 534 ILE A O 1
ATOM 4349 N N . PHE A 1 535 ? -24.486 33.438 6.455 1.00 43.69 535 PHE A N 1
ATOM 4350 C CA . PHE A 1 535 ? -23.571 33.743 5.353 1.00 43.69 535 PHE A CA 1
ATOM 4351 C C . PHE A 1 535 ? -23.838 32.867 4.112 1.00 43.69 535 PHE A C 1
ATOM 4353 O O . PHE A 1 535 ? -23.753 31.642 4.192 1.00 43.69 535 PHE A O 1
ATOM 4360 N N . ILE A 1 536 ? -24.100 33.483 2.950 1.00 37.00 536 ILE A N 1
ATOM 4361 C CA . ILE A 1 536 ? -24.243 32.790 1.655 1.00 37.00 536 ILE A CA 1
ATOM 4362 C C . ILE A 1 536 ? -23.180 33.311 0.683 1.00 37.00 536 ILE A C 1
ATOM 4364 O O . ILE A 1 536 ? -23.247 34.446 0.224 1.00 37.00 536 ILE A O 1
ATOM 4368 N N . SER A 1 537 ? -22.203 32.471 0.342 1.00 41.03 537 SER A N 1
ATOM 4369 C CA . SER A 1 537 ? -21.137 32.817 -0.607 1.00 41.03 537 SER A CA 1
ATOM 4370 C C . SER A 1 537 ? -21.517 32.438 -2.043 1.00 41.03 537 SER A C 1
ATOM 4372 O O . SER A 1 537 ? -21.773 31.268 -2.321 1.00 41.03 537 SER A O 1
ATOM 4374 N N . GLU A 1 538 ? -21.500 33.403 -2.970 1.00 37.12 538 GLU A N 1
ATOM 4375 C CA . GLU A 1 538 ? -21.594 33.156 -4.417 1.00 37.12 538 GLU A CA 1
ATOM 4376 C C . GLU A 1 538 ? -20.303 33.608 -5.135 1.00 37.12 538 GLU A C 1
ATOM 4378 O O . GLU A 1 538 ? -19.975 34.791 -5.170 1.00 37.12 538 GLU A O 1
ATOM 4383 N N . ASN A 1 539 ? -19.604 32.651 -5.764 1.00 45.09 539 ASN A N 1
ATOM 4384 C CA . ASN A 1 539 ? -18.528 32.831 -6.760 1.00 45.09 539 ASN A CA 1
ATOM 4385 C C . ASN A 1 539 ? -17.301 33.701 -6.369 1.00 45.09 539 ASN A C 1
ATOM 4387 O O . ASN A 1 539 ? -17.009 34.738 -6.977 1.00 45.09 539 ASN A O 1
ATOM 4391 N N . LEU A 1 540 ? -16.496 33.165 -5.440 1.00 48.62 540 LEU A N 1
ATOM 4392 C CA . LEU A 1 540 ? -15.237 33.722 -4.906 1.00 48.62 540 LEU A CA 1
ATOM 4393 C C . LEU A 1 540 ? -14.087 33.878 -5.924 1.00 48.62 540 LEU A C 1
ATOM 4395 O O . LEU A 1 540 ? -13.361 34.869 -5.880 1.00 48.62 540 LEU A O 1
ATOM 4399 N N . VAL A 1 541 ? -13.911 32.935 -6.856 1.00 38.53 541 VAL A N 1
ATOM 4400 C CA . VAL A 1 541 ? -12.643 32.799 -7.610 1.00 38.53 541 VAL A CA 1
ATOM 4401 C C . VAL A 1 541 ? -12.429 33.892 -8.669 1.00 38.53 541 VAL A C 1
ATOM 4403 O O . VAL A 1 541 ? -11.293 34.226 -8.991 1.00 38.53 541 VAL A O 1
ATOM 4406 N N . ARG A 1 542 ? -13.501 34.483 -9.219 1.00 34.78 542 ARG A N 1
ATOM 4407 C CA . ARG A 1 542 ? -13.396 35.472 -10.315 1.00 34.78 542 ARG A CA 1
ATOM 4408 C C . ARG A 1 542 ? -13.698 36.914 -9.931 1.00 34.78 542 ARG A C 1
ATOM 4410 O O . ARG A 1 542 ? -13.283 37.810 -10.657 1.00 34.78 542 ARG A O 1
ATOM 4417 N N . THR A 1 543 ? -14.446 37.154 -8.855 1.00 42.00 543 THR A N 1
ATOM 4418 C CA . THR A 1 543 ? -15.031 38.484 -8.611 1.00 42.00 543 THR A CA 1
ATOM 4419 C C . THR A 1 543 ? -14.534 39.162 -7.342 1.00 42.00 543 THR A C 1
ATOM 4421 O O . THR A 1 543 ? -14.685 40.380 -7.237 1.00 42.00 543 THR A O 1
ATOM 4424 N N . GLY A 1 544 ? -13.970 38.411 -6.385 1.00 40.16 544 GLY A N 1
ATOM 4425 C CA . GLY A 1 544 ? -13.657 38.923 -5.047 1.00 40.16 544 GLY A CA 1
ATOM 4426 C C . GLY A 1 544 ? -14.891 39.405 -4.271 1.00 40.16 544 GLY A C 1
ATOM 4427 O O . GLY A 1 544 ? -14.741 40.127 -3.288 1.00 40.16 544 GLY A O 1
ATOM 4428 N N . LYS A 1 545 ? -16.112 39.070 -4.720 1.00 39.97 545 LYS A N 1
ATOM 4429 C CA . LYS A 1 545 ? -17.347 39.477 -4.047 1.00 39.97 545 LYS A CA 1
ATOM 4430 C C . LYS A 1 545 ? -17.643 38.539 -2.880 1.00 39.97 545 LYS A C 1
ATOM 4432 O O . LYS A 1 545 ? -17.764 37.331 -3.053 1.00 39.97 545 LYS A O 1
ATOM 4437 N N . PHE A 1 546 ? -17.833 39.139 -1.711 1.00 42.12 546 PHE A N 1
ATOM 4438 C CA . PHE A 1 546 ? -18.515 38.533 -0.576 1.00 42.12 546 PHE A CA 1
ATOM 4439 C C . PHE A 1 546 ? -19.930 39.095 -0.525 1.00 42.12 546 PHE A C 1
ATOM 4441 O O . PHE A 1 546 ? -20.108 40.314 -0.513 1.00 42.12 546 PHE A O 1
ATOM 4448 N N . LYS A 1 547 ? -20.940 38.223 -0.497 1.00 40.22 547 LYS A N 1
ATOM 4449 C CA . LYS A 1 547 ? -22.311 38.625 -0.191 1.00 40.22 547 LYS A CA 1
ATOM 4450 C C . LYS A 1 547 ? -22.647 38.084 1.191 1.00 40.22 547 LYS A C 1
ATOM 4452 O O . LYS A 1 547 ? -22.645 36.884 1.414 1.00 40.22 547 LYS A O 1
ATOM 4457 N N . ILE A 1 548 ? -22.875 38.982 2.137 1.00 41.41 548 ILE A N 1
ATOM 4458 C CA . ILE A 1 548 ? -23.361 38.622 3.467 1.00 41.41 548 ILE A CA 1
ATOM 4459 C C . ILE A 1 548 ? -24.856 38.917 3.438 1.00 41.41 548 ILE A C 1
ATOM 4461 O O . ILE A 1 548 ? -25.254 40.059 3.215 1.00 41.41 548 ILE A O 1
ATOM 4465 N N . SER A 1 549 ? -25.682 37.886 3.578 1.00 39.69 549 SER A N 1
ATOM 4466 C CA . SER A 1 549 ? -27.128 38.038 3.733 1.00 39.69 549 SER A CA 1
ATOM 4467 C C . SER A 1 549 ? -27.499 37.805 5.188 1.00 39.69 549 SER A C 1
ATOM 4469 O O . SER A 1 549 ? -27.042 36.848 5.794 1.00 39.69 549 SER A O 1
ATOM 4471 N N . THR A 1 550 ? -28.350 38.642 5.759 1.00 37.19 550 THR A N 1
ATOM 4472 C CA . THR A 1 550 ? -29.070 38.292 6.983 1.00 37.19 550 THR A CA 1
ATOM 4473 C C . THR A 1 550 ? -30.402 37.679 6.561 1.00 37.19 550 THR A C 1
ATOM 4475 O O . THR A 1 550 ? -31.083 38.214 5.684 1.00 37.19 550 THR A O 1
ATOM 4478 N N . LYS A 1 551 ? -30.766 36.526 7.129 1.00 32.34 551 LYS A N 1
ATOM 4479 C CA . LYS A 1 551 ? -32.159 36.079 7.105 1.00 32.34 551 LYS A CA 1
ATOM 4480 C C . LYS A 1 551 ? -32.780 36.614 8.386 1.00 32.34 551 LYS A C 1
ATOM 4482 O O . LYS A 1 551 ? -32.573 36.035 9.440 1.00 32.34 551 LYS A O 1
ATOM 4487 N N . ASN A 1 552 ? -33.506 37.718 8.278 1.00 35.56 552 ASN A N 1
ATOM 4488 C CA . ASN A 1 552 ? -34.665 37.875 9.147 1.00 35.56 552 ASN A CA 1
ATOM 4489 C C . ASN A 1 552 ? -35.780 37.032 8.511 1.00 35.56 552 ASN A C 1
ATOM 4491 O O . ASN A 1 552 ? -35.805 36.931 7.280 1.00 35.56 552 ASN A O 1
ATOM 4495 N N . ASP A 1 553 ? -36.635 36.415 9.325 1.00 30.36 553 ASP A N 1
ATOM 4496 C CA . ASP A 1 553 ? -37.874 35.772 8.859 1.00 30.36 553 ASP A CA 1
ATOM 4497 C C . ASP A 1 553 ? -38.625 36.601 7.800 1.00 30.36 553 ASP A C 1
ATOM 4499 O O . ASP A 1 553 ? -38.725 37.845 7.968 1.00 30.36 553 ASP A O 1
#

Organism: NCBI:txid2686357